Protein 4HAN (pdb70)

Solvent-accessible surface area: 27177 Å² total; per-residue (Å²): 42,63,36,6,20,2,31,4,13,41,25,11,34,3,79,90,10,117,39,101,21,75,2,41,0,6,63,81,2,79,84,31,6,49,0,33,0,70,1,53,0,26,72,96,0,66,91,0,20,1,0,0,10,62,23,66,63,128,194,95,97,6,30,0,2,1,10,0,0,0,79,12,139,111,102,9,16,0,2,2,7,2,4,73,123,89,158,103,40,164,88,55,67,32,160,111,33,46,9,139,93,111,99,76,13,22,0,37,0,64,0,41,160,82,67,1,68,0,26,1,75,71,139,104,20,12,82,1,36,39,70,17,27,23,94,107,4,43,8,0,0,0,61,46,105,8,71,8,86,13,0,9,2,11,19,89,22,67,3,92,52,101,11,58,10,69,3,16,49,49,4,14,87,35,27,4,0,0,0,22,0,60,1,24,86,135,11,46,38,2,32,1,10,1,14,6,37,201,70,61,26,23,3,1,28,0,14,0,69,14,110,94,140,14,0,1,7,6,2,52,44,178,159,64,116,41,143,72,53,102,135,56,141,69,28,38,10,48,74,33,108,68,2,1,0,0,1,48,0,35,105,180,21,2,54,0,0,4,36,20,100,83,27,8,88,1,101,9,75,33,157,118,20,80,48,0,25,15,1,60,1,61,28,44,7,68,0,54,26,0,34,4,77,116,42,24,10,20,2,31,4,17,42,27,7,32,2,76,95,9,118,38,99,10,79,4,44,0,7,65,66,3,87,85,39,5,50,0,32,0,67,1,53,0,26,71,98,0,85,89,1,22,0,0,0,12,60,24,63,62,128,188,97,94,7,30,1,3,0,10,0,0,0,82,14,65,114,102,12,17,0,3,2,7,1,4,73,123,91,158,104,40,168,91,56,65,30,156,110,31,47,11,139,94,107,101,79,11,19,0,34,0,62,0,47,165,80,60,2,58,0,26,1,74,71,135,102,19,12,84,1,36,41,70,14,27,24,92,104,0,43,8,1,0,0,61,44,107,8,72,7,86,12,0,8,3,10,20,92,21,67,3,92,52,102,10,56,13,79,8,25,58,48,6,12,88,37,25,4,0,0,0,22,0,61,1,26,85,136,14,48,38,2,35,1,9,1,16,5,37,198,68,62,26,21,3,1,26,0,14,0,69,14,107,97,130,15,0,1,6,6,2,54,43,178,156,63,115,42,142,72,51,101,136,52,142,73,28,39,8,55,78,39,33,73,2,1,0,0,1,46,0,35,104,162,20,2,57,0,0,4,40,26,98,88,24,9,82,1,91,10,75,33,154,120,21,77,48,0,22,15,1,62,0,64,28,46,7,70,0,52,23,3,31,4,83,77,54,34,83,105,32,66,60,71,89,45,37,85,90,47,70,59,70

B-factor: mean 50.38, std 11.19, range [20.0, 131.94]

Organism: Homo sapiens (NCBI:txid9606)

GO terms:
  GO:0005515 protein binding (F, IPI)
  GO:0005737 cytoplasm (C, IDA)
  GO:1904977 lymphatic endothelial cell migration (P, IDA)
  GO:0031410 cytoplasmic vesicle (C, EXP)
  GO:0098586 cellular response to virus (P, IMP)
  GO:0098792 xenophagy (P, IMP)
  GO:0005178 integrin binding (F, IPI)
  GO:0005576 extracellular region (C, TAS)
  GO:0030246 carbohydrate binding (F, TAS)
  GO:0005829 cytosol (C, IDA)
  GO:0030246 carbohydrate binding (F, IDA)
  GO:0016020 membrane (C, HDA)

Secondary structure (DSSP, 8-state):
--EEEEEEEEEEEEES--SSEEEE-SS---TT-EEEEEEE--TT--BEEEEEESS--BTTBPPEEEEEEEE-STT-EEEEEEEETTEE---EEE------TT-EEEEEEEE-SSEEEEEETTEEEEEEE-SS-GGG--EEEEEES-EEEEEEEEEEEPPPSSEEEE-SS---TT-EEEEEEEE-SS-SBEEEEEEETTTTEEEEEEEEETTTTEEEEEEEETTEE---B---SS----TT-EEEEEEEE-SSEEEEEETTEEEEEEE-SS--GGG--EEEEEESEEEEEEEE-/--EEEEEEEEEEEEES--SSEEEE-SS---TTEEEEEEEE--TT--BEEEEEESS--BTTBP-EEEEEEEE-STT-EEEEEEEETTEE---EEE------TT-EEEEEEEE-SSEEEEEETTEEEEEEE-SS-GGG--EEEEEES-EEEEEEEEEEEPBPSSEEEE-SS---TT-EEEEEEEE-TT--BEEEEEEETTTTEEEEEEEEEGGGTEEEEEEEETTEE---B---SS----TT-EEEEEEEE-SSEEEEEETTEEEEEEE-SS--GGG--EEEEEESEEEEEEEE-/---SS----/---SS----

Sequence (604 aa):
GSMMMLSLNNLQNIIYNPVIPFVGTIPDQLDPGTLIVIRGHVPSDADRFQVDLQNGSSVKPRADVAFHFNPRFKRAGCIVCNTLINEKWGREEITYDTPFKREKSFEIVIMVLKDKFQVAVNGKHTLLYGHRIGPEKIDTLGIYGKVNIHSIGFSFSSHMRLPFAARLNTPMGPGRTVVVKGEVNANAKSFNVDLLAGKSKDIALHLNPRLNIKAFVRNSFLQESWGEEERNITSFPFSPGMYFEMIIYCDVREFKVAVNGVHSLEYKHRFKELSSIDTLEINGDIHLLEVRSWGSMMMLSLNNLQNIIYNPVIPFVGTIPDQLDPGTLIVIRGHVPSDADRFQVDLQNGSSVKPRADVAFHFNPRFKRAGCIVCNTLINEKWGREEITYDTPFKREKSFEIVIMVLKDKFQVAVNGKHTLLYGHRIGPEKIDTLGIYGKVNIHSIGFSFSSHMRLPFAARLNTPMGPGRTVVVKGEVNANAKSFNVDLLAGKSKDIALHLNPRLNIKAFVRNSFLQESWGEEERNITSFPFSPGMYFEMIIYCDVREFKVAVNGVHSLEYKHRFKELSSIDTLEINGDIHLLEVRSWPGLAYGNPYPGLAYGNPY

Structure (mmCIF, N/CA/C/O backbone):
data_4HAN
#
_entry.id   4HAN
#
_cell.length_a   71.884
_cell.length_b   71.884
_cell.length_c   314.493
_cell.angle_alpha   90.00
_cell.angle_beta   90.00
_cell.angle_gamma   120.00
#
_symmetry.space_group_name_H-M   'P 31 1 2'
#
loop_
_entity.id
_entity.type
_entity.pdbx_description
1 polymer Galectin-8
2 polymer 'Calcium-binding and coiled-coil domain-containing protein 2'
3 non-polymer NICOTINAMIDE-ADENINE-DINUCLEOTIDE
4 non-polymer DI(HYDROXYETHYL)ETHER
5 water water
#
loop_
_atom_site.group_PDB
_atom_site.id
_atom_site.type_symbol
_atom_site.label_atom_id
_atom_site.label_alt_id
_atom_site.label_comp_id
_atom_site.label_asym_id
_atom_site.label_entity_id
_atom_site.label_seq_id
_atom_site.pdbx_PDB_ins_code
_atom_site.Cartn_x
_atom_site.Cartn_y
_atom_site.Cartn_z
_atom_site.occupancy
_atom_site.B_iso_or_equiv
_atom_site.auth_seq_id
_atom_site.auth_comp_id
_atom_site.auth_asym_id
_atom_site.auth_atom_id
_atom_site.pdbx_PDB_model_num
ATOM 1 N N . GLY A 1 1 ? 8.401 5.509 351.541 1.00 131.94 -1 GLY A N 1
ATOM 2 C CA . GLY A 1 1 ? 8.984 5.611 350.215 1.00 130.83 -1 GLY A CA 1
ATOM 3 C C . GLY A 1 1 ? 7.920 5.927 349.189 1.00 130.66 -1 GLY A C 1
ATOM 4 O O . GLY A 1 1 ? 6.734 5.731 349.464 1.00 131.28 -1 GLY A O 1
ATOM 5 N N . SER A 1 2 ? 8.313 6.413 348.012 1.00 60.53 0 SER A N 1
ATOM 6 C CA . SER A 1 2 ? 7.286 6.853 347.066 1.00 60.79 0 SER A CA 1
ATOM 7 C C . SER A 1 2 ? 6.687 5.686 346.289 1.00 59.39 0 SER A C 1
ATOM 8 O O . SER A 1 2 ? 5.477 5.562 346.210 1.00 60.03 0 SER A O 1
ATOM 11 N N . MET A 1 3 ? 7.525 4.831 345.731 1.00 66.35 1 MET A N 1
ATOM 12 C CA . MET A 1 3 ? 7.033 3.617 345.113 1.00 65.42 1 MET A CA 1
ATOM 13 C C . MET A 1 3 ? 7.998 2.457 345.376 1.00 64.46 1 MET A C 1
ATOM 14 O O . MET A 1 3 ? 9.217 2.619 345.273 1.00 63.90 1 MET A O 1
ATOM 19 N N A MET A 1 4 ? 7.436 1.308 345.743 0.50 44.67 2 MET A N 1
ATOM 20 N N B MET A 1 4 ? 7.451 1.296 345.737 0.50 44.65 2 MET A N 1
ATOM 21 C CA A MET A 1 4 ? 8.206 0.088 345.932 0.50 44.25 2 MET A CA 1
ATOM 22 C CA B MET A 1 4 ? 8.253 0.094 345.983 0.50 44.25 2 MET A CA 1
ATOM 23 C C A MET A 1 4 ? 8.050 -0.795 344.711 0.50 43.80 2 MET A C 1
ATOM 24 C C B MET A 1 4 ? 8.040 -0.922 344.856 0.50 43.87 2 MET A C 1
ATOM 25 O O A MET A 1 4 ? 6.967 -0.891 344.146 0.50 44.13 2 MET A O 1
ATOM 26 O O B MET A 1 4 ? 6.909 -1.214 344.486 0.50 44.29 2 MET A O 1
ATOM 35 N N . LEU A 1 5 ? 9.134 -1.441 344.307 1.00 41.17 3 LEU A N 1
ATOM 36 C CA . LEU A 1 5 ? 9.078 -2.382 343.193 1.00 41.05 3 LEU A CA 1
ATOM 37 C C . LEU A 1 5 ? 9.740 -3.662 343.631 1.00 41.61 3 LEU A C 1
ATOM 38 O O . LEU A 1 5 ? 10.800 -3.633 344.245 1.00 41.25 3 LEU A O 1
ATOM 43 N N . SER A 1 6 ? 9.125 -4.796 343.327 1.00 40.66 4 SER A N 1
ATOM 44 C CA . SER A 1 6 ? 9.702 -6.067 343.739 1.00 41.87 4 SER A CA 1
ATOM 45 C C . SER A 1 6 ? 9.654 -7.129 342.641 1.00 43.21 4 SER A C 1
ATOM 46 O O . SER A 1 6 ? 8.607 -7.386 342.053 1.00 43.78 4 SER A O 1
ATOM 49 N N . LEU A 1 7 ? 10.802 -7.742 342.377 1.00 43.19 5 LEU A N 1
ATOM 50 C CA . LEU A 1 7 ? 10.940 -8.726 341.296 1.00 44.89 5 LEU A CA 1
ATOM 51 C C . LEU A 1 7 ? 12.174 -9.618 341.447 1.00 46.39 5 LEU A C 1
ATOM 52 O O . LEU A 1 7 ? 13.044 -9.377 342.299 1.00 45.35 5 LEU A O 1
ATOM 57 N N . ASN A 1 8 ? 12.232 -10.642 340.600 1.00 54.28 6 ASN A N 1
ATOM 58 C CA . ASN A 1 8 ? 13.368 -11.548 340.528 1.00 56.18 6 ASN A CA 1
ATOM 59 C C . ASN A 1 8 ? 14.144 -11.329 339.240 1.00 54.96 6 ASN A C 1
ATOM 60 O O . ASN A 1 8 ? 13.561 -11.227 338.155 1.00 53.57 6 ASN A O 1
ATOM 65 N N . ASN A 1 9 ? 15.463 -11.246 339.358 1.00 54.90 7 ASN A N 1
ATOM 66 C CA . ASN A 1 9 ? 16.312 -11.141 338.184 1.00 52.91 7 ASN A CA 1
ATOM 67 C C . ASN A 1 9 ? 17.346 -12.225 338.136 1.00 53.26 7 ASN A C 1
ATOM 68 O O . ASN A 1 9 ? 17.916 -12.580 339.152 1.00 54.00 7 ASN A O 1
ATOM 73 N N . LEU A 1 10 ? 17.569 -12.756 336.941 1.00 47.89 8 LEU A N 1
ATOM 74 C CA . LEU A 1 10 ? 18.760 -13.539 336.667 1.00 47.04 8 LEU A CA 1
ATOM 75 C C . LEU A 1 10 ? 19.803 -12.499 336.344 1.00 43.38 8 LEU A C 1
ATOM 76 O O . LEU A 1 10 ? 19.585 -11.652 335.479 1.00 41.11 8 LEU A O 1
ATOM 81 N N . GLN A 1 11 ? 20.917 -12.520 337.058 1.00 59.42 9 GLN A N 1
ATOM 82 C CA . GLN A 1 11 ? 21.966 -11.550 336.794 1.00 56.19 9 GLN A CA 1
ATOM 83 C C . GLN A 1 11 ? 23.249 -12.210 336.347 1.00 55.75 9 GLN A C 1
ATOM 84 O O . GLN A 1 11 ? 23.647 -13.254 336.861 1.00 57.84 9 GLN A O 1
ATOM 90 N N . ASN A 1 12 ? 23.874 -11.596 335.357 1.00 47.05 10 ASN A N 1
ATOM 91 C CA . ASN A 1 12 ? 25.110 -12.092 334.805 1.00 46.62 10 ASN A CA 1
ATOM 92 C C . ASN A 1 12 ? 26.069 -10.925 334.708 1.00 44.38 10 ASN A C 1
ATOM 93 O O . ASN A 1 12 ? 25.837 -9.999 333.947 1.00 42.63 10 ASN A O 1
ATOM 98 N N . ILE A 1 13 ? 27.146 -10.965 335.483 1.00 40.94 11 ILE A N 1
ATOM 99 C CA . ILE A 1 13 ? 28.007 -9.793 335.652 1.00 39.35 11 ILE A CA 1
ATOM 100 C C . ILE A 1 13 ? 29.465 -10.105 335.358 1.00 39.58 11 ILE A C 1
ATOM 101 O O . ILE A 1 13 ? 29.964 -11.121 335.797 1.00 41.29 11 ILE A O 1
ATOM 106 N N . ILE A 1 14 ? 30.143 -9.215 334.636 1.00 38.89 12 ILE A N 1
ATOM 107 C CA . ILE A 1 14 ? 31.562 -9.347 334.339 1.00 39.19 12 ILE A CA 1
ATOM 108 C C . ILE A 1 14 ? 32.343 -8.242 335.043 1.00 38.89 12 ILE A C 1
ATOM 109 O O . ILE A 1 14 ? 32.193 -7.072 334.703 1.00 37.82 12 ILE A O 1
ATOM 114 N N . TYR A 1 15 ? 33.195 -8.620 335.994 1.00 41.37 13 TYR A N 1
ATOM 115 C CA . TYR A 1 15 ? 34.056 -7.681 336.714 1.00 41.58 13 TYR A CA 1
ATOM 116 C C . TYR A 1 15 ? 35.400 -7.410 336.019 1.00 41.53 13 TYR A C 1
ATOM 117 O O . TYR A 1 15 ? 36.056 -8.335 335.510 1.00 42.11 13 TYR A O 1
ATOM 126 N N . ASN A 1 16 ? 35.798 -6.141 335.999 1.00 43.81 14 ASN A N 1
ATOM 127 C CA . ASN A 1 16 ? 37.117 -5.741 335.512 1.00 43.97 14 ASN A CA 1
ATOM 128 C C . ASN A 1 16 ? 37.470 -6.191 334.101 1.00 43.44 14 ASN A C 1
ATOM 129 O O . ASN A 1 16 ? 38.533 -6.767 333.889 1.00 44.18 14 ASN A O 1
ATOM 134 N N . PRO A 1 17 ? 36.586 -5.946 333.125 1.00 39.89 15 PRO A N 1
ATOM 135 C CA . PRO A 1 17 ? 36.982 -6.380 331.783 1.00 39.83 15 PRO A CA 1
ATOM 136 C C . PRO A 1 17 ? 38.108 -5.501 331.225 1.00 39.66 15 PRO A C 1
ATOM 137 O O . PRO A 1 17 ? 38.183 -4.327 331.587 1.00 39.13 15 PRO A O 1
ATOM 141 N N . VAL A 1 18 ? 38.982 -6.067 330.395 1.00 44.72 16 VAL A N 1
ATOM 142 C CA . VAL A 1 18 ? 40.070 -5.316 329.781 1.00 44.60 16 VAL A CA 1
ATOM 143 C C . VAL A 1 18 ? 39.553 -4.678 328.499 1.00 43.80 16 VAL A C 1
ATOM 144 O O . VAL A 1 18 ? 38.767 -5.289 327.759 1.00 43.99 16 VAL A O 1
ATOM 148 N N . ILE A 1 19 ? 39.961 -3.436 328.253 1.00 45.11 17 ILE A N 1
ATOM 149 C CA . ILE A 1 19 ? 39.503 -2.704 327.081 1.00 44.34 17 ILE A CA 1
ATOM 150 C C . ILE A 1 19 ? 40.659 -2.671 326.099 1.00 44.73 17 ILE A C 1
ATOM 151 O O . ILE A 1 19 ? 41.787 -2.401 326.512 1.00 45.05 17 ILE A O 1
ATOM 156 N N . PRO A 1 20 ? 40.408 -2.963 324.803 1.00 37.67 18 PRO A N 1
ATOM 157 C CA . PRO A 1 20 ? 39.097 -3.238 324.197 1.00 36.77 18 PRO A CA 1
ATOM 158 C C . PRO A 1 20 ? 38.532 -4.589 324.626 1.00 36.30 18 PRO A C 1
ATOM 159 O O . PRO A 1 20 ? 39.289 -5.538 324.840 1.00 37.21 18 PRO A O 1
ATOM 163 N N . PHE A 1 21 ? 37.213 -4.641 324.774 1.00 37.67 19 PHE A N 1
ATOM 164 C CA . PHE A 1 21 ? 36.505 -5.824 325.211 1.00 38.60 19 PHE A CA 1
ATOM 165 C C . PHE A 1 21 ? 35.582 -6.258 324.086 1.00 39.64 19 PHE A C 1
ATOM 166 O O . PHE A 1 21 ? 34.901 -5.425 323.484 1.00 39.07 19 PHE A O 1
ATOM 174 N N . VAL A 1 22 ? 35.554 -7.555 323.799 1.00 38.11 20 VAL A N 1
ATOM 175 C CA . VAL A 1 22 ? 34.564 -8.104 322.895 1.00 39.28 20 VAL A CA 1
ATOM 176 C C . VAL A 1 22 ? 34.037 -9.381 323.514 1.00 39.57 20 VAL A C 1
ATOM 177 O O . VAL A 1 22 ? 34.752 -10.394 323.571 1.00 40.44 20 VAL A O 1
ATOM 181 N N . GLY A 1 23 ? 32.791 -9.345 323.974 1.00 42.09 21 GLY A N 1
ATOM 182 C CA . GLY A 1 23 ? 32.205 -10.488 324.643 1.00 42.08 21 GLY A CA 1
ATOM 183 C C . GLY A 1 23 ? 30.826 -10.905 324.156 1.00 42.50 21 GLY A C 1
ATOM 184 O O . GLY A 1 23 ? 30.014 -10.070 323.743 1.00 42.30 21 GLY A O 1
ATOM 185 N N . THR A 1 24 ? 30.578 -12.214 324.200 1.00 43.63 22 THR A N 1
ATOM 186 C CA . THR A 1 24 ? 29.277 -12.787 323.898 1.00 32.61 22 THR A CA 1
ATOM 187 C C . THR A 1 24 ? 28.282 -12.515 325.015 1.00 32.21 22 THR A C 1
ATOM 188 O O . THR A 1 24 ? 28.566 -12.805 326.186 1.00 32.48 22 THR A O 1
ATOM 192 N N . ILE A 1 25 ? 27.120 -11.971 324.660 1.00 41.61 23 ILE A N 1
ATOM 193 C CA . ILE A 1 25 ? 26.047 -11.774 325.626 1.00 42.87 23 ILE A CA 1
ATOM 194 C C . ILE A 1 25 ? 25.612 -13.157 326.102 1.00 45.63 23 ILE A C 1
ATOM 195 O O . ILE A 1 25 ? 25.475 -14.069 325.296 1.00 46.59 23 ILE A O 1
ATOM 200 N N . PRO A 1 26 ? 25.394 -13.325 327.413 1.00 42.21 24 PRO A N 1
ATOM 201 C CA . PRO A 1 26 ? 25.030 -14.656 327.932 1.00 44.80 24 PRO A CA 1
ATOM 202 C C . PRO A 1 26 ? 23.697 -15.216 327.414 1.00 46.30 24 PRO A C 1
ATOM 203 O O . PRO A 1 26 ? 23.498 -16.426 327.383 1.00 47.94 24 PRO A O 1
ATOM 207 N N . ASP A 1 27 ? 22.787 -14.341 327.018 1.00 43.81 25 ASP A N 1
ATOM 208 C CA . ASP A 1 27 ? 21.484 -14.776 326.525 1.00 45.26 25 ASP A CA 1
ATOM 209 C C . ASP A 1 27 ? 20.886 -13.690 325.641 1.00 44.06 25 ASP A C 1
ATOM 210 O O . ASP A 1 27 ? 21.491 -12.641 325.426 1.00 41.94 25 ASP A O 1
ATOM 215 N N . GLN A 1 28 ? 19.682 -13.956 325.158 1.00 55.64 26 GLN A N 1
ATOM 216 C CA . GLN A 1 28 ? 19.029 -13.113 324.190 1.00 55.06 26 GLN A CA 1
ATOM 217 C C . GLN A 1 28 ? 18.470 -11.848 324.843 1.00 54.24 26 GLN A C 1
ATOM 218 O O . GLN A 1 28 ? 18.004 -11.879 325.977 1.00 55.10 26 GLN A O 1
ATOM 224 N N . LEU A 1 29 ? 18.543 -10.726 324.131 1.00 39.28 27 LEU A N 1
ATOM 225 C CA . LEU A 1 29 ? 18.075 -9.443 324.661 1.00 38.22 27 LEU A CA 1
ATOM 226 C C . LEU A 1 29 ? 16.577 -9.229 324.420 1.00 39.83 27 LEU A C 1
ATOM 227 O O . LEU A 1 29 ? 16.168 -8.418 323.594 1.00 39.35 27 LEU A O 1
ATOM 232 N N . ASP A 1 30 ? 15.756 -9.963 325.156 1.00 48.13 28 ASP A N 1
ATOM 233 C CA . ASP A 1 30 ? 14.313 -9.798 325.044 1.00 49.73 28 ASP A CA 1
ATOM 234 C C . ASP A 1 30 ? 13.914 -8.481 325.685 1.00 48.83 28 ASP A C 1
ATOM 235 O O . ASP A 1 30 ? 14.632 -7.981 326.542 1.00 47.44 28 ASP A O 1
ATOM 240 N N . PRO A 1 31 ? 12.776 -7.908 325.265 1.00 42.79 29 PRO A N 1
ATOM 241 C CA . PRO A 1 31 ? 12.294 -6.675 325.886 1.00 42.16 29 PRO A CA 1
ATOM 242 C C . PRO A 1 31 ? 12.271 -6.763 327.420 1.00 42.51 29 PRO A C 1
ATOM 243 O O . PRO A 1 31 ? 11.803 -7.770 327.967 1.00 44.41 29 PRO A O 1
ATOM 247 N N . GLY A 1 32 ? 12.777 -5.728 328.095 1.00 44.04 30 GLY A N 1
ATOM 248 C CA . GLY A 1 32 ? 12.846 -5.705 329.544 1.00 44.31 30 GLY A CA 1
ATOM 249 C C . GLY A 1 32 ? 14.250 -5.940 330.066 1.00 43.03 30 GLY A C 1
ATOM 250 O O . GLY A 1 32 ? 14.576 -5.592 331.199 1.00 42.89 30 GLY A O 1
ATOM 251 N N . THR A 1 33 ? 15.092 -6.538 329.237 1.00 46.67 31 THR A N 1
ATOM 252 C CA . THR A 1 33 ? 16.471 -6.836 329.617 1.00 45.54 31 THR A CA 1
ATOM 253 C C . THR A 1 33 ? 17.281 -5.551 329.815 1.00 43.14 31 THR A C 1
ATOM 254 O O . THR A 1 33 ? 17.073 -4.554 329.110 1.00 41.89 31 THR A O 1
ATOM 258 N N . LEU A 1 34 ? 18.179 -5.576 330.799 1.00 44.35 32 LEU A N 1
ATOM 259 C CA . LEU A 1 34 ? 19.018 -4.428 331.105 1.00 42.49 32 LEU A CA 1
ATOM 260 C C . LEU A 1 34 ? 20.472 -4.776 330.854 1.00 41.35 32 LEU A C 1
ATOM 261 O O . LEU A 1 34 ? 20.891 -5.917 331.037 1.00 42.44 32 LEU A O 1
ATOM 266 N N . ILE A 1 35 ? 21.232 -3.783 330.412 1.00 43.51 33 ILE A N 1
ATOM 267 C CA . ILE A 1 35 ? 22.678 -3.898 330.318 1.00 42.62 33 ILE A CA 1
ATOM 268 C C . ILE A 1 35 ? 23.232 -2.760 331.158 1.00 42.37 33 ILE A C 1
ATOM 269 O O . ILE A 1 35 ? 22.934 -1.594 330.909 1.00 41.57 33 ILE A O 1
ATOM 274 N N . VAL A 1 36 ? 23.995 -3.093 332.187 1.00 42.51 34 VAL A N 1
ATOM 275 C CA . VAL A 1 36 ? 24.487 -2.083 333.116 1.00 42.97 34 VAL A CA 1
ATOM 276 C C . VAL A 1 36 ? 26.001 -2.040 333.045 1.00 42.99 34 VAL A C 1
ATOM 277 O O . VAL A 1 36 ? 26.665 -3.062 333.254 1.00 44.07 34 VAL A O 1
ATOM 281 N N . ILE A 1 37 ? 26.545 -0.871 332.716 1.00 37.99 35 ILE A N 1
ATOM 282 C CA . ILE A 1 37 ? 27.987 -0.703 332.544 1.00 38.44 35 ILE A CA 1
ATOM 283 C C . ILE A 1 37 ? 28.497 0.399 333.459 1.00 40.04 35 ILE A C 1
ATOM 284 O O . ILE A 1 37 ? 28.072 1.549 333.354 1.00 39.60 35 ILE A O 1
ATOM 289 N N . ARG A 1 38 ? 29.399 0.045 334.369 1.00 47.82 36 ARG A N 1
ATOM 290 C CA . ARG A 1 38 ? 29.963 1.018 335.286 1.00 49.83 36 ARG A CA 1
ATOM 291 C C . ARG A 1 38 ? 31.398 1.269 334.901 1.00 51.26 36 ARG A C 1
ATOM 292 O O . ARG A 1 38 ? 32.139 0.336 334.623 1.00 51.96 36 ARG A O 1
ATOM 300 N N . GLY A 1 39 ? 31.796 2.533 334.900 1.00 37.14 37 GLY A N 1
ATOM 301 C CA . GLY A 1 39 ? 33.113 2.863 334.433 1.00 38.55 37 GLY A CA 1
ATOM 302 C C . GLY A 1 39 ? 33.650 4.198 334.848 1.00 40.30 37 GLY A C 1
ATOM 303 O O . GLY A 1 39 ? 33.129 4.851 335.740 1.00 40.47 37 GLY A O 1
ATOM 304 N N . HIS A 1 40 ? 34.727 4.603 334.200 1.00 47.17 38 HIS A N 1
ATOM 305 C CA . HIS A 1 40 ? 35.347 5.871 334.522 1.00 49.47 38 HIS A CA 1
ATOM 306 C C . HIS A 1 40 ? 36.000 6.400 333.251 1.00 50.19 38 HIS A C 1
ATOM 307 O O . HIS A 1 40 ? 36.542 5.634 332.460 1.00 50.47 38 HIS A O 1
ATOM 314 N N . VAL A 1 41 ? 35.906 7.710 333.051 1.00 44.58 39 VAL A N 1
ATOM 315 C CA . VAL A 1 41 ? 36.546 8.367 331.926 1.00 45.98 39 VAL A CA 1
ATOM 316 C C . VAL A 1 41 ? 37.929 8.880 332.340 1.00 50.06 39 VAL A C 1
ATOM 317 O O . VAL A 1 41 ? 38.025 9.761 333.197 1.00 51.22 39 VAL A O 1
ATOM 321 N N . PRO A 1 42 ? 39.002 8.326 331.735 1.00 49.61 40 PRO A N 1
ATOM 322 C CA . PRO A 1 42 ? 40.370 8.820 331.930 1.00 53.30 40 PRO A CA 1
ATOM 323 C C . PRO A 1 42 ? 40.520 10.305 331.557 1.00 54.66 40 PRO A C 1
ATOM 324 O O . PRO A 1 42 ? 39.759 10.822 330.725 1.00 53.23 40 PRO A O 1
ATOM 328 N N . SER A 1 43 ? 41.499 10.972 332.169 1.00 58.68 41 SER A N 1
ATOM 329 C CA . SER A 1 43 ? 41.687 12.410 331.993 1.00 60.11 41 SER A CA 1
ATOM 330 C C . SER A 1 43 ? 42.055 12.795 330.563 1.00 61.47 41 SER A C 1
ATOM 331 O O . SER A 1 43 ? 41.821 13.929 330.143 1.00 61.98 41 SER A O 1
ATOM 334 N N . ASP A 1 44 ? 42.627 11.855 329.818 1.00 73.22 42 ASP A N 1
ATOM 335 C CA . ASP A 1 44 ? 43.147 12.167 328.494 1.00 74.90 42 ASP A CA 1
ATOM 336 C C . ASP A 1 44 ? 42.209 11.725 327.370 1.00 73.15 42 ASP A C 1
ATOM 337 O O . ASP A 1 44 ? 42.549 11.841 326.192 1.00 74.42 42 ASP A O 1
ATOM 342 N N . ALA A 1 45 ? 41.023 11.242 327.737 1.00 63.93 43 ALA A N 1
ATOM 343 C CA . ALA A 1 45 ? 40.111 10.614 326.768 1.00 61.30 43 ALA A CA 1
ATOM 344 C C . ALA A 1 45 ? 39.416 11.578 325.793 1.00 60.37 43 ALA A C 1
ATOM 345 O O . ALA A 1 45 ? 39.041 12.694 326.158 1.00 60.29 43 ALA A O 1
ATOM 347 N N . ASP A 1 46 ? 39.257 11.134 324.549 1.00 68.39 44 ASP A N 1
ATOM 348 C CA . ASP A 1 46 ? 38.523 11.906 323.550 1.00 67.31 44 ASP A CA 1
ATOM 349 C C . ASP A 1 46 ? 37.188 11.248 323.233 1.00 62.24 44 ASP A C 1
ATOM 350 O O . ASP A 1 46 ? 36.230 11.930 322.880 1.00 60.52 44 ASP A O 1
ATOM 355 N N . ARG A 1 47 ? 37.134 9.924 323.367 1.00 53.93 45 ARG A N 1
ATOM 356 C CA . ARG A 1 47 ? 35.907 9.156 323.144 1.00 49.01 45 ARG A CA 1
ATOM 357 C C . ARG A 1 47 ? 36.044 7.703 323.579 1.00 46.97 45 ARG A C 1
ATOM 358 O O . ARG A 1 47 ? 37.143 7.191 323.776 1.00 49.26 45 ARG A O 1
ATOM 366 N N . PHE A 1 48 ? 34.908 7.047 323.729 1.00 44.08 46 PHE A N 1
ATOM 367 C CA . PHE A 1 48 ? 34.849 5.599 323.842 1.00 41.72 46 PHE A CA 1
ATOM 368 C C . PHE A 1 48 ? 33.479 5.181 323.313 1.00 38.19 46 PHE A C 1
ATOM 369 O O . PHE A 1 48 ? 32.650 6.036 322.998 1.00 37.77 46 PHE A O 1
ATOM 377 N N . GLN A 1 49 ? 33.231 3.884 323.183 1.00 38.95 47 GLN A N 1
ATOM 378 C CA . GLN A 1 49 ? 31.949 3.459 322.649 1.00 36.42 47 GLN A CA 1
ATOM 379 C C . GLN A 1 49 ? 31.558 2.119 323.213 1.00 34.68 47 GLN A C 1
ATOM 380 O O . GLN A 1 49 ? 32.422 1.321 323.571 1.00 35.16 47 GLN A O 1
ATOM 386 N N . VAL A 1 50 ? 30.252 1.893 323.291 1.00 38.26 48 VAL A N 1
ATOM 387 C CA . VAL A 1 50 ? 29.689 0.600 323.625 1.00 37.11 48 VAL A CA 1
ATOM 388 C C . VAL A 1 50 ? 28.931 0.170 322.389 1.00 36.30 48 VAL A C 1
ATOM 389 O O . VAL A 1 50 ? 28.072 0.901 321.897 1.00 36.27 48 VAL A O 1
ATOM 393 N N . ASP A 1 51 ? 29.252 -1.002 321.868 1.00 34.24 49 ASP A N 1
ATOM 394 C CA . ASP A 1 51 ? 28.621 -1.464 320.644 1.00 33.99 49 ASP A CA 1
ATOM 395 C C . ASP A 1 51 ? 27.867 -2.773 320.869 1.00 33.84 49 ASP A C 1
ATOM 396 O O . ASP A 1 51 ? 28.438 -3.775 321.331 1.00 33.93 49 ASP A O 1
ATOM 401 N N . LEU A 1 52 ? 26.581 -2.764 320.548 1.00 35.69 50 LEU A N 1
ATOM 402 C CA . LEU A 1 52 ? 25.805 -3.993 320.541 1.00 36.35 50 LEU A CA 1
ATOM 403 C C . LEU A 1 52 ? 25.870 -4.557 319.126 1.00 36.85 50 LEU A C 1
ATOM 404 O O . LEU A 1 52 ? 25.383 -3.941 318.168 1.00 37.24 50 LEU A O 1
ATOM 409 N N . GLN A 1 53 ? 26.504 -5.715 318.991 1.00 36.24 51 GLN A N 1
ATOM 410 C CA . GLN A 1 53 ? 26.882 -6.203 317.676 1.00 36.60 51 GLN A CA 1
ATOM 411 C C . GLN A 1 53 ? 26.214 -7.526 317.370 1.00 37.88 51 GLN A C 1
ATOM 412 O O . GLN A 1 53 ? 25.857 -8.273 318.278 1.00 38.52 51 GLN A O 1
ATOM 418 N N . ASN A 1 54 ? 26.060 -7.801 316.081 1.00 35.02 52 ASN A N 1
ATOM 419 C CA . ASN A 1 54 ? 25.690 -9.106 315.594 1.00 36.35 52 ASN A CA 1
ATOM 420 C C . ASN A 1 54 ? 26.984 -9.859 315.243 1.00 35.82 52 ASN A C 1
ATOM 421 O O . ASN A 1 54 ? 27.492 -9.755 314.122 1.00 35.76 52 ASN A O 1
ATOM 426 N N . GLY A 1 55 ? 27.515 -10.613 316.213 1.00 35.76 53 GLY A N 1
ATOM 427 C CA . GLY A 1 55 ? 28.754 -11.359 316.044 1.00 35.54 53 GLY A CA 1
ATOM 428 C C . GLY A 1 55 ? 29.974 -10.474 316.250 1.00 34.42 53 GLY A C 1
ATOM 429 O O . GLY A 1 55 ? 29.855 -9.314 316.674 1.00 33.72 53 GLY A O 1
ATOM 430 N N . SER A 1 56 ? 31.152 -11.001 315.924 1.00 39.03 54 SER A N 1
ATOM 431 C CA . SER A 1 56 ? 32.392 -10.270 316.150 1.00 38.68 54 SER A CA 1
ATOM 432 C C . SER A 1 56 ? 33.345 -10.285 314.960 1.00 39.19 54 SER A C 1
ATOM 433 O O . SER A 1 56 ? 34.547 -10.055 315.130 1.00 39.53 54 SER A O 1
ATOM 436 N N . SER A 1 57 ? 32.830 -10.552 313.762 1.00 40.41 55 SER A N 1
ATOM 437 C CA . SER A 1 57 ? 33.703 -10.554 312.599 1.00 41.09 55 SER A CA 1
ATOM 438 C C . SER A 1 57 ? 34.327 -9.185 312.408 1.00 41.27 55 SER A C 1
ATOM 439 O O . SER A 1 57 ? 33.742 -8.163 312.779 1.00 40.83 55 SER A O 1
ATOM 442 N N . VAL A 1 58 ? 35.517 -9.169 311.827 1.00 43.73 56 VAL A N 1
ATOM 443 C CA . VAL A 1 58 ? 36.225 -7.922 311.570 1.00 44.58 56 VAL A CA 1
ATOM 444 C C . VAL A 1 58 ? 36.338 -7.642 310.065 1.00 45.72 56 VAL A C 1
ATOM 445 O O . VAL A 1 58 ? 36.374 -6.481 309.632 1.00 46.58 56 VAL A O 1
ATOM 449 N N . LYS A 1 59 ? 36.393 -8.701 309.260 1.00 44.79 57 LYS A N 1
ATOM 450 C CA . LYS A 1 59 ? 36.395 -8.497 307.829 1.00 45.88 57 LYS A CA 1
ATOM 451 C C . LYS A 1 59 ? 35.544 -9.560 307.133 1.00 45.69 57 LYS A C 1
ATOM 452 O O . LYS A 1 59 ? 35.968 -10.715 307.011 1.00 45.90 57 LYS A O 1
ATOM 458 N N . PRO A 1 60 ? 34.319 -9.190 306.705 1.00 42.15 58 PRO A N 1
ATOM 459 C CA . PRO A 1 60 ? 33.633 -7.904 306.905 1.00 41.34 58 PRO A CA 1
ATOM 460 C C . PRO A 1 60 ? 33.315 -7.636 308.363 1.00 39.92 58 PRO A C 1
ATOM 461 O O . PRO A 1 60 ? 33.167 -8.579 309.145 1.00 39.12 58 PRO A O 1
ATOM 465 N N . ARG A 1 61 ? 33.216 -6.354 308.708 1.00 40.91 59 ARG A N 1
ATOM 466 C CA . ARG A 1 61 ? 32.977 -5.909 310.072 1.00 39.81 59 ARG A CA 1
ATOM 467 C C . ARG A 1 61 ? 31.546 -6.227 310.525 1.00 38.90 59 ARG A C 1
ATOM 468 O O . ARG A 1 61 ? 30.575 -5.931 309.822 1.00 39.39 59 ARG A O 1
ATOM 476 N N . ALA A 1 62 ? 31.437 -6.843 311.702 1.00 39.04 60 ALA A N 1
ATOM 477 C CA . ALA A 1 62 ? 30.148 -7.200 312.291 1.00 38.58 60 ALA A CA 1
ATOM 478 C C . ALA A 1 62 ? 29.157 -6.029 312.323 1.00 38.64 60 ALA A C 1
ATOM 479 O O . ALA A 1 62 ? 29.514 -4.925 312.745 1.00 38.36 60 ALA A O 1
ATOM 481 N N . ASP A 1 63 ? 27.922 -6.270 311.873 1.00 38.87 61 ASP A N 1
ATOM 482 C CA . ASP A 1 63 ? 26.853 -5.276 311.997 1.00 39.20 61 ASP A CA 1
ATOM 483 C C . ASP A 1 63 ? 26.730 -4.807 313.427 1.00 38.15 61 ASP A C 1
ATOM 484 O O . ASP A 1 63 ? 26.792 -5.606 314.362 1.00 37.61 61 ASP A O 1
ATOM 489 N N . VAL A 1 64 ? 26.546 -3.508 313.602 1.00 35.74 62 VAL A N 1
ATOM 490 C CA . VAL A 1 64 ? 26.354 -2.962 314.930 1.00 34.85 62 VAL A CA 1
ATOM 491 C C . VAL A 1 64 ? 24.920 -2.452 315.031 1.00 35.55 62 VAL A C 1
ATOM 492 O O . VAL A 1 64 ? 24.568 -1.438 314.425 1.00 36.26 62 VAL A O 1
ATOM 496 N N . ALA A 1 65 ? 24.085 -3.167 315.778 1.00 33.23 63 ALA A N 1
ATOM 497 C CA . ALA A 1 65 ? 22.717 -2.733 316.004 1.00 34.22 63 ALA A CA 1
ATOM 498 C C . ALA A 1 65 ? 22.660 -1.368 316.709 1.00 33.55 63 ALA A C 1
ATOM 499 O O . ALA A 1 65 ? 21.890 -0.483 316.340 1.00 34.41 63 ALA A O 1
ATOM 501 N N . PHE A 1 66 ? 23.490 -1.204 317.727 1.00 35.83 64 PHE A N 1
ATOM 502 C CA . PHE A 1 66 ? 23.484 0.002 318.537 1.00 35.31 64 PHE A CA 1
ATOM 503 C C . PHE A 1 66 ? 24.922 0.418 318.854 1.00 34.47 64 PHE A C 1
ATOM 504 O O . PHE A 1 66 ? 25.667 -0.284 319.550 1.00 33.82 64 PHE A O 1
ATOM 512 N N . HIS A 1 67 ? 25.295 1.567 318.310 1.00 36.93 65 HIS A N 1
ATOM 513 C CA . HIS A 1 67 ? 26.600 2.159 318.521 1.00 37.04 65 HIS A CA 1
ATOM 514 C C . HIS A 1 67 ? 26.338 3.336 319.448 1.00 37.24 65 HIS A C 1
ATOM 515 O O . HIS A 1 67 ? 25.642 4.267 319.079 1.00 37.95 65 HIS A O 1
ATOM 522 N N . PHE A 1 68 ? 26.849 3.257 320.671 1.00 35.43 66 PHE A N 1
ATOM 523 C CA . PHE A 1 68 ? 26.619 4.280 321.687 1.00 35.80 66 PHE A CA 1
ATOM 524 C C . PHE A 1 68 ? 27.958 4.901 321.987 1.00 36.96 66 PHE A C 1
ATOM 525 O O . PHE A 1 68 ? 28.805 4.254 322.596 1.00 36.94 66 PHE A O 1
ATOM 533 N N . ASN A 1 69 ? 28.163 6.145 321.562 1.00 35.34 67 ASN A N 1
ATOM 534 C CA . ASN A 1 69 ? 29.519 6.674 321.456 1.00 37.27 67 ASN A CA 1
ATOM 535 C C . ASN A 1 69 ? 29.698 8.060 322.062 1.00 39.15 67 ASN A C 1
ATOM 536 O O . ASN A 1 69 ? 29.618 9.066 321.360 1.00 40.58 67 ASN A O 1
ATOM 541 N N . PRO A 1 70 ? 29.955 8.119 323.376 1.00 40.76 68 PRO A N 1
ATOM 542 C CA . PRO A 1 70 ? 30.235 9.413 324.023 1.00 42.87 68 PRO A CA 1
ATOM 543 C C . PRO A 1 70 ? 31.563 10.034 323.572 1.00 45.95 68 PRO A C 1
ATOM 544 O O . PRO A 1 70 ? 32.573 9.345 323.578 1.00 46.86 68 PRO A O 1
ATOM 548 N N . ARG A 1 71 ? 31.544 11.317 323.200 1.00 39.47 69 ARG A N 1
ATOM 549 C CA . ARG A 1 71 ? 32.743 12.072 322.814 1.00 42.51 69 ARG A CA 1
ATOM 550 C C . ARG A 1 71 ? 32.957 13.243 323.766 1.00 44.56 69 ARG A C 1
ATOM 551 O O . ARG A 1 71 ? 31.998 13.783 324.324 1.00 43.33 69 ARG A O 1
ATOM 559 N N . PHE A 1 72 ? 34.207 13.666 323.924 1.00 58.60 70 PHE A N 1
ATOM 560 C CA . PHE A 1 72 ? 34.530 14.656 324.944 1.00 60.59 70 PHE A CA 1
ATOM 561 C C . PHE A 1 72 ? 35.117 15.975 324.436 1.00 63.98 70 PHE A C 1
ATOM 562 O O . PHE A 1 72 ? 35.158 16.959 325.176 1.00 65.17 70 PHE A O 1
ATOM 570 N N . LYS A 1 73 ? 35.548 16.008 323.182 1.00 62.81 71 LYS A N 1
ATOM 571 C CA . LYS A 1 73 ? 36.071 17.239 322.602 1.00 66.03 71 LYS A CA 1
ATOM 572 C C . LYS A 1 73 ? 34.965 18.291 322.537 1.00 64.89 71 LYS A C 1
ATOM 573 O O . LYS A 1 73 ? 33.794 17.940 322.453 1.00 61.88 71 LYS A O 1
ATOM 579 N N . ARG A 1 74 ? 35.346 19.565 322.604 1.00 68.31 72 ARG A N 1
ATOM 580 C CA . ARG A 1 74 ? 34.403 20.681 322.736 1.00 67.32 72 ARG A CA 1
ATOM 581 C C . ARG A 1 74 ? 33.569 20.572 324.016 1.00 64.88 72 ARG A C 1
ATOM 582 O O . ARG A 1 74 ? 34.108 20.284 325.085 1.00 65.34 72 ARG A O 1
ATOM 584 N N . ALA A 1 75 ? 32.259 20.790 323.910 1.00 72.23 73 ALA A N 1
ATOM 585 C CA . ALA A 1 75 ? 31.373 20.582 325.039 1.00 70.16 73 ALA A CA 1
ATOM 586 C C . ALA A 1 75 ? 31.108 19.134 325.354 1.00 67.72 73 ALA A C 1
ATOM 587 O O . ALA A 1 75 ? 30.671 18.806 326.430 1.00 66.20 73 ALA A O 1
ATOM 589 N N . GLY A 1 76 ? 31.278 18.283 324.370 1.00 50.33 74 GLY A N 1
ATOM 590 C CA . GLY A 1 76 ? 30.985 16.873 324.515 1.00 47.76 74 GLY A CA 1
ATOM 591 C C . GLY A 1 76 ? 29.615 16.523 323.969 1.00 46.04 74 GLY A C 1
ATOM 592 O O . GLY A 1 76 ? 28.761 17.395 323.815 1.00 46.62 74 GLY A O 1
ATOM 593 N N . CYS A 1 77 ? 29.407 15.241 323.682 1.00 46.20 75 CYS A N 1
ATOM 594 C CA . CYS A 1 77 ? 28.129 14.764 323.182 1.00 43.79 75 CYS A CA 1
ATOM 595 C C . CYS A 1 77 ? 28.140 13.250 323.176 1.00 41.82 75 CYS A C 1
ATOM 596 O O . CYS A 1 77 ? 29.154 12.622 323.530 1.00 41.94 75 CYS A O 1
ATOM 599 N N . ILE A 1 78 ? 27.023 12.659 322.758 1.00 41.28 76 ILE A N 1
ATOM 600 C CA . ILE A 1 78 ? 26.963 11.215 322.562 1.00 39.56 76 ILE A CA 1
ATOM 601 C C . ILE A 1 78 ? 26.471 10.936 321.156 1.00 39.30 76 ILE A C 1
ATOM 602 O O . ILE A 1 78 ? 25.404 11.420 320.758 1.00 39.63 76 ILE A O 1
ATOM 607 N N . VAL A 1 79 ? 27.233 10.156 320.400 1.00 38.26 77 VAL A N 1
ATOM 608 C CA . VAL A 1 79 ? 26.824 9.798 319.058 1.00 38.22 77 VAL A CA 1
ATOM 609 C C . VAL A 1 79 ? 26.241 8.380 319.051 1.00 36.59 77 VAL A C 1
ATOM 610 O O . VAL A 1 79 ? 26.831 7.465 319.624 1.00 35.64 77 VAL A O 1
ATOM 614 N N . CYS A 1 80 ? 25.072 8.206 318.437 1.00 40.91 78 CYS A N 1
ATOM 615 C CA . CYS A 1 80 ? 24.518 6.866 318.236 1.00 39.62 78 CYS A CA 1
ATOM 616 C C . CYS A 1 80 ? 24.243 6.607 316.768 1.00 40.50 78 CYS A C 1
ATOM 617 O O . CYS A 1 80 ? 23.880 7.509 316.014 1.00 41.92 78 CYS A O 1
ATOM 620 N N . ASN A 1 81 ? 24.413 5.357 316.373 1.00 35.57 79 ASN A N 1
ATOM 621 C CA . ASN A 1 81 ? 24.228 4.953 314.986 1.00 35.89 79 ASN A CA 1
ATOM 622 C C . ASN A 1 81 ? 24.127 3.444 314.915 1.00 35.10 79 ASN A C 1
ATOM 623 O O . ASN A 1 81 ? 24.225 2.750 315.943 1.00 34.03 79 ASN A O 1
ATOM 628 N N . THR A 1 82 ? 23.921 2.953 313.698 1.00 38.72 80 THR A N 1
ATOM 629 C CA . THR A 1 82 ? 23.822 1.539 313.418 1.00 38.40 80 THR A CA 1
ATOM 630 C C . THR A 1 82 ? 24.710 1.277 312.199 1.00 39.19 80 THR A C 1
ATOM 631 O O . THR A 1 82 ? 24.732 2.076 311.251 1.00 40.70 80 THR A O 1
ATOM 635 N N . LEU A 1 83 ? 25.464 0.178 312.236 1.00 37.30 81 LEU A N 1
ATOM 636 C CA . LEU A 1 83 ? 26.314 -0.223 311.120 1.00 38.04 81 LEU A CA 1
ATOM 637 C C . LEU A 1 83 ? 25.725 -1.477 310.481 1.00 38.44 81 LEU A C 1
ATOM 638 O O . LEU A 1 83 ? 25.573 -2.511 311.145 1.00 37.55 81 LEU A O 1
ATOM 643 N N . ILE A 1 84 ? 25.355 -1.377 309.206 1.00 41.13 82 ILE A N 1
ATOM 644 C CA . ILE A 1 84 ? 24.748 -2.494 308.506 1.00 41.94 82 ILE A CA 1
ATOM 645 C C . ILE A 1 84 ? 25.515 -2.777 307.227 1.00 42.87 82 ILE A C 1
ATOM 646 O O . ILE A 1 84 ? 25.640 -1.906 306.363 1.00 44.27 82 ILE A O 1
ATOM 651 N N . ASN A 1 85 ? 26.027 -3.997 307.111 1.00 43.05 83 ASN A N 1
ATOM 652 C CA . ASN A 1 85 ? 26.858 -4.375 305.975 1.00 43.84 83 ASN A CA 1
ATOM 653 C C . ASN A 1 85 ? 28.027 -3.386 305.765 1.00 44.16 83 ASN A C 1
ATOM 654 O O . ASN A 1 85 ? 28.340 -2.987 304.634 1.00 45.81 83 ASN A O 1
ATOM 659 N N . GLU A 1 86 ? 28.651 -2.995 306.873 1.00 48.42 84 GLU A N 1
ATOM 660 C CA . GLU A 1 86 ? 29.737 -2.008 306.882 1.00 49.09 84 GLU A CA 1
ATOM 661 C C . GLU A 1 86 ? 29.334 -0.582 306.447 1.00 50.79 84 GLU A C 1
ATOM 662 O O . GLU A 1 86 ? 30.194 0.254 306.180 1.00 52.17 84 GLU A O 1
ATOM 668 N N . LYS A 1 87 ? 28.036 -0.299 306.402 1.00 51.44 85 LYS A N 1
ATOM 669 C CA . LYS A 1 87 ? 27.580 1.064 306.157 1.00 53.01 85 LYS A CA 1
ATOM 670 C C . LYS A 1 87 ? 26.981 1.689 307.417 1.00 51.76 85 LYS A C 1
ATOM 671 O O . LYS A 1 87 ? 26.075 1.122 308.022 1.00 50.53 85 LYS A O 1
ATOM 677 N N . TRP A 1 88 ? 27.486 2.854 307.812 1.00 48.01 86 TRP A N 1
ATOM 678 C CA . TRP A 1 88 ? 26.881 3.610 308.903 1.00 47.13 86 TRP A CA 1
ATOM 679 C C . TRP A 1 88 ? 25.625 4.303 308.413 1.00 48.32 86 TRP A C 1
ATOM 680 O O . TRP A 1 88 ? 25.622 4.918 307.349 1.00 50.50 86 TRP A O 1
ATOM 691 N N . GLY A 1 89 ? 24.546 4.201 309.178 1.00 37.19 87 GLY A N 1
ATOM 692 C CA . GLY A 1 89 ? 23.297 4.821 308.774 1.00 38.34 87 GLY A CA 1
ATOM 693 C C . GLY A 1 89 ? 23.268 6.258 309.236 1.00 38.76 87 GLY A C 1
ATOM 694 O O . GLY A 1 89 ? 24.309 6.862 309.489 1.00 38.89 87 GLY A O 1
ATOM 695 N N . ARG A 1 90 ? 22.070 6.809 309.354 1.00 54.59 88 ARG A N 1
ATOM 696 C CA . ARG A 1 90 ? 21.893 8.171 309.822 1.00 55.01 88 ARG A CA 1
ATOM 697 C C . ARG A 1 90 ? 22.324 8.320 311.286 1.00 53.15 88 ARG A C 1
ATOM 698 O O . ARG A 1 90 ? 22.020 7.478 312.132 1.00 51.52 88 ARG A O 1
ATOM 706 N N . GLU A 1 91 ? 23.055 9.388 311.574 1.00 39.89 89 GLU A N 1
ATOM 707 C CA . GLU A 1 91 ? 23.712 9.544 312.869 1.00 38.81 89 GLU A CA 1
ATOM 708 C C . GLU A 1 91 ? 22.863 10.366 313.847 1.00 38.81 89 GLU A C 1
ATOM 709 O O . GLU A 1 91 ? 22.420 11.461 313.510 1.00 40.15 89 GLU A O 1
ATOM 715 N N . GLU A 1 92 ? 22.622 9.824 315.039 1.00 46.96 90 GLU A N 1
ATOM 716 C CA . GLU A 1 92 ? 21.791 10.498 316.039 1.00 46.72 90 GLU A CA 1
ATOM 717 C C . GLU A 1 92 ? 22.649 10.994 317.190 1.00 46.27 90 GLU A C 1
ATOM 718 O O . GLU A 1 92 ? 23.310 10.215 317.867 1.00 45.00 90 GLU A O 1
ATOM 724 N N . ILE A 1 93 ? 22.641 12.301 317.402 1.00 40.56 91 ILE A N 1
ATOM 725 C CA . ILE A 1 93 ? 23.493 12.913 318.409 1.00 40.74 91 ILE A CA 1
ATOM 726 C C . ILE A 1 93 ? 22.690 13.588 319.512 1.00 40.98 91 ILE A C 1
ATOM 727 O O . ILE A 1 93 ? 21.751 14.342 319.242 1.0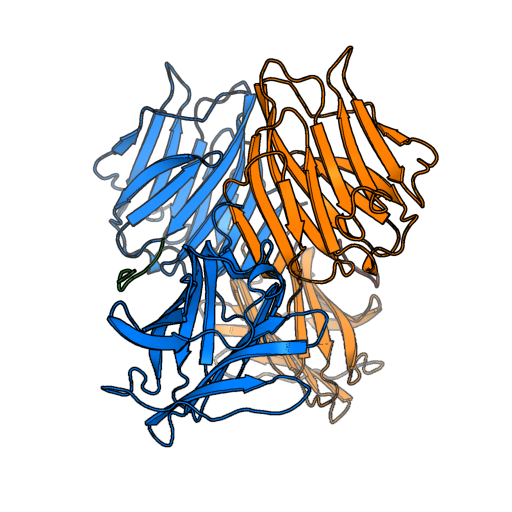0 42.37 91 ILE A O 1
ATOM 732 N N . THR A 1 94 ? 23.090 13.307 320.751 1.00 41.13 92 THR A N 1
ATOM 733 C CA . THR A 1 94 ? 22.482 13.870 321.945 1.00 41.68 92 THR A CA 1
ATOM 734 C C . THR A 1 94 ? 23.510 14.780 322.573 1.00 42.57 92 THR A C 1
ATOM 735 O O . THR A 1 94 ? 24.632 14.356 322.800 1.00 42.13 92 THR A O 1
ATOM 739 N N . TYR A 1 95 ? 23.139 16.026 322.843 1.00 45.42 93 TYR A N 1
ATOM 740 C CA . TYR A 1 95 ? 24.087 17.010 323.379 1.00 47.09 93 TYR A CA 1
ATOM 741 C C . TYR A 1 95 ? 23.964 17.253 324.892 1.00 47.21 93 TYR A C 1
ATOM 742 O O . TYR A 1 95 ? 24.848 17.849 325.512 1.00 48.52 93 TYR A O 1
ATOM 751 N N . ASP A 1 96 ? 22.866 16.807 325.483 1.00 73.35 94 ASP A N 1
ATOM 752 C CA . ASP A 1 96 ? 22.750 16.840 326.930 1.00 73.55 94 ASP A CA 1
ATOM 753 C C . ASP A 1 96 ? 23.488 15.613 327.463 1.00 72.40 94 ASP A C 1
ATOM 754 O O . ASP A 1 96 ? 22.886 14.551 327.691 1.00 70.92 94 ASP A O 1
ATOM 759 N N . THR A 1 97 ? 24.804 15.747 327.628 1.00 48.74 95 THR A N 1
ATOM 760 C CA . THR A 1 97 ? 25.634 14.599 328.003 1.00 47.94 95 THR A CA 1
ATOM 761 C C . THR A 1 97 ? 26.074 14.676 329.459 1.00 48.94 95 THR A C 1
ATOM 762 O O . THR A 1 97 ? 26.510 15.722 329.946 1.00 50.80 95 THR A O 1
ATOM 766 N N . PRO A 1 98 ? 25.942 13.552 330.159 1.00 53.52 96 PRO A N 1
ATOM 767 C CA . PRO A 1 98 ? 26.330 13.476 331.566 1.00 54.61 96 PRO A CA 1
ATOM 768 C C . PRO A 1 98 ? 27.787 13.019 331.752 1.00 55.56 96 PRO A C 1
ATOM 769 O O . PRO A 1 98 ? 28.307 13.099 332.867 1.00 57.03 96 PRO A O 1
ATOM 773 N N . PHE A 1 99 ? 28.442 12.567 330.684 1.00 44.90 97 PHE A N 1
ATOM 774 C CA . PHE A 1 99 ? 29.817 12.086 330.800 1.00 46.16 97 PHE A CA 1
ATOM 775 C C . PHE A 1 99 ? 30.814 13.235 330.912 1.00 49.11 97 PHE A C 1
ATOM 776 O O . PHE A 1 99 ? 30.659 14.271 330.265 1.00 49.93 97 PHE A O 1
ATOM 784 N N . LYS A 1 100 ? 31.840 13.044 331.733 1.00 59.54 98 LYS A N 1
ATOM 785 C CA . LYS A 1 100 ? 32.904 14.024 331.849 1.00 62.69 98 LYS A CA 1
ATOM 786 C C . LYS A 1 100 ? 34.224 13.310 332.033 1.00 64.41 98 LYS A C 1
ATOM 787 O O . LYS A 1 100 ? 34.254 12.215 332.594 1.00 63.52 98 LYS A O 1
ATOM 793 N N . ARG A 1 101 ? 35.305 13.922 331.544 1.00 46.46 99 ARG A N 1
ATOM 794 C CA . ARG A 1 101 ? 36.648 13.399 331.769 1.00 48.80 99 ARG A CA 1
ATOM 795 C C . ARG A 1 101 ? 36.899 13.364 333.272 1.00 49.86 99 ARG A C 1
ATOM 796 O O . ARG A 1 101 ? 36.444 14.248 333.995 1.00 50.19 99 ARG A O 1
ATOM 804 N N . GLU A 1 102 ? 37.600 12.335 333.742 1.00 63.02 100 GLU A N 1
ATOM 805 C CA . GLU A 1 102 ? 37.908 12.172 335.174 1.00 64.12 100 GLU A CA 1
ATOM 806 C C . GLU A 1 102 ? 36.705 11.919 336.080 1.00 62.07 100 GLU A C 1
ATOM 807 O O . GLU A 1 102 ? 36.813 12.061 337.290 1.00 63.21 100 GLU A O 1
ATOM 813 N N . LYS A 1 103 ? 35.572 11.532 335.502 1.00 58.09 101 LYS A N 1
ATOM 814 C CA . LYS A 1 103 ? 34.364 11.249 336.282 1.00 56.26 101 LYS A CA 1
ATOM 815 C C . LYS A 1 103 ? 33.836 9.842 336.022 1.00 53.93 101 LYS A C 1
ATOM 816 O O . LYS A 1 103 ? 33.926 9.324 334.897 1.00 52.59 101 LYS A O 1
ATOM 822 N N . SER A 1 104 ? 33.285 9.234 337.070 1.00 54.68 102 SER A N 1
ATOM 823 C CA . SER A 1 104 ? 32.695 7.906 336.981 1.00 52.72 102 SER A CA 1
ATOM 824 C C . SER A 1 104 ? 31.279 7.989 336.460 1.00 50.07 102 SER A C 1
ATOM 825 O O . SER A 1 104 ? 30.632 9.031 336.573 1.00 50.01 102 SER A O 1
ATOM 828 N N . PHE A 1 105 ? 30.801 6.878 335.900 1.00 47.00 103 PHE A N 1
ATOM 829 C CA . PHE A 1 105 ? 29.453 6.806 335.362 1.00 44.59 103 PHE A CA 1
ATOM 830 C C . PHE A 1 105 ? 28.822 5.436 335.562 1.00 43.47 103 PHE A C 1
ATOM 831 O O . PHE A 1 105 ? 29.518 4.453 335.817 1.00 44.14 103 PHE A O 1
ATOM 839 N N . GLU A 1 106 ? 27.504 5.382 335.435 1.00 58.56 104 GLU A N 1
ATOM 840 C CA . GLU A 1 106 ? 26.814 4.126 335.241 1.00 57.40 104 GLU A CA 1
ATOM 841 C C . GLU A 1 106 ? 25.846 4.239 334.062 1.00 55.37 104 GLU A C 1
ATOM 842 O O . GLU A 1 106 ? 24.950 5.070 334.072 1.00 55.31 104 GLU A O 1
ATOM 848 N N . ILE A 1 107 ? 26.043 3.410 333.044 1.00 39.85 105 ILE A N 1
ATOM 849 C CA . ILE A 1 107 ? 25.119 3.335 331.925 1.00 38.24 105 ILE A CA 1
ATOM 850 C C . ILE A 1 107 ? 24.103 2.224 332.174 1.00 38.24 105 ILE A C 1
ATOM 851 O O . ILE A 1 107 ? 24.481 1.094 332.476 1.00 38.57 105 ILE A O 1
ATOM 856 N N . VAL A 1 108 ? 22.817 2.544 332.072 1.00 39.37 106 VAL A N 1
ATOM 857 C CA . VAL A 1 108 ? 21.788 1.514 332.058 1.00 39.66 106 VAL A CA 1
ATOM 858 C C . VAL A 1 108 ? 21.103 1.535 330.701 1.00 38.75 106 VAL A C 1
ATOM 859 O O . VAL A 1 108 ? 20.525 2.551 330.294 1.00 38.71 106 VAL A O 1
ATOM 863 N N . ILE A 1 109 ? 21.177 0.423 329.988 1.00 43.12 107 ILE A N 1
ATOM 864 C CA . ILE A 1 109 ? 20.507 0.300 328.696 1.00 42.74 107 ILE A CA 1
ATOM 865 C C . ILE A 1 109 ? 19.331 -0.643 328.855 1.00 44.20 107 ILE A C 1
ATOM 866 O O . ILE A 1 109 ? 19.512 -1.805 329.204 1.00 44.91 107 ILE A O 1
ATOM 871 N N . MET A 1 110 ? 18.123 -0.157 328.630 1.00 48.84 108 MET A N 1
ATOM 872 C CA . MET A 1 110 ? 16.969 -1.031 328.708 1.00 50.63 108 MET A CA 1
ATOM 873 C C . MET A 1 110 ? 16.543 -1.389 327.302 1.00 50.88 108 MET A C 1
ATOM 874 O O . MET A 1 110 ? 16.366 -0.512 326.448 1.00 50.40 108 MET A O 1
ATOM 879 N N . VAL A 1 111 ? 16.384 -2.682 327.057 1.00 38.36 109 VAL A N 1
ATOM 880 C CA . VAL A 1 111 ? 16.027 -3.146 325.726 1.00 39.04 109 VAL A CA 1
ATOM 881 C C . VAL A 1 111 ? 14.519 -3.273 325.639 1.00 41.26 109 VAL A C 1
ATOM 882 O O . VAL A 1 111 ? 13.925 -4.159 326.253 1.00 42.96 109 VAL A O 1
ATOM 886 N N . LEU A 1 112 ? 13.897 -2.353 324.911 1.00 48.30 110 LEU A N 1
ATOM 887 C CA . LEU A 1 112 ? 12.462 -2.377 324.743 1.00 50.50 110 LEU A CA 1
ATOM 888 C C . LEU A 1 112 ? 12.141 -3.042 323.410 1.00 51.62 110 LEU A C 1
ATOM 889 O O . LEU A 1 112 ? 13.052 -3.379 322.645 1.00 50.65 110 LEU A O 1
ATOM 894 N N . LYS A 1 113 ? 10.854 -3.245 323.141 1.00 53.81 111 LYS A N 1
ATOM 895 C CA . LYS A 1 113 ? 10.406 -3.909 321.917 1.00 55.09 111 LYS A CA 1
ATOM 896 C C . LYS A 1 113 ? 10.767 -3.138 320.644 1.00 54.37 111 LYS A C 1
ATOM 897 O O . LYS A 1 113 ? 11.178 -3.732 319.641 1.00 54.49 111 LYS A O 1
ATOM 903 N N . ASP A 1 114 ? 10.614 -1.816 320.696 1.00 57.60 112 ASP A N 1
ATOM 904 C CA . ASP A 1 114 ? 10.829 -0.968 319.525 1.00 57.30 112 ASP A CA 1
ATOM 905 C C . ASP A 1 114 ? 12.027 -0.022 319.610 1.00 55.03 112 ASP A C 1
ATOM 906 O O . ASP A 1 114 ? 12.386 0.608 318.614 1.00 54.71 112 ASP A O 1
ATOM 911 N N . LYS A 1 115 ? 12.650 0.068 320.784 1.00 46.74 113 LYS A N 1
ATOM 912 C CA . LYS A 1 115 ? 13.776 0.967 320.963 1.00 44.56 113 LYS A CA 1
ATOM 913 C C . LYS A 1 115 ? 14.667 0.528 322.118 1.00 43.03 113 LYS A C 1
ATOM 914 O O . LYS A 1 115 ? 14.318 -0.383 322.876 1.00 43.76 113 LYS A O 1
ATOM 920 N N . PHE A 1 116 ? 15.836 1.162 322.223 1.00 39.71 114 PHE A N 1
ATOM 921 C CA . PHE A 1 116 ? 16.646 1.100 323.425 1.00 38.36 114 PHE A CA 1
ATOM 922 C C . PHE A 1 116 ? 16.323 2.336 324.241 1.00 38.36 114 PHE A C 1
ATOM 923 O O . PHE A 1 116 ? 16.111 3.406 323.681 1.00 38.69 114 PHE A O 1
ATOM 931 N N . GLN A 1 117 ? 16.283 2.192 325.558 1.00 49.88 115 GLN A N 1
ATOM 932 C CA . GLN A 1 117 ? 16.104 3.335 326.436 1.00 50.03 115 GLN A CA 1
ATOM 933 C C . GLN A 1 117 ? 17.329 3.424 327.338 1.00 48.87 115 GLN A C 1
ATOM 934 O O . GLN A 1 117 ? 17.626 2.489 328.079 1.00 48.89 115 GLN A O 1
ATOM 940 N N . VAL A 1 118 ? 18.047 4.542 327.272 1.00 41.55 116 VAL A N 1
ATOM 941 C CA . VAL A 1 118 ? 19.323 4.642 327.974 1.00 40.78 116 VAL A CA 1
ATOM 942 C C . VAL A 1 118 ? 19.329 5.706 329.073 1.00 41.55 116 VAL A C 1
ATOM 943 O O . VAL A 1 118 ? 18.990 6.855 328.829 1.00 42.06 116 VAL A O 1
ATOM 947 N N . ALA A 1 119 ? 19.705 5.305 330.285 1.00 43.29 117 ALA A N 1
ATOM 948 C CA . ALA A 1 119 ? 19.886 6.247 331.380 1.00 44.29 117 ALA A CA 1
ATOM 949 C C . ALA A 1 119 ? 21.318 6.197 331.885 1.00 44.16 117 ALA A C 1
ATOM 950 O O . ALA A 1 119 ? 21.948 5.128 331.941 1.00 43.72 117 ALA A O 1
ATOM 952 N N . VAL A 1 120 ? 21.836 7.366 332.236 1.00 42.17 118 VAL A N 1
ATOM 953 C CA . VAL A 1 120 ? 23.166 7.480 332.794 1.00 42.73 118 VAL A CA 1
ATOM 954 C C . VAL A 1 120 ? 23.118 8.206 334.133 1.00 44.57 118 VAL A C 1
ATOM 955 O O . VAL A 1 120 ? 22.477 9.267 334.263 1.00 45.37 118 VAL A O 1
ATOM 959 N N . ASN A 1 121 ? 23.779 7.627 335.132 1.00 52.04 119 ASN A N 1
ATOM 960 C CA . ASN A 1 121 ? 23.800 8.202 336.472 1.00 54.01 119 ASN A CA 1
ATOM 961 C C . ASN A 1 121 ? 22.388 8.429 337.019 1.00 54.61 119 ASN A C 1
ATOM 962 O O . ASN A 1 121 ? 22.121 9.454 337.642 1.00 56.01 119 ASN A O 1
ATOM 967 N N . GLY A 1 122 ? 21.487 7.479 336.755 1.00 52.76 120 GLY A N 1
ATOM 968 C CA . GLY A 1 122 ? 20.127 7.493 337.287 1.00 53.65 120 GLY A CA 1
ATOM 969 C C . GLY A 1 122 ? 19.163 8.470 336.622 1.00 53.54 120 GLY A C 1
ATOM 970 O O . GLY A 1 122 ? 18.034 8.655 337.070 1.00 55.10 120 GLY A O 1
ATOM 971 N N . LYS A 1 123 ? 19.605 9.108 335.548 1.00 55.18 121 LYS A N 1
ATOM 972 C CA . LYS A 1 123 ? 18.802 10.132 334.900 1.00 55.94 121 LYS A CA 1
ATOM 973 C C . LYS A 1 123 ? 18.646 9.748 333.441 1.00 54.08 121 LYS A C 1
ATOM 974 O O . LYS A 1 123 ? 19.570 9.223 332.826 1.00 52.57 121 LYS A O 1
ATOM 980 N N . HIS A 1 124 ? 17.459 9.956 332.891 1.00 53.10 122 HIS A N 1
ATOM 981 C CA . HIS A 1 124 ? 17.238 9.552 331.508 1.00 51.59 122 HIS A CA 1
ATOM 982 C C . HIS A 1 124 ? 18.159 10.319 330.564 1.00 50.64 122 HIS A C 1
ATOM 983 O O . HIS A 1 124 ? 18.429 11.505 330.764 1.00 51.95 122 HIS A O 1
ATOM 990 N N . THR A 1 125 ? 18.644 9.630 329.541 1.00 52.73 123 THR A N 1
ATOM 991 C CA . THR A 1 125 ? 19.575 10.237 328.595 1.00 52.25 123 THR A CA 1
ATOM 992 C C . THR A 1 125 ? 19.068 10.279 327.145 1.00 52.01 123 THR A C 1
ATOM 993 O O . THR A 1 125 ? 18.887 11.357 326.583 1.00 52.84 123 THR A O 1
ATOM 997 N N . LEU A 1 126 ? 18.813 9.125 326.543 1.00 40.63 124 LEU A N 1
ATOM 998 C CA . LEU A 1 126 ? 18.367 9.106 325.153 1.00 40.64 124 LEU A CA 1
ATOM 999 C C . LEU A 1 126 ? 17.556 7.867 324.825 1.00 40.38 124 LEU A C 1
ATOM 1000 O O . LEU A 1 126 ? 17.579 6.886 325.569 1.00 39.90 124 LEU A O 1
ATOM 1005 N N . LEU A 1 127 ? 16.841 7.924 323.704 1.00 42.66 125 LEU A N 1
ATOM 1006 C CA . LEU A 1 127 ? 16.183 6.756 323.125 1.00 43.05 125 LEU A CA 1
ATOM 1007 C C . LEU A 1 127 ? 16.834 6.457 321.785 1.00 42.60 125 LEU A C 1
ATOM 1008 O O . LEU A 1 127 ? 17.378 7.362 321.133 1.00 42.56 125 LEU A O 1
ATOM 1013 N N . TYR A 1 128 ? 16.766 5.199 321.354 1.00 39.68 126 TYR A N 1
ATOM 1014 C CA . TYR A 1 128 ? 17.308 4.827 320.049 1.00 39.61 126 TYR A CA 1
ATOM 1015 C C . TYR A 1 128 ? 16.490 3.706 319.444 1.00 40.84 126 TYR A C 1
ATOM 1016 O O . TYR A 1 128 ? 16.521 2.570 319.943 1.00 40.63 126 TYR A O 1
ATOM 1025 N N . GLY A 1 129 ? 15.761 4.020 318.373 1.00 38.15 127 GLY A N 1
ATOM 1026 C CA . GLY A 1 129 ? 14.889 3.048 317.738 1.00 39.17 127 GLY A CA 1
ATOM 1027 C C . GLY A 1 129 ? 15.703 1.932 317.131 1.00 38.67 127 GLY A C 1
ATOM 1028 O O . GLY A 1 129 ? 16.806 2.177 316.623 1.00 37.76 127 GLY A O 1
ATOM 1029 N N . HIS A 1 130 ? 15.188 0.705 317.199 1.00 40.66 128 HIS A N 1
ATOM 1030 C CA . HIS A 1 130 ? 15.882 -0.427 316.593 1.00 40.56 128 HIS A CA 1
ATOM 1031 C C . HIS A 1 130 ? 15.921 -0.263 315.079 1.00 41.67 128 HIS A C 1
ATOM 1032 O O . HIS A 1 130 ? 14.971 0.247 314.476 1.00 43.30 128 HIS A O 1
ATOM 1039 N N . ARG A 1 131 ? 17.037 -0.663 314.475 1.00 41.50 129 ARG A N 1
ATOM 1040 C CA . ARG A 1 131 ? 17.180 -0.654 313.022 1.00 42.60 129 ARG A CA 1
ATOM 1041 C C . ARG A 1 131 ? 17.515 -2.080 312.586 1.00 43.11 129 ARG A C 1
ATOM 1042 O O . ARG A 1 131 ? 17.206 -2.507 311.467 1.00 44.73 129 ARG A O 1
ATOM 1050 N N . ILE A 1 132 ? 18.129 -2.813 313.505 1.00 45.72 130 ILE A N 1
ATOM 1051 C CA . ILE A 1 132 ? 18.334 -4.241 313.369 1.00 46.26 130 ILE A CA 1
ATOM 1052 C C . ILE A 1 132 ? 17.479 -4.895 314.437 1.00 47.20 130 ILE A C 1
ATOM 1053 O O . ILE A 1 132 ? 17.357 -4.356 315.530 1.00 46.24 130 ILE A O 1
ATOM 1058 N N . GLY A 1 133 ? 16.862 -6.031 314.130 1.00 44.65 131 GLY A N 1
ATOM 1059 C CA . GLY A 1 133 ? 16.096 -6.759 315.129 1.00 45.64 131 GLY A CA 1
ATOM 1060 C C . GLY A 1 133 ? 16.973 -7.062 316.334 1.00 43.98 131 GLY A C 1
ATOM 1061 O O . GLY A 1 133 ? 18.061 -7.636 316.189 1.00 42.95 131 GLY A O 1
ATOM 1062 N N . PRO A 1 134 ? 16.510 -6.692 317.539 1.00 43.33 132 PRO A N 1
ATOM 1063 C CA . PRO A 1 134 ? 17.368 -6.800 318.720 1.00 41.66 132 PRO A CA 1
ATOM 1064 C C . PRO A 1 134 ? 17.727 -8.247 319.021 1.00 42.54 132 PRO A C 1
ATOM 1065 O O . PRO A 1 134 ? 18.664 -8.484 319.769 1.00 41.25 132 PRO A O 1
ATOM 1069 N N . GLU A 1 135 ? 17.008 -9.191 318.424 1.00 51.95 133 GLU A N 1
ATOM 1070 C CA . GLU A 1 135 ? 17.246 -10.605 318.653 1.00 52.98 133 GLU A CA 1
ATOM 1071 C C . GLU A 1 135 ? 18.480 -11.090 317.906 1.00 52.20 133 GLU A C 1
ATOM 1072 O O . GLU A 1 135 ? 18.931 -12.222 318.109 1.00 52.83 133 GLU A O 1
ATOM 1078 N N . LYS A 1 136 ? 19.029 -10.228 317.053 1.00 50.54 134 LYS A N 1
ATOM 1079 C CA . LYS A 1 136 ? 20.224 -10.548 316.279 1.00 49.11 134 LYS A CA 1
ATOM 1080 C C . LYS A 1 136 ? 21.505 -10.113 316.979 1.00 46.39 134 LYS A C 1
ATOM 1081 O O . LYS A 1 136 ? 22.613 -10.347 316.482 1.00 44.96 134 LYS A O 1
ATOM 1087 N N . ILE A 1 137 ? 21.347 -9.445 318.120 1.00 40.86 135 ILE A N 1
ATOM 1088 C CA . ILE A 1 137 ? 22.488 -8.997 318.900 1.00 38.49 135 ILE A CA 1
ATOM 1089 C C . ILE A 1 137 ? 22.967 -10.143 319.784 1.00 39.07 135 ILE A C 1
ATOM 1090 O O . ILE A 1 137 ? 22.186 -10.726 320.524 1.00 40.92 135 ILE A O 1
ATOM 1095 N N . ASP A 1 138 ? 24.244 -10.479 319.710 1.00 38.01 136 ASP A N 1
ATOM 1096 C CA . ASP A 1 138 ? 24.753 -11.530 320.577 1.00 38.73 136 ASP A CA 1
ATOM 1097 C C . ASP A 1 138 ? 26.111 -11.167 321.146 1.00 36.84 136 ASP A C 1
ATOM 1098 O O . ASP A 1 138 ? 26.694 -11.926 321.913 1.00 37.44 136 ASP A O 1
ATOM 1103 N N . THR A 1 139 ? 26.590 -9.985 320.790 1.00 36.35 137 THR A N 1
ATOM 1104 C CA . THR A 1 139 ? 27.922 -9.551 321.179 1.00 35.03 137 THR A CA 1
ATOM 1105 C C . THR A 1 139 ? 27.935 -8.094 321.670 1.00 33.89 137 THR A C 1
ATOM 1106 O O . THR A 1 139 ? 27.275 -7.223 321.094 1.00 33.51 137 THR A O 1
ATOM 1110 N N . LEU A 1 140 ? 28.680 -7.847 322.744 1.00 37.06 138 LEU A N 1
ATOM 1111 C CA . LEU A 1 140 ? 28.907 -6.492 323.236 1.00 36.32 138 LEU A CA 1
ATOM 1112 C C . LEU A 1 140 ? 30.380 -6.137 323.121 1.00 36.11 138 LEU A C 1
ATOM 1113 O O . LEU A 1 140 ? 31.238 -6.888 323.551 1.00 36.77 138 LEU A O 1
ATOM 1118 N N . GLY A 1 141 ? 30.666 -4.980 322.545 1.00 35.18 139 GLY A N 1
ATOM 1119 C CA . GLY A 1 141 ? 32.029 -4.503 322.443 1.00 35.71 139 GLY A CA 1
ATOM 1120 C C . GLY A 1 141 ? 32.164 -3.139 323.097 1.00 36.20 139 GLY A C 1
ATOM 1121 O O . GLY A 1 141 ? 31.287 -2.278 323.008 1.00 35.78 139 GLY A O 1
ATOM 1122 N N . ILE A 1 142 ? 33.279 -2.946 323.780 1.00 36.24 140 ILE A N 1
ATOM 1123 C CA . ILE A 1 142 ? 33.602 -1.665 324.370 1.00 37.49 140 ILE A CA 1
ATOM 1124 C C . ILE A 1 142 ? 34.989 -1.290 323.879 1.00 39.28 140 ILE A C 1
ATOM 1125 O O . ILE A 1 142 ? 35.930 -2.071 324.019 1.00 40.09 140 ILE A O 1
ATOM 1130 N N . TYR A 1 143 ? 35.102 -0.108 323.281 1.00 40.44 141 TYR A N 1
ATOM 1131 C CA . TYR A 1 143 ? 36.359 0.331 322.688 1.00 42.74 141 TYR A CA 1
ATOM 1132 C C . TYR A 1 143 ? 36.637 1.797 323.021 1.00 45.34 141 TYR A C 1
ATOM 1133 O O . TYR A 1 143 ? 35.721 2.563 323.306 1.00 44.79 141 TYR A O 1
ATOM 1142 N N . GLY A 1 144 ? 37.903 2.190 322.967 1.00 41.45 142 GLY A N 1
ATOM 1143 C CA . GLY A 1 144 ? 38.276 3.569 323.204 1.00 44.87 142 GLY A CA 1
ATOM 1144 C C . GLY A 1 144 ? 38.931 3.783 324.557 1.00 47.77 142 GLY A C 1
ATOM 1145 O O . GLY A 1 144 ? 39.307 2.824 325.239 1.00 47.43 142 GLY A O 1
ATOM 1146 N N . LYS A 1 145 ? 39.069 5.047 324.946 1.00 48.49 143 LYS A N 1
ATOM 1147 C CA . LYS A 1 145 ? 39.707 5.393 326.203 1.00 52.32 143 LYS A CA 1
ATOM 1148 C C . LYS A 1 145 ? 38.665 5.418 327.312 1.00 50.16 143 LYS A C 1
ATOM 1149 O O . LYS A 1 145 ? 38.004 6.436 327.529 1.00 49.78 143 LYS A O 1
ATOM 1155 N N . VAL A 1 146 ? 38.515 4.298 328.009 1.00 48.48 144 VAL A N 1
ATOM 1156 C CA . VAL A 1 146 ? 37.580 4.229 329.119 1.00 46.82 144 VAL A CA 1
ATOM 1157 C C . VAL A 1 146 ? 38.004 3.095 330.035 1.00 47.86 144 VAL A C 1
ATOM 1158 O O . VAL A 1 146 ? 38.650 2.159 329.591 1.00 47.79 144 VAL A O 1
ATOM 1162 N N . ASN A 1 147 ? 37.684 3.204 331.319 1.00 51.58 145 ASN A N 1
ATOM 1163 C CA . ASN A 1 147 ? 37.885 2.119 332.267 1.00 52.60 145 ASN A CA 1
ATOM 1164 C C . ASN A 1 147 ? 36.542 1.501 332.610 1.00 48.97 145 ASN A C 1
ATOM 1165 O O . ASN A 1 147 ? 35.624 2.203 333.001 1.00 47.53 145 ASN A O 1
ATOM 1170 N N . ILE A 1 148 ? 36.414 0.191 332.462 1.00 43.02 146 ILE A N 1
ATOM 1171 C CA . ILE A 1 148 ? 35.160 -0.451 332.794 1.00 40.40 146 ILE A CA 1
ATOM 1172 C C . ILE A 1 148 ? 35.364 -1.354 334.004 1.00 42.77 146 ILE A C 1
ATOM 1173 O O . ILE A 1 148 ? 36.201 -2.259 333.981 1.00 44.13 146 ILE A O 1
ATOM 1178 N N . HIS A 1 149 ? 34.607 -1.092 335.063 1.00 50.09 147 HIS A N 1
ATOM 1179 C CA . HIS A 1 149 ? 34.704 -1.876 336.278 1.00 52.44 147 HIS A CA 1
ATOM 1180 C C . HIS A 1 149 ? 33.778 -3.080 336.204 1.00 51.02 147 HIS A C 1
ATOM 1181 O O . HIS A 1 149 ? 34.142 -4.176 336.627 1.00 53.08 147 HIS A O 1
ATOM 1188 N N . SER A 1 150 ? 32.584 -2.889 335.652 1.00 44.79 148 SER A N 1
ATOM 1189 C CA . SER A 1 150 ? 31.686 -4.025 335.440 1.00 43.54 148 SER A CA 1
ATOM 1190 C C . SER A 1 150 ? 30.773 -3.913 334.220 1.00 40.02 148 SER A C 1
ATOM 1191 O O . SER A 1 150 ? 30.474 -2.828 333.737 1.00 38.50 148 SER A O 1
ATOM 1194 N N . ILE A 1 151 ? 30.336 -5.058 333.721 1.00 44.98 149 ILE A N 1
ATOM 1195 C CA . ILE A 1 151 ? 29.327 -5.105 332.681 1.00 42.45 149 ILE A CA 1
ATOM 1196 C C . ILE A 1 151 ? 28.303 -6.089 333.207 1.00 43.64 149 ILE A C 1
ATOM 1197 O O . ILE A 1 151 ? 28.634 -7.250 333.446 1.00 45.14 149 ILE A O 1
ATOM 1202 N N . GLY A 1 152 ? 27.072 -5.624 333.427 1.00 46.64 150 GLY A N 1
ATOM 1203 C CA . GLY A 1 152 ? 26.035 -6.473 333.978 1.00 48.26 150 GLY A CA 1
ATOM 1204 C C . GLY A 1 152 ? 24.862 -6.674 333.044 1.00 47.18 150 GLY A C 1
ATOM 1205 O O . GLY A 1 152 ? 24.403 -5.730 332.412 1.00 45.49 150 GLY A O 1
ATOM 1206 N N . PHE A 1 153 ? 24.373 -7.905 332.955 1.00 39.31 151 PHE A N 1
ATOM 1207 C CA . PHE A 1 153 ? 23.123 -8.183 332.256 1.00 39.33 151 PHE A CA 1
ATOM 1208 C C . PHE A 1 153 ? 22.066 -8.603 333.272 1.00 41.80 151 PHE A C 1
ATOM 1209 O O . PHE A 1 153 ? 22.324 -9.466 334.115 1.00 43.92 151 PHE A O 1
ATOM 1217 N N . SER A 1 154 ? 20.898 -7.954 333.226 1.00 42.61 152 SER A N 1
ATOM 1218 C CA . SER A 1 154 ? 19.754 -8.327 334.053 1.00 44.83 152 SER A CA 1
ATOM 1219 C C . SER A 1 154 ? 18.691 -8.968 333.195 1.00 45.54 152 SER A C 1
ATOM 1220 O O . SER A 1 154 ? 18.189 -8.355 332.268 1.00 44.27 152 SER A O 1
ATOM 1223 N N . PHE A 1 155 ? 18.338 -10.202 333.511 1.00 41.77 153 PHE A N 1
ATOM 1224 C CA . PHE A 1 155 ? 17.238 -10.867 332.821 1.00 42.88 153 PHE A CA 1
ATOM 1225 C C . PHE A 1 155 ? 16.081 -11.105 333.775 1.00 45.03 153 PHE A C 1
ATOM 1226 O O . PHE A 1 155 ? 16.283 -11.533 334.913 1.00 46.52 153 PHE A O 1
ATOM 1234 N N . SER A 1 156 ? 14.865 -10.829 333.318 1.00 57.03 154 SER A N 1
ATOM 1235 C CA . SER A 1 156 ? 13.703 -11.037 334.169 1.00 58.78 154 SER A CA 1
ATOM 1236 C C . SER A 1 156 ? 13.423 -12.522 334.378 1.00 60.71 154 SER A C 1
ATOM 1237 O O . SER A 1 156 ? 13.845 -13.368 333.590 1.00 60.59 154 SER A O 1
ATOM 1240 N N . SER A 1 157 ? 12.705 -12.818 335.454 1.00 53.51 155 SER A N 1
ATOM 1241 C CA . SER A 1 157 ? 12.538 -14.172 335.940 1.00 51.38 155 SER A CA 1
ATOM 1242 C C . SER A 1 157 ? 11.313 -14.201 336.856 1.00 49.74 155 SER A C 1
ATOM 1243 O O . SER A 1 157 ? 10.999 -13.196 337.499 1.00 47.70 155 SER A O 1
ATOM 1246 N N . HIS A 1 158 ? 10.628 -15.339 336.916 1.00 56.49 156 HIS A N 1
ATOM 1247 C CA . HIS A 1 158 ? 9.469 -15.502 337.776 1.00 56.06 156 HIS A CA 1
ATOM 1248 C C . HIS A 1 158 ? 9.861 -15.451 339.253 1.00 55.03 156 HIS A C 1
ATOM 1249 O O . HIS A 1 158 ? 10.851 -16.056 339.666 1.00 55.70 156 HIS A O 1
ATOM 1256 N N . MET A 1 159 ? 9.091 -14.728 340.052 1.00 53.47 157 MET A N 1
ATOM 1257 C CA . MET A 1 159 ? 9.358 -14.704 341.477 1.00 52.89 157 MET A CA 1
ATOM 1258 C C . MET A 1 159 ? 8.998 -16.061 342.065 1.00 55.08 157 MET A C 1
ATOM 1259 O O . MET A 1 159 ? 8.113 -16.746 341.554 1.00 56.58 157 MET A O 1
ATOM 1264 N N . ARG A 1 160 ? 9.697 -16.446 343.127 1.00 43.67 184 ARG A N 1
ATOM 1265 C CA . ARG A 1 160 ? 9.455 -17.717 343.797 1.00 46.44 184 ARG A CA 1
ATOM 1266 C C . ARG A 1 160 ? 8.196 -17.664 344.649 1.00 46.79 184 ARG A C 1
ATOM 1267 O O . ARG A 1 160 ? 7.962 -16.690 345.356 1.00 44.87 184 ARG A O 1
ATOM 1275 N N . LEU A 1 161 ? 7.389 -18.717 344.568 1.00 53.00 185 LEU A N 1
ATOM 1276 C CA . LEU A 1 161 ? 6.189 -18.864 345.387 1.00 54.08 185 LEU A CA 1
ATOM 1277 C C . LEU A 1 161 ? 6.406 -20.010 346.374 1.00 57.81 185 LEU A C 1
ATOM 1278 O O . LEU A 1 161 ? 7.074 -20.983 346.045 1.00 59.68 185 LEU A O 1
ATOM 1283 N N . PRO A 1 162 ? 5.858 -19.900 347.596 1.00 56.08 186 PRO A N 1
ATOM 1284 C CA . PRO A 1 162 ? 5.066 -18.769 348.092 1.00 52.71 186 PRO A CA 1
ATOM 1285 C C . PRO A 1 162 ? 5.925 -17.530 348.296 1.00 49.58 186 PRO A C 1
ATOM 1286 O O . PRO A 1 162 ? 7.108 -17.650 348.611 1.00 50.42 186 PRO A O 1
ATOM 1290 N N . PHE A 1 163 ? 5.327 -16.364 348.080 1.00 51.95 187 PHE A N 1
ATOM 1291 C CA . PHE A 1 163 ? 5.977 -15.084 348.299 1.00 49.29 187 PHE A CA 1
ATOM 1292 C C . PHE A 1 163 ? 5.403 -14.469 349.578 1.00 48.80 187 PHE A C 1
ATOM 1293 O O . PHE A 1 163 ? 4.208 -14.573 349.845 1.00 48.69 187 PHE A O 1
ATOM 1301 N N . ALA A 1 164 ? 6.262 -13.836 350.369 1.00 47.20 188 ALA A N 1
ATOM 1302 C CA . ALA A 1 164 ? 5.841 -13.210 351.609 1.00 47.42 188 ALA A CA 1
ATOM 1303 C C . ALA A 1 164 ? 6.727 -12.006 351.870 1.00 46.31 188 ALA A C 1
ATOM 1304 O O . ALA A 1 164 ? 7.947 -12.133 351.919 1.00 47.15 188 ALA A O 1
ATOM 1306 N N . ALA A 1 165 ? 6.132 -10.829 352.028 1.00 47.39 189 ALA A N 1
ATOM 1307 C CA . ALA A 1 165 ? 6.947 -9.648 352.279 1.00 46.91 189 ALA A CA 1
ATOM 1308 C C . ALA A 1 165 ? 6.292 -8.675 353.244 1.00 47.29 189 ALA A C 1
ATOM 1309 O O . ALA A 1 165 ? 5.069 -8.547 353.269 1.00 46.40 189 ALA A O 1
ATOM 1311 N N . ARG A 1 166 ? 7.105 -7.985 354.037 1.00 45.62 190 ARG A N 1
ATOM 1312 C CA . ARG A 1 166 ? 6.614 -6.827 354.767 1.00 46.12 190 ARG A CA 1
ATOM 1313 C C . ARG A 1 166 ? 6.651 -5.651 353.814 1.00 44.14 190 ARG A C 1
ATOM 1314 O O . ARG A 1 166 ? 7.559 -5.539 352.999 1.00 43.38 190 ARG A O 1
ATOM 1322 N N . LEU A 1 167 ? 5.640 -4.797 353.878 1.00 46.55 191 LEU A N 1
ATOM 1323 C CA . LEU A 1 167 ? 5.622 -3.567 353.097 1.00 45.75 191 LEU A CA 1
ATOM 1324 C C . LEU A 1 167 ? 6.448 -2.532 353.857 1.00 48.12 191 LEU A C 1
ATOM 1325 O O . LEU A 1 167 ? 6.446 -2.547 355.089 1.00 50.20 191 LEU A O 1
ATOM 1330 N N . ASN A 1 168 ? 7.153 -1.640 353.159 1.00 62.90 192 ASN A N 1
ATOM 1331 C CA . ASN A 1 168 ? 7.976 -0.658 353.880 1.00 65.44 192 ASN A CA 1
ATOM 1332 C C . ASN A 1 168 ? 7.138 0.352 354.638 1.00 67.32 192 ASN A C 1
ATOM 1333 O O . ASN A 1 168 ? 7.599 0.965 355.598 1.00 70.16 192 ASN A O 1
ATOM 1338 N N . THR A 1 169 ? 5.899 0.517 354.196 1.00 50.60 193 THR A N 1
ATOM 1339 C CA . THR A 1 169 ? 4.943 1.378 354.878 1.00 51.93 193 THR A CA 1
ATOM 1340 C C . THR A 1 169 ? 3.600 0.637 354.852 1.00 49.76 193 THR A C 1
ATOM 1341 O O . THR A 1 169 ? 3.351 -0.125 353.920 1.00 47.34 193 THR A O 1
ATOM 1345 N N . PRO A 1 170 ? 2.760 0.811 355.898 1.00 46.56 194 PRO A N 1
ATOM 1346 C CA . PRO A 1 170 ? 1.506 0.053 356.027 1.00 44.57 194 PRO A CA 1
ATOM 1347 C C . PRO A 1 170 ? 0.366 0.588 355.154 1.00 42.80 194 PRO A C 1
ATOM 1348 O O . PRO A 1 170 ? 0.491 1.656 354.536 1.00 43.52 194 PRO A O 1
ATOM 1352 N N . MET A 1 171 ? -0.750 -0.140 355.129 1.00 57.01 195 MET A N 1
ATOM 1353 C CA . MET A 1 171 ? -1.918 0.339 354.410 1.00 55.80 195 MET A CA 1
ATOM 1354 C C . MET A 1 171 ? -2.453 1.593 355.070 1.00 57.59 195 MET A C 1
ATOM 1355 O O . MET A 1 171 ? -2.172 1.883 356.234 1.00 59.48 195 MET A O 1
ATOM 1360 N N . GLY A 1 172 ? -3.238 2.328 354.304 1.00 43.43 196 GLY A N 1
ATOM 1361 C CA . GLY A 1 172 ? -3.870 3.546 354.766 1.00 45.23 196 GLY A CA 1
ATOM 1362 C C . GLY A 1 172 ? -4.574 4.069 353.543 1.00 44.91 196 GLY A C 1
ATOM 1363 O O . GLY A 1 172 ? -4.265 3.628 352.430 1.00 43.82 196 GLY A O 1
ATOM 1364 N N . PRO A 1 173 ? -5.522 5.000 353.733 1.00 47.58 197 PRO A N 1
ATOM 1365 C CA . PRO A 1 173 ? -6.267 5.578 352.605 1.00 47.98 197 PRO A CA 1
ATOM 1366 C C . PRO A 1 173 ? -5.317 6.069 351.501 1.00 48.84 197 PRO A C 1
ATOM 1367 O O . PRO A 1 173 ? -4.392 6.814 351.804 1.00 50.62 197 PRO A O 1
ATOM 1371 N N . GLY A 1 174 ? -5.527 5.639 350.261 1.00 49.80 198 GLY A N 1
ATOM 1372 C CA . GLY A 1 174 ? -4.705 6.104 349.160 1.00 51.04 198 GLY A CA 1
ATOM 1373 C C . GLY A 1 174 ? -3.519 5.210 348.848 1.00 49.76 198 GLY A C 1
ATOM 1374 O O . GLY A 1 174 ? -2.813 5.427 347.869 1.00 50.72 198 GLY A O 1
ATOM 1375 N N . ARG A 1 175 ? -3.276 4.204 349.679 1.00 48.90 199 ARG A N 1
ATOM 1376 C CA . ARG A 1 175 ? -2.235 3.243 349.376 1.00 47.62 199 ARG A CA 1
ATOM 1377 C C . ARG A 1 175 ? -2.726 2.292 348.301 1.00 46.11 199 ARG A C 1
ATOM 1378 O O . ARG A 1 175 ? -3.928 2.026 348.188 1.00 45.63 199 ARG A O 1
ATOM 1386 N N . THR A 1 176 ? -1.780 1.796 347.504 1.00 44.92 200 THR A N 1
ATOM 1387 C CA . THR A 1 176 ? -2.073 0.952 346.356 1.00 44.19 200 THR A CA 1
ATOM 1388 C C . THR A 1 176 ? -1.053 -0.176 346.280 1.00 42.78 200 THR A C 1
ATOM 1389 O O . THR A 1 176 ? 0.154 0.048 346.443 1.00 43.16 200 THR A O 1
ATOM 1393 N N . VAL A 1 177 ? -1.537 -1.391 346.052 1.00 43.76 201 VAL A N 1
ATOM 1394 C CA . VAL A 1 177 ? -0.652 -2.525 345.823 1.00 42.89 201 VAL A CA 1
ATOM 1395 C C . VAL A 1 177 ? -1.013 -3.121 344.472 1.00 43.39 201 VAL A C 1
ATOM 1396 O O . VAL A 1 177 ? -2.199 -3.281 344.165 1.00 43.92 201 VAL A O 1
ATOM 1400 N N . VAL A 1 178 ? -0.003 -3.430 343.665 1.00 43.63 202 VAL A N 1
ATOM 1401 C CA . VAL A 1 178 ? -0.214 -4.006 342.349 1.00 44.52 202 VAL A CA 1
ATOM 1402 C C . VAL A 1 178 ? 0.524 -5.337 342.206 1.00 44.12 202 VAL A C 1
ATOM 1403 O O . VAL A 1 178 ? 1.731 -5.418 342.405 1.00 43.75 202 VAL A O 1
ATOM 1407 N N . VAL A 1 179 ? -0.221 -6.381 341.870 1.00 44.65 203 VAL A N 1
ATOM 1408 C CA . VAL A 1 179 ? 0.329 -7.698 341.625 1.00 45.02 203 VAL A CA 1
ATOM 1409 C C . VAL A 1 179 ? 0.314 -7.980 340.125 1.00 46.71 203 VAL A C 1
ATOM 1410 O O . VAL A 1 179 ? -0.750 -7.965 339.510 1.00 48.03 203 VAL A O 1
ATOM 1414 N N . LYS A 1 180 ? 1.481 -8.225 339.533 1.00 53.06 204 LYS A N 1
ATOM 1415 C CA . LYS A 1 180 ? 1.547 -8.590 338.116 1.00 54.77 204 LYS A CA 1
ATOM 1416 C C . LYS A 1 180 ? 1.921 -10.046 337.949 1.00 55.73 204 LYS A C 1
ATOM 1417 O O . LYS A 1 180 ? 2.907 -10.520 338.512 1.00 55.19 204 LYS A O 1
ATOM 1423 N N . GLY A 1 181 ? 1.125 -10.765 337.173 1.00 49.80 205 GLY A N 1
ATOM 1424 C CA . GLY A 1 181 ? 1.388 -12.171 336.991 1.00 51.29 205 GLY A CA 1
ATOM 1425 C C . GLY A 1 181 ? 0.770 -12.815 335.769 1.00 53.80 205 GLY A C 1
ATOM 1426 O O . GLY A 1 181 ? 0.152 -12.169 334.904 1.00 54.54 205 GLY A O 1
ATOM 1427 N N . GLU A 1 182 ? 0.954 -14.122 335.700 1.00 59.66 206 GLU A N 1
ATOM 1428 C CA . GLU A 1 182 ? 0.374 -14.904 334.647 1.00 62.26 206 GLU A CA 1
ATOM 1429 C C . GLU A 1 182 ? -0.256 -16.111 335.309 1.00 63.94 206 GLU A C 1
ATOM 1430 O O . GLU A 1 182 ? 0.388 -16.813 336.078 1.00 63.99 206 GLU A O 1
ATOM 1436 N N . VAL A 1 183 ? -1.535 -16.324 335.038 1.00 55.97 207 VAL A N 1
ATOM 1437 C CA . VAL A 1 183 ? -2.230 -17.488 335.554 1.00 58.14 207 VAL A CA 1
ATOM 1438 C C . VAL A 1 183 ? -1.711 -18.734 334.832 1.00 60.27 207 VAL A C 1
ATOM 1439 O O . VAL A 1 183 ? -1.554 -18.714 333.615 1.00 61.06 207 VAL A O 1
ATOM 1443 N N . ASN A 1 184 ? -1.413 -19.798 335.580 1.00 68.91 208 ASN A N 1
ATOM 1444 C CA . ASN A 1 184 ? -0.921 -21.044 334.984 1.00 71.09 208 ASN A CA 1
ATOM 1445 C C . ASN A 1 184 ? -1.921 -21.612 334.001 1.00 73.37 208 ASN A C 1
ATOM 1446 O O . ASN A 1 184 ? -3.125 -21.468 334.195 1.00 73.78 208 ASN A O 1
ATOM 1451 N N . ALA A 1 185 ? -1.430 -22.261 332.947 1.00 69.62 209 ALA A N 1
ATOM 1452 C CA . ALA A 1 185 ? -2.311 -23.010 332.061 1.00 72.14 209 ALA A CA 1
ATOM 1453 C C . ALA A 1 185 ? -2.943 -24.155 332.867 1.00 73.79 209 ALA A C 1
ATOM 1454 O O . ALA A 1 185 ? -4.072 -24.574 332.608 1.00 75.37 209 ALA A O 1
ATOM 1456 N N . ASN A 1 186 ? -2.199 -24.630 333.866 1.00 79.97 210 ASN A N 1
ATOM 1457 C CA . ASN A 1 186 ? -2.650 -25.690 334.770 1.00 81.48 210 ASN A CA 1
ATOM 1458 C C . ASN A 1 186 ? -3.720 -25.205 335.764 1.00 80.49 210 ASN A C 1
ATOM 1459 O O . ASN A 1 186 ? -4.522 -25.995 336.259 1.00 81.82 210 ASN A O 1
ATOM 1464 N N . ALA A 1 187 ? -3.740 -23.897 336.012 1.00 68.76 211 ALA A N 1
ATOM 1465 C CA . ALA A 1 187 ? -4.300 -23.293 337.238 1.00 67.53 211 ALA A CA 1
ATOM 1466 C C . ALA A 1 187 ? -5.684 -23.709 337.774 1.00 68.31 211 ALA A C 1
ATOM 1467 O O . ALA A 1 187 ? -6.669 -23.803 337.036 1.00 69.23 211 ALA A O 1
ATOM 1469 N N . LYS A 1 188 ? -5.730 -23.926 339.087 1.00 69.70 212 LYS A N 1
ATOM 1470 C CA . LYS A 1 188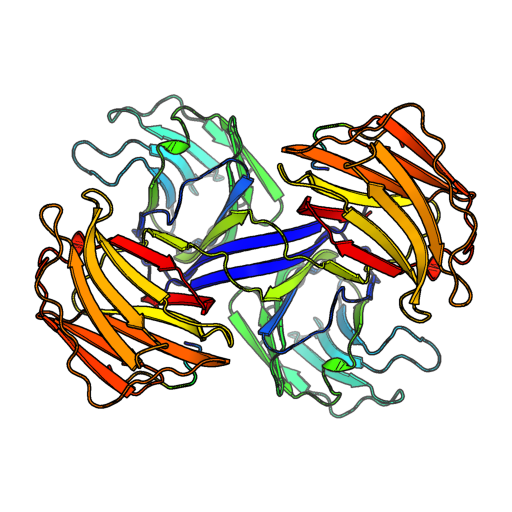 ? -6.979 -24.176 339.789 1.00 69.85 212 LYS A CA 1
ATOM 1471 C C . LYS A 1 188 ? -7.377 -22.947 340.616 1.00 67.58 212 LYS A C 1
ATOM 1472 O O . LYS A 1 188 ? -8.520 -22.494 340.554 1.00 67.08 212 LYS A O 1
ATOM 1474 N N . SER A 1 189 ? -6.434 -22.405 341.380 1.00 61.34 213 SER A N 1
ATOM 1475 C CA . SER A 1 189 ? -6.698 -21.216 342.183 1.00 59.05 213 SER A CA 1
ATOM 1476 C C . SER A 1 189 ? -5.408 -20.595 342.722 1.00 57.81 213 SER A C 1
ATOM 1477 O O . SER A 1 189 ? -4.363 -21.250 342.785 1.00 58.76 213 SER A O 1
ATOM 1480 N N . PHE A 1 190 ? -5.482 -19.322 343.102 1.00 55.57 214 PHE A N 1
ATOM 1481 C CA . PHE A 1 190 ? -4.347 -18.656 343.742 1.00 53.58 214 PHE A CA 1
ATOM 1482 C C . PHE A 1 190 ? -4.814 -17.621 344.762 1.00 50.17 214 PHE A C 1
ATOM 1483 O O . PHE A 1 190 ? -5.971 -17.207 344.750 1.00 49.58 214 PHE A O 1
ATOM 1491 N N . ASN A 1 191 ? -3.924 -17.215 345.659 1.00 58.48 215 ASN A N 1
ATOM 1492 C CA . ASN A 1 191 ? -4.316 -16.301 346.719 1.00 55.63 215 ASN A CA 1
ATOM 1493 C C . ASN A 1 191 ? -3.403 -15.089 346.820 1.00 52.76 215 ASN A C 1
ATOM 1494 O O . ASN A 1 191 ? -2.210 -15.174 346.529 1.00 52.77 215 ASN A O 1
ATOM 1499 N N . VAL A 1 192 ? -3.983 -13.962 347.221 1.00 49.47 216 VAL A N 1
ATOM 1500 C CA . VAL A 1 192 ? -3.235 -12.754 347.534 1.00 46.85 216 VAL A CA 1
ATOM 1501 C C . VAL A 1 192 ? -3.794 -12.206 348.846 1.00 45.78 216 VAL A C 1
ATOM 1502 O O . VAL A 1 192 ? -4.981 -11.863 348.919 1.00 45.57 216 VAL A O 1
ATOM 1506 N N . ASP A 1 193 ? -2.953 -12.141 349.878 1.00 49.96 217 ASP A N 1
ATOM 1507 C CA . ASP A 1 193 ? -3.394 -11.717 351.202 1.00 49.67 217 ASP A CA 1
ATOM 1508 C C . ASP A 1 193 ? -2.647 -10.478 351.699 1.00 48.27 217 ASP A C 1
ATOM 1509 O O . ASP A 1 193 ? -1.430 -10.357 351.519 1.00 48.21 217 ASP A O 1
ATOM 1514 N N . LEU A 1 194 ? -3.388 -9.573 352.335 1.00 38.83 218 LEU A N 1
ATOM 1515 C CA . LEU A 1 194 ? -2.817 -8.504 353.133 1.00 38.53 218 LEU A CA 1
ATOM 1516 C C . LEU A 1 194 ? -3.069 -8.844 354.595 1.00 39.93 218 LEU A C 1
ATOM 1517 O O . LEU A 1 194 ? -4.220 -9.068 355.004 1.00 40.19 218 LEU A O 1
ATOM 1522 N N . LEU A 1 195 ? -1.997 -8.897 355.380 1.00 39.93 219 LEU A N 1
ATOM 1523 C CA . LEU A 1 195 ? -2.090 -9.312 356.776 1.00 42.24 219 LEU A CA 1
ATOM 1524 C C . LEU A 1 195 ? -1.602 -8.244 357.737 1.00 43.23 219 LEU A C 1
ATOM 1525 O O . LEU A 1 195 ? -0.801 -7.392 357.379 1.00 42.82 219 LEU A O 1
ATOM 1530 N N . ALA A 1 196 ? -2.084 -8.307 358.971 1.00 47.74 220 ALA A N 1
ATOM 1531 C CA . ALA A 1 196 ? -1.408 -7.646 360.081 1.00 49.97 220 ALA A CA 1
ATOM 1532 C C . ALA A 1 196 ? -0.334 -8.637 360.490 1.00 52.85 220 ALA A C 1
ATOM 1533 O O . ALA A 1 196 ? -0.646 -9.714 361.002 1.00 54.45 220 ALA A O 1
ATOM 1535 N N . GLY A 1 197 ? 0.923 -8.290 360.221 1.00 57.83 221 GLY A N 1
ATOM 1536 C CA . GLY A 1 197 ? 2.025 -9.229 360.336 1.00 60.69 221 GLY A CA 1
ATOM 1537 C C . GLY A 1 197 ? 2.194 -9.788 361.725 1.00 64.37 221 GLY A C 1
ATOM 1538 O O . GLY A 1 197 ? 2.438 -10.977 361.886 1.00 66.47 221 GLY A O 1
ATOM 1539 N N . LYS A 1 198 ? 2.043 -8.932 362.730 1.00 61.95 222 LYS A N 1
ATOM 1540 C CA . LYS A 1 198 ? 2.312 -9.324 364.110 1.00 64.86 222 LYS A CA 1
ATOM 1541 C C . LYS A 1 198 ? 1.277 -10.291 364.693 1.00 65.26 222 LYS A C 1
ATOM 1542 O O . LYS A 1 198 ? 1.635 -11.237 365.397 1.00 67.97 222 LYS A O 1
ATOM 1548 N N . SER A 1 199 ? 0.001 -10.056 364.391 1.00 66.17 223 SER A N 1
ATOM 1549 C CA . SER A 1 199 ? -1.086 -10.908 364.888 1.00 66.47 223 SER A CA 1
ATOM 1550 C C . SER A 1 199 ? -1.460 -12.017 363.912 1.00 65.82 223 SER A C 1
ATOM 1551 O O . SER A 1 199 ? -2.200 -12.931 364.261 1.00 66.83 223 SER A O 1
ATOM 1554 N N . LYS A 1 200 ? -0.958 -11.919 362.687 1.00 68.95 224 LYS A N 1
ATOM 1555 C CA . LYS A 1 200 ? -1.287 -12.868 361.626 1.00 68.09 224 LYS A CA 1
ATOM 1556 C C . LYS A 1 200 ? -2.793 -12.903 361.282 1.00 65.80 224 LYS A C 1
ATOM 1557 O O . LYS A 1 200 ? -3.297 -13.893 360.750 1.00 65.97 224 LYS A O 1
ATOM 1559 N N . ASP A 1 201 ? -3.508 -11.823 361.601 1.00 60.87 225 ASP A N 1
ATOM 1560 C CA . ASP A 1 201 ? -4.840 -11.608 361.047 1.00 58.56 225 ASP A CA 1
ATOM 1561 C C . ASP A 1 201 ? -4.699 -11.327 359.562 1.00 55.97 225 ASP A C 1
ATOM 1562 O O . ASP A 1 201 ? -3.730 -10.688 359.128 1.00 55.10 225 ASP A O 1
ATOM 1567 N N . ILE A 1 202 ? -5.662 -11.802 358.780 1.00 47.49 226 ILE A N 1
ATOM 1568 C CA . ILE A 1 202 ? -5.699 -11.477 357.361 1.00 45.14 226 ILE A CA 1
ATOM 1569 C C . ILE A 1 202 ? -6.815 -10.471 357.135 1.00 43.38 226 ILE A C 1
ATOM 1570 O O . ILE A 1 202 ? -7.989 -10.792 357.288 1.00 43.81 226 ILE A O 1
ATOM 1575 N N . ALA A 1 203 ? -6.439 -9.240 356.802 1.00 47.18 227 ALA A N 1
ATOM 1576 C CA . ALA A 1 203 ? -7.411 -8.169 356.626 1.00 45.97 227 ALA A CA 1
ATOM 1577 C C . ALA A 1 203 ? -8.164 -8.381 355.330 1.00 45.06 227 ALA A C 1
ATOM 1578 O O . ALA A 1 203 ? -9.378 -8.190 355.270 1.00 45.21 227 ALA A O 1
ATOM 1580 N N . LEU A 1 204 ? -7.439 -8.794 354.295 1.00 38.32 228 LEU A N 1
ATOM 1581 C CA . LEU A 1 204 ? -8.043 -9.058 352.996 1.00 38.04 228 LEU A CA 1
ATOM 1582 C C . LEU A 1 204 ? -7.458 -10.307 352.364 1.00 38.94 228 LEU A C 1
ATOM 1583 O O . LEU A 1 204 ? -6.269 -10.370 352.039 1.00 38.68 228 LEU A O 1
ATOM 1588 N N . HIS A 1 205 ? -8.311 -11.299 352.171 1.00 41.48 229 HIS A N 1
ATOM 1589 C CA . HIS A 1 205 ? -7.926 -12.537 351.509 1.00 42.95 229 HIS A CA 1
ATOM 1590 C C . HIS A 1 205 ? -8.529 -12.586 350.087 1.00 43.42 229 HIS A C 1
ATOM 1591 O O . HIS A 1 205 ? -9.724 -12.815 349.938 1.00 44.35 229 HIS A O 1
ATOM 1598 N N . LEU A 1 206 ? -7.721 -12.348 349.054 1.00 42.42 230 LEU A N 1
ATOM 1599 C CA . LEU A 1 206 ? -8.198 -12.429 347.658 1.00 43.62 230 LEU A CA 1
ATOM 1600 C C . LEU A 1 206 ? -7.891 -13.788 347.076 1.00 46.01 230 LEU A C 1
ATOM 1601 O O . LEU A 1 206 ? -6.735 -14.206 347.055 1.00 46.19 230 LEU A O 1
ATOM 1606 N N . ASN A 1 207 ? -8.909 -14.463 346.568 1.00 49.79 231 ASN A N 1
ATOM 1607 C CA . ASN A 1 207 ? -8.754 -15.856 346.202 1.00 52.31 231 ASN A CA 1
ATOM 1608 C C . ASN A 1 207 ? -9.580 -16.231 344.980 1.00 54.61 231 ASN A C 1
ATOM 1609 O O . ASN A 1 207 ? -10.678 -16.787 345.113 1.00 55.65 231 ASN A O 1
ATOM 1614 N N . PRO A 1 208 ? -9.068 -15.916 343.777 1.00 48.68 232 PRO A N 1
ATOM 1615 C CA . PRO A 1 208 ? -9.740 -16.317 342.538 1.00 51.26 232 PRO A CA 1
ATOM 1616 C C . PRO A 1 208 ? -9.651 -17.827 342.356 1.00 53.30 232 PRO A C 1
ATOM 1617 O O . PRO A 1 208 ? -8.550 -18.372 342.337 1.00 53.84 232 PRO A O 1
ATOM 1621 N N . ARG A 1 209 ? -10.786 -18.500 342.250 1.00 66.20 233 ARG A N 1
ATOM 1622 C CA . ARG A 1 209 ? -10.759 -19.928 341.982 1.00 68.32 233 ARG A CA 1
ATOM 1623 C C . ARG A 1 209 ? -11.163 -20.160 340.541 1.00 70.22 233 ARG A C 1
ATOM 1624 O O . ARG A 1 209 ? -12.327 -20.015 340.171 1.00 70.77 233 ARG A O 1
ATOM 1632 N N . LEU A 1 210 ? -10.180 -20.507 339.723 1.00 56.32 234 LEU A N 1
ATOM 1633 C CA . LEU A 1 210 ? -10.384 -20.598 338.290 1.00 58.21 234 LEU A CA 1
ATOM 1634 C C . LEU A 1 210 ? -11.247 -21.785 337.917 1.00 61.99 234 LEU A C 1
ATOM 1635 O O . LEU A 1 210 ? -12.106 -21.666 337.046 1.00 64.53 234 LEU A O 1
ATOM 1640 N N . ASN A 1 211 ? -11.032 -22.915 338.584 1.00 85.50 235 ASN A N 1
ATOM 1641 C CA . ASN A 1 211 ? -11.790 -24.137 338.307 1.00 87.69 235 ASN A CA 1
ATOM 1642 C C . ASN A 1 211 ? -13.311 -23.948 338.379 1.00 88.04 235 ASN A C 1
ATOM 1643 O O . ASN A 1 211 ? -14.059 -24.575 337.623 1.00 90.15 235 ASN A O 1
ATOM 1648 N N . ILE A 1 212 ? -13.762 -23.077 339.282 1.00 73.64 236 ILE A N 1
ATOM 1649 C CA . ILE A 1 212 ? -15.194 -22.822 339.450 1.00 73.88 236 ILE A CA 1
ATOM 1650 C C . ILE A 1 212 ? -15.581 -21.383 339.127 1.00 72.51 236 ILE A C 1
ATOM 1651 O O . ILE A 1 212 ? -16.722 -20.987 339.343 1.00 72.45 236 ILE A O 1
ATOM 1656 N N . LYS A 1 213 ? -14.623 -20.616 338.613 1.00 75.60 237 LYS A N 1
ATOM 1657 C CA . LYS A 1 213 ? -14.837 -19.219 338.225 1.00 74.58 237 LYS A CA 1
ATOM 1658 C C . LYS A 1 213 ? -15.495 -18.377 339.328 1.00 72.68 237 LYS A C 1
ATOM 1659 O O . LYS A 1 213 ? -16.492 -17.703 339.094 1.00 72.87 237 LYS A O 1
ATOM 1665 N N . ALA A 1 214 ? -14.928 -18.430 340.533 1.00 71.28 238 ALA A N 1
ATOM 1666 C CA . ALA A 1 214 ? -15.396 -17.616 341.654 1.00 69.25 238 ALA A CA 1
ATOM 1667 C C . ALA A 1 214 ? -14.244 -16.812 342.267 1.00 67.08 238 ALA A C 1
ATOM 1668 O O . ALA A 1 214 ? -13.199 -17.370 342.619 1.00 66.93 238 ALA A O 1
ATOM 1670 N N . PHE A 1 215 ? -14.429 -15.499 342.376 1.00 62.42 239 PHE A N 1
ATOM 1671 C CA . PHE A 1 215 ? -13.443 -14.633 343.019 1.00 60.19 239 PHE A CA 1
ATOM 1672 C C . PHE A 1 215 ? -13.870 -14.484 344.484 1.00 58.36 239 PHE A C 1
ATOM 1673 O O . PHE A 1 215 ? -14.804 -13.742 344.800 1.00 57.79 239 PHE A O 1
ATOM 1681 N N . VAL A 1 216 ? -13.195 -15.206 345.373 1.00 57.18 240 VAL A N 1
ATOM 1682 C CA . VAL A 1 216 ? -13.582 -15.245 346.779 1.00 56.06 240 VAL A CA 1
ATOM 1683 C C . VAL A 1 216 ? -12.795 -14.240 347.622 1.00 53.55 240 VAL A C 1
ATOM 1684 O O . VAL A 1 216 ? -11.580 -14.098 347.470 1.00 52.74 240 VAL A O 1
ATOM 1688 N N . ARG A 1 217 ? -13.488 -13.532 348.505 1.00 54.18 241 ARG A N 1
ATOM 1689 C CA . ARG A 1 217 ? -12.814 -12.653 349.455 1.00 52.04 241 ARG A CA 1
ATOM 1690 C C . ARG A 1 217 ? -13.292 -12.927 350.873 1.00 52.14 241 ARG A C 1
ATOM 1691 O O . ARG A 1 217 ? -14.453 -13.268 351.095 1.00 53.32 241 ARG A O 1
ATOM 1699 N N . ASN A 1 218 ? -12.393 -12.782 351.834 1.00 49.99 242 ASN A N 1
ATOM 1700 C CA . ASN A 1 218 ? -12.748 -12.977 353.230 1.00 50.51 242 ASN A CA 1
ATOM 1701 C C . ASN A 1 218 ? -11.729 -12.251 354.095 1.00 49.24 242 ASN A C 1
ATOM 1702 O O . ASN A 1 218 ? -10.766 -11.667 353.578 1.00 47.83 242 ASN A O 1
ATOM 1707 N N . SER A 1 219 ? -11.953 -12.288 355.405 1.00 52.91 243 SER A N 1
ATOM 1708 C CA . SER A 1 219 ? -10.970 -11.853 356.392 1.00 52.64 243 SER A CA 1
ATOM 1709 C C . SER A 1 219 ? -10.813 -12.956 357.433 1.00 54.84 243 SER A C 1
ATOM 1710 O O . SER A 1 219 ? -11.789 -13.625 357.807 1.00 56.30 243 SER A O 1
ATOM 1713 N N . PHE A 1 220 ? -9.589 -13.142 357.910 1.00 46.83 244 PHE A N 1
ATOM 1714 C CA . PHE A 1 220 ? -9.317 -14.144 358.939 1.00 49.33 244 PHE A CA 1
ATOM 1715 C C . PHE A 1 220 ? -8.976 -13.451 360.266 1.00 49.96 244 PHE A C 1
ATOM 1716 O O . PHE A 1 220 ? -7.827 -13.060 360.491 1.00 49.98 244 PHE A O 1
ATOM 1724 N N . LEU A 1 221 ? -9.979 -13.302 361.133 1.00 51.74 245 LEU A N 1
ATOM 1725 C CA . LEU A 1 221 ? -9.858 -12.470 362.330 1.00 52.29 245 LEU A CA 1
ATOM 1726 C C . LEU A 1 221 ? -10.207 -13.257 363.567 1.00 55.12 245 LEU A C 1
ATOM 1727 O O . LEU A 1 221 ? -11.068 -14.130 363.506 1.00 56.08 245 LEU A O 1
ATOM 1732 N N . GLN A 1 222 ? -9.573 -12.929 364.693 1.00 71.87 246 GLN A N 1
ATOM 1733 C CA . GLN A 1 222 ? -9.786 -13.657 365.943 1.00 74.80 246 GLN A CA 1
ATOM 1734 C C . GLN A 1 222 ? -9.584 -15.165 365.715 1.00 76.64 246 GLN A C 1
ATOM 1735 O O . GLN A 1 222 ? -10.300 -15.988 366.282 1.00 78.58 246 GLN A O 1
ATOM 1741 N N . GLU A 1 223 ? -8.625 -15.510 364.856 1.00 85.69 247 GLU A N 1
ATOM 1742 C CA . GLU A 1 223 ? -8.338 -16.898 364.471 1.00 87.42 247 GLU A CA 1
ATOM 1743 C C . GLU A 1 223 ? -9.515 -17.669 363.845 1.00 87.35 247 GLU A C 1
ATOM 1744 O O . GLU A 1 223 ? -9.690 -18.857 364.117 1.00 89.81 247 GLU A O 1
ATOM 1750 N N . SER A 1 224 ? -10.307 -16.999 363.007 1.00 67.43 248 SER A N 1
ATOM 1751 C CA . SER A 1 224 ? -11.373 -17.665 362.245 1.00 67.36 248 SER A CA 1
ATOM 1752 C C . SER A 1 224 ? -11.824 -16.868 361.010 1.00 64.48 248 SER A C 1
ATOM 1753 O O . SER A 1 224 ? -11.719 -15.637 360.964 1.00 62.46 248 SER A O 1
ATOM 1756 N N . TRP A 1 225 ? -12.312 -17.583 359.999 1.00 54.41 249 TRP A N 1
ATOM 1757 C CA . TRP A 1 225 ? -12.769 -16.939 358.769 1.00 52.18 249 TRP A CA 1
ATOM 1758 C C . TRP A 1 225 ? -14.138 -16.319 358.975 1.00 51.92 249 TRP A C 1
ATOM 1759 O O . TRP A 1 225 ? -14.924 -16.792 359.796 1.00 54.51 249 TRP A O 1
ATOM 1770 N N . GLY A 1 226 ? -14.418 -15.249 358.241 1.00 56.03 250 GLY A N 1
ATOM 1771 C CA . GLY A 1 226 ? -15.715 -14.599 358.335 1.00 55.90 250 GLY A CA 1
ATOM 1772 C C . GLY A 1 226 ? -16.633 -15.016 357.202 1.00 56.37 250 GLY A C 1
ATOM 1773 O O . GLY A 1 226 ? -16.431 -16.053 356.571 1.00 57.31 250 GLY A O 1
ATOM 1774 N N . GLU A 1 227 ? -17.645 -14.196 356.945 1.00 72.48 251 GLU A N 1
ATOM 1775 C CA . GLU A 1 227 ? -18.557 -14.407 355.828 1.00 73.28 251 GLU A CA 1
ATOM 1776 C C . GLU A 1 227 ? -17.857 -14.117 354.504 1.00 71.60 251 GLU A C 1
ATOM 1777 O O . GLU A 1 227 ? -17.301 -13.034 354.310 1.00 69.66 251 GLU A O 1
ATOM 1783 N N . GLU A 1 228 ? -17.871 -15.089 353.597 1.00 60.67 252 GLU A N 1
ATOM 1784 C CA . GLU A 1 228 ? -17.264 -14.907 352.282 1.00 59.82 252 GLU A CA 1
ATOM 1785 C C . GLU A 1 228 ? -18.075 -13.928 351.448 1.00 59.50 252 GLU A C 1
ATOM 1786 O O . GLU A 1 228 ? -19.297 -13.857 351.562 1.00 60.92 252 GLU A O 1
ATOM 1792 N N . GLU A 1 229 ? -17.377 -13.167 350.617 1.00 57.94 253 GLU A N 1
ATOM 1793 C CA . GLU A 1 229 ? -18.013 -12.279 349.658 1.00 58.07 253 GLU A CA 1
ATOM 1794 C C . GLU A 1 229 ? -17.603 -12.739 348.256 1.00 58.98 253 GLU A C 1
ATOM 1795 O O . GLU A 1 229 ? -16.424 -12.759 347.936 1.00 58.13 253 GLU A O 1
ATOM 1801 N N . ARG A 1 230 ? -18.576 -13.123 347.437 1.00 64.37 254 ARG A N 1
ATOM 1802 C CA . ARG A 1 230 ? -18.299 -13.721 346.130 1.00 65.76 254 ARG A CA 1
ATOM 1803 C C . ARG A 1 230 ? -18.903 -12.955 344.959 1.00 66.76 254 ARG A C 1
ATOM 1804 O O . ARG A 1 230 ? -18.553 -13.215 343.804 1.00 67.83 254 ARG A O 1
ATOM 1812 N N . ASN A 1 231 ? -19.804 -12.022 345.259 1.00 62.40 255 ASN A N 1
ATOM 1813 C CA . ASN A 1 231 ? -20.458 -11.190 344.245 1.00 63.82 255 ASN A CA 1
ATOM 1814 C C . ASN A 1 231 ? -19.522 -10.555 343.208 1.00 63.37 255 ASN A C 1
ATOM 1815 O O . ASN A 1 231 ? -18.562 -9.866 343.557 1.00 61.56 255 ASN A O 1
ATOM 1820 N N . ILE A 1 232 ? -19.795 -10.807 341.934 1.00 63.27 256 ILE A N 1
ATOM 1821 C CA . ILE A 1 232 ? -19.014 -10.194 340.863 1.00 63.69 256 ILE A CA 1
ATOM 1822 C C . ILE A 1 232 ? -19.794 -10.150 339.555 1.00 66.17 256 ILE A C 1
ATOM 1823 O O . ILE A 1 232 ? -20.683 -10.967 339.327 1.00 68.37 256 ILE A O 1
ATOM 1828 N N . THR A 1 233 ? -19.470 -9.174 338.712 1.00 75.07 257 THR A N 1
ATOM 1829 C CA . THR A 1 233 ? -20.102 -9.039 337.404 1.00 77.69 257 THR A CA 1
ATOM 1830 C C . THR A 1 233 ? -19.624 -10.161 336.495 1.00 79.06 257 THR A C 1
ATOM 1831 O O . THR A 1 233 ? -20.412 -10.792 335.782 1.00 82.15 257 THR A O 1
ATOM 1835 N N . SER A 1 234 ? -18.320 -10.411 336.537 1.00 72.39 258 SER A N 1
ATOM 1836 C CA . SER A 1 234 ? -17.712 -11.416 335.687 1.00 73.62 258 SER A CA 1
ATOM 1837 C C . SER A 1 234 ? -16.405 -11.863 336.307 1.00 72.10 258 SER A C 1
ATOM 1838 O O . SER A 1 234 ? -15.807 -11.139 337.099 1.00 70.36 258 SER A O 1
ATOM 1841 N N . PHE A 1 235 ? -15.969 -13.063 335.945 1.00 75.23 259 PHE A N 1
ATOM 1842 C CA . PHE A 1 235 ? -14.710 -13.595 336.427 1.00 74.23 259 PHE A CA 1
ATOM 1843 C C . PHE A 1 235 ? -13.588 -13.105 335.519 1.00 74.41 259 PHE A C 1
ATOM 1844 O O . PHE A 1 235 ? -13.521 -13.479 334.350 1.00 75.91 259 PHE A O 1
ATOM 1852 N N . PRO A 1 236 ? -12.705 -12.251 336.056 1.00 62.66 260 PRO A N 1
ATOM 1853 C CA . PRO A 1 236 ? -11.742 -11.557 335.201 1.00 62.54 260 PRO A CA 1
ATOM 1854 C C . PRO A 1 236 ? -10.448 -12.332 334.969 1.00 62.09 260 PRO A C 1
ATOM 1855 O O . PRO A 1 236 ? -9.468 -11.728 334.548 1.00 61.04 260 PRO A O 1
ATOM 1859 N N . PHE A 1 237 ? -10.438 -13.635 335.235 1.00 65.86 261 PHE A N 1
ATOM 1860 C CA . PHE A 1 237 ? -9.235 -14.436 335.022 1.00 65.70 261 PHE A CA 1
ATOM 1861 C C . PHE A 1 237 ? -9.483 -15.616 334.097 1.00 67.71 261 PHE A C 1
ATOM 1862 O O . PHE A 1 237 ? -10.600 -16.109 333.981 1.00 69.10 261 PHE A O 1
ATOM 1870 N N . SER A 1 238 ? -8.428 -16.071 333.437 1.00 77.50 262 SER A N 1
ATOM 1871 C CA . SER A 1 238 ? -8.502 -17.295 332.655 1.00 79.55 262 SER A CA 1
ATOM 1872 C C . SER A 1 238 ? -7.109 -17.897 332.578 1.00 79.18 262 SER A C 1
ATOM 1873 O O . SER A 1 238 ? -6.120 -17.160 332.618 1.00 77.46 262 SER A O 1
ATOM 1876 N N . PRO A 1 239 ? -7.030 -19.239 332.503 1.00 72.30 263 PRO A N 1
ATOM 1877 C CA . PRO A 1 239 ? -5.743 -19.938 332.470 1.00 72.31 263 PRO A CA 1
ATOM 1878 C C . PRO A 1 239 ? -4.861 -19.382 331.370 1.00 71.91 263 PRO A C 1
ATOM 1879 O O . PRO A 1 239 ? -5.347 -19.065 330.278 1.00 72.92 263 PRO A O 1
ATOM 1883 N N . GLY A 1 240 ? -3.576 -19.243 331.677 1.00 79.83 264 GLY A N 1
ATOM 1884 C CA . GLY A 1 240 ? -2.592 -18.811 330.708 1.00 79.44 264 GLY A CA 1
ATOM 1885 C C . GLY A 1 240 ? -2.610 -17.328 330.409 1.00 77.80 264 GLY A C 1
ATOM 1886 O O . GLY A 1 240 ? -1.840 -16.864 329.570 1.00 77.74 264 GLY A O 1
ATOM 1887 N N . MET A 1 241 ? -3.483 -16.575 331.071 1.00 88.90 265 MET A N 1
ATOM 1888 C CA . MET A 1 241 ? -3.591 -15.154 330.760 1.00 87.64 265 MET A CA 1
ATOM 1889 C C . MET A 1 241 ? -2.856 -14.240 331.736 1.00 84.80 265 MET A C 1
ATOM 1890 O O . MET A 1 241 ? -2.793 -14.485 332.943 1.00 83.66 265 MET A O 1
ATOM 1895 N N . TYR A 1 242 ? -2.283 -13.190 331.163 1.00 62.37 266 TYR A N 1
ATOM 1896 C CA . TYR A 1 242 ? -1.574 -12.164 331.892 1.00 59.82 266 TYR A CA 1
ATOM 1897 C C . TYR A 1 242 ? -2.606 -11.330 332.639 1.00 59.1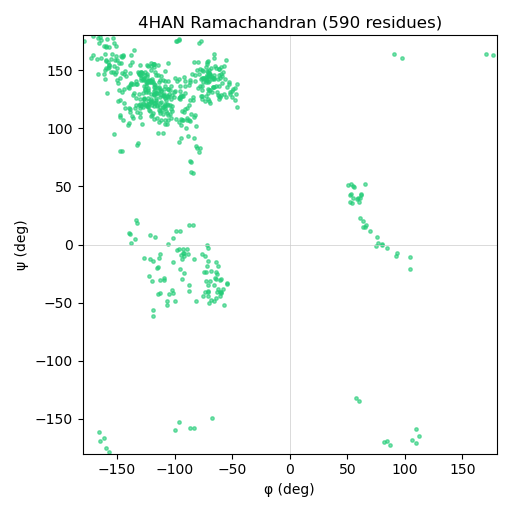1 266 TYR A C 1
ATOM 1898 O O . TYR A 1 242 ? -3.707 -11.112 332.140 1.00 60.70 266 TYR A O 1
ATOM 1907 N N . PHE A 1 243 ? -2.263 -10.876 333.839 1.00 51.82 267 PHE A N 1
ATOM 1908 C CA . PHE A 1 243 ? -3.177 -10.039 334.598 1.00 51.22 267 PHE A CA 1
ATOM 1909 C C . PHE A 1 243 ? -2.439 -8.990 335.435 1.00 48.72 267 PHE A C 1
ATOM 1910 O O . PHE A 1 243 ? -1.308 -9.221 335.897 1.00 47.14 267 PHE A O 1
ATOM 1918 N N . GLU A 1 244 ? -3.078 -7.834 335.612 1.00 53.08 268 GLU A N 1
ATOM 1919 C CA . GLU A 1 244 ? -2.598 -6.812 336.538 1.00 51.03 268 GLU A CA 1
ATOM 1920 C C . GLU A 1 244 ? -3.680 -6.588 337.579 1.00 50.81 268 GLU A C 1
ATOM 1921 O O . GLU A 1 244 ? -4.749 -6.092 337.256 1.00 52.64 268 GLU A O 1
ATOM 1927 N N . MET A 1 245 ? -3.425 -6.972 338.823 1.00 49.66 269 MET A N 1
ATOM 1928 C CA . MET A 1 245 ? -4.402 -6.745 339.888 1.00 49.21 269 MET A CA 1
ATOM 1929 C C . MET A 1 245 ? -4.033 -5.584 340.811 1.00 47.28 269 MET A C 1
ATOM 1930 O O . MET A 1 245 ? -2.987 -5.588 341.456 1.00 45.46 269 MET A O 1
ATOM 1935 N N . ILE A 1 246 ? -4.914 -4.593 340.862 1.00 44.90 270 ILE A N 1
ATOM 1936 C CA . ILE A 1 246 ? -4.679 -3.397 341.645 1.00 43.81 270 ILE A CA 1
ATOM 1937 C C . ILE A 1 246 ? -5.543 -3.390 342.894 1.00 42.85 270 ILE A C 1
ATOM 1938 O O . ILE A 1 246 ? -6.764 -3.438 342.815 1.00 44.13 270 ILE A O 1
ATOM 1943 N N . ILE A 1 247 ? -4.910 -3.333 344.056 1.00 41.83 271 ILE A N 1
ATOM 1944 C CA . ILE A 1 247 ? -5.656 -3.233 345.293 1.00 41.04 271 ILE A CA 1
ATOM 1945 C C . ILE A 1 247 ? -5.475 -1.829 345.819 1.00 41.12 271 ILE A C 1
ATOM 1946 O O . ILE A 1 247 ? -4.361 -1.426 346.158 1.00 40.60 271 ILE A O 1
ATOM 1951 N N . TYR A 1 248 ? -6.564 -1.076 345.857 1.00 41.20 272 TYR A N 1
ATOM 1952 C CA . TYR A 1 248 ? -6.533 0.298 346.326 1.00 41.87 272 TYR A CA 1
ATOM 1953 C C . TYR A 1 248 ? -7.154 0.387 347.712 1.00 41.09 272 TYR A C 1
ATOM 1954 O O . TYR A 1 248 ? -8.286 -0.073 347.936 1.00 41.08 272 TYR A O 1
ATOM 1963 N N . CYS A 1 249 ? -6.421 0.984 348.646 1.00 43.82 273 CYS A N 1
ATOM 1964 C CA . CYS A 1 249 ? -6.967 1.191 349.977 1.00 43.68 273 CYS A CA 1
ATOM 1965 C C . CYS A 1 249 ? -7.707 2.517 350.091 1.00 45.35 273 CYS A C 1
ATOM 1966 O O . CYS A 1 249 ? -7.099 3.586 350.113 1.00 46.69 273 CYS A O 1
ATOM 1969 N N . ASP A 1 250 ? -9.028 2.440 350.161 1.00 47.39 274 ASP A N 1
ATOM 1970 C CA . ASP A 1 250 ? -9.835 3.619 350.440 1.00 49.02 274 ASP A CA 1
ATOM 1971 C C . ASP A 1 250 ? -10.174 3.682 351.943 1.00 48.92 274 ASP A C 1
ATOM 1972 O O . ASP A 1 250 ? -9.813 2.793 352.724 1.00 47.72 274 ASP A O 1
ATOM 1977 N N . VAL A 1 251 ? -10.851 4.741 352.357 1.00 49.65 275 VAL A N 1
ATOM 1978 C CA . VAL A 1 251 ? -11.130 4.937 353.770 1.00 50.09 275 VAL A CA 1
ATOM 1979 C C . VAL A 1 251 ? -12.074 3.867 354.346 1.00 49.12 275 VAL A C 1
ATOM 1980 O O . VAL A 1 251 ? -11.779 3.285 355.400 1.00 48.64 275 VAL A O 1
ATOM 1984 N N . ARG A 1 252 ? -13.187 3.601 353.654 1.00 50.66 276 ARG A N 1
ATOM 1985 C CA . ARG A 1 252 ? -14.163 2.592 354.092 1.00 50.26 276 ARG A CA 1
ATOM 1986 C C . ARG A 1 252 ? -13.924 1.201 353.520 1.00 48.79 276 ARG A C 1
ATOM 1987 O O . ARG A 1 252 ? -14.350 0.201 354.108 1.00 48.45 276 ARG A O 1
ATOM 1995 N N . GLU A 1 253 ? -13.257 1.126 352.374 1.00 49.59 277 GLU A N 1
ATOM 1996 C CA . GLU A 1 253 ? -13.152 -0.144 351.661 1.00 48.72 277 GLU A CA 1
ATOM 1997 C C . GLU A 1 253 ? -11.878 -0.305 350.839 1.00 47.96 277 GLU A C 1
ATOM 1998 O O . GLU A 1 253 ? -11.213 0.672 350.491 1.00 48.34 277 GLU A O 1
ATOM 2004 N N . PHE A 1 254 ? -11.539 -1.556 350.547 1.00 46.22 278 PHE A N 1
ATOM 2005 C CA . PHE A 1 254 ? -10.571 -1.851 349.509 1.00 45.88 278 PHE A CA 1
ATOM 2006 C C . PHE A 1 254 ? -11.321 -1.874 348.181 1.00 47.33 278 PHE A C 1
ATOM 2007 O O . PHE A 1 254 ? -12.494 -2.244 348.121 1.00 48.21 278 PHE A O 1
ATOM 2015 N N . LYS A 1 255 ? -10.662 -1.458 347.113 1.00 44.77 279 LYS A N 1
ATOM 2016 C CA . LYS A 1 255 ? -11.213 -1.644 345.787 1.00 46.67 279 LYS A CA 1
ATOM 2017 C C . LYS A 1 255 ? -10.193 -2.454 345.006 1.00 46.58 279 LYS A C 1
ATOM 2018 O O . LYS A 1 255 ? -8.995 -2.265 345.165 1.00 45.42 279 LYS A O 1
ATOM 2024 N N . VAL A 1 256 ? -10.671 -3.378 344.185 1.00 43.51 280 VAL A N 1
ATOM 2025 C CA . VAL A 1 256 ? -9.790 -4.223 343.405 1.00 43.93 280 VAL A CA 1
ATOM 2026 C C . VAL A 1 256 ? -10.145 -4.131 341.925 1.00 47.21 280 VAL A C 1
ATOM 2027 O O . VAL A 1 256 ? -11.319 -4.197 341.546 1.00 49.14 280 VAL A O 1
ATOM 2031 N N . ALA A 1 257 ? -9.122 -3.946 341.100 1.00 48.19 281 ALA A N 1
ATOM 2032 C CA . ALA A 1 257 ? -9.306 -3.846 339.671 1.00 51.77 281 ALA A CA 1
ATOM 2033 C C . ALA A 1 257 ? -8.453 -4.913 339.012 1.00 51.66 281 ALA A C 1
ATOM 2034 O O . ALA A 1 257 ? -7.347 -5.204 339.478 1.00 48.82 281 ALA A O 1
ATOM 2036 N N . VAL A 1 258 ? -8.974 -5.522 337.952 1.00 55.97 282 VAL A N 1
ATOM 2037 C CA . VAL A 1 258 ? -8.229 -6.543 337.232 1.00 55.53 282 VAL A CA 1
ATOM 2038 C C . VAL A 1 258 ? -8.123 -6.111 335.779 1.00 56.96 282 VAL A C 1
ATOM 2039 O O . VAL A 1 258 ? -9.138 -5.938 335.099 1.00 59.15 282 VAL A O 1
ATOM 2043 N N . ASN A 1 259 ? -6.888 -5.916 335.322 1.00 62.24 283 ASN A N 1
ATOM 2044 C CA . ASN A 1 259 ? -6.613 -5.394 333.986 1.00 63.50 283 ASN A CA 1
ATOM 2045 C C . ASN A 1 259 ? -7.272 -4.051 333.692 1.00 65.14 283 ASN A C 1
ATOM 2046 O O . ASN A 1 259 ? -7.896 -3.873 332.657 1.00 67.19 283 ASN A O 1
ATOM 2051 N N . GLY A 1 260 ? -7.104 -3.097 334.593 1.00 61.34 284 GLY A N 1
ATOM 2052 C CA . GLY A 1 260 ? -7.561 -1.749 334.334 1.00 63.19 284 GLY A CA 1
ATOM 2053 C C . GLY A 1 260 ? -9.042 -1.523 334.561 1.00 65.10 284 GLY A C 1
ATOM 2054 O O . GLY A 1 260 ? -9.518 -0.407 334.385 1.00 66.81 284 GLY A O 1
ATOM 2055 N N . VAL A 1 261 ? -9.760 -2.574 334.955 1.00 58.56 285 VAL A N 1
ATOM 2056 C CA . VAL A 1 261 ? -11.205 -2.505 335.162 1.00 59.88 285 VAL A CA 1
ATOM 2057 C C . VAL A 1 261 ? -11.583 -2.719 336.614 1.00 58.50 285 VAL A C 1
ATOM 2058 O O . VAL A 1 261 ? -11.144 -3.690 337.225 1.00 57.20 285 VAL A O 1
ATOM 2062 N N . HIS A 1 262 ? -12.416 -1.836 337.161 1.00 65.34 286 HIS A N 1
ATOM 2063 C CA . HIS A 1 262 ? -12.917 -2.023 338.527 1.00 62.99 286 HIS A CA 1
ATOM 2064 C C . HIS A 1 262 ? -13.735 -3.300 338.629 1.00 62.82 286 HIS A C 1
ATOM 2065 O O . HIS A 1 262 ? -14.648 -3.526 337.842 1.00 64.51 286 HIS A O 1
ATOM 2072 N N . SER A 1 263 ? -13.400 -4.132 339.604 1.00 58.55 287 SER A N 1
ATOM 2073 C CA . SER A 1 263 ? -14.018 -5.445 339.731 1.00 58.68 287 SER A CA 1
ATOM 2074 C C . SER A 1 263 ? -14.865 -5.605 341.005 1.00 56.80 287 SER A C 1
ATOM 2075 O O . SER A 1 263 ? -15.970 -6.163 340.956 1.00 57.69 287 SER A O 1
ATOM 2078 N N . LEU A 1 264 ? -14.354 -5.113 342.137 1.00 56.84 288 LEU A N 1
ATOM 2079 C CA . LEU A 1 264 ? -15.040 -5.301 343.415 1.00 55.16 288 LEU A CA 1
ATOM 2080 C C . LEU A 1 264 ? -14.644 -4.321 344.533 1.00 53.02 288 LEU A C 1
ATOM 2081 O O . LEU A 1 264 ? -13.572 -3.712 344.505 1.00 52.15 288 LEU A O 1
ATOM 2086 N N . GLU A 1 265 ? -15.527 -4.189 345.513 1.00 60.27 289 GLU A N 1
ATOM 2087 C CA . GLU A 1 265 ? -15.243 -3.467 346.740 1.00 58.55 289 GLU A CA 1
ATOM 2088 C C . GLU A 1 265 ? -15.317 -4.449 347.898 1.00 57.40 289 GLU A C 1
ATOM 2089 O O . GLU A 1 265 ? -16.103 -5.409 347.887 1.00 58.28 289 GLU A O 1
ATOM 2095 N N . TYR A 1 266 ? -14.507 -4.187 348.908 1.00 50.37 290 TYR A N 1
ATOM 2096 C CA . TYR A 1 266 ? -14.533 -4.964 350.130 1.00 49.66 290 TYR A CA 1
ATOM 2097 C C . TYR A 1 266 ? -14.434 -3.979 351.295 1.00 49.01 290 TYR A C 1
ATOM 2098 O O . TYR A 1 266 ? -13.393 -3.352 351.480 1.00 48.06 290 TYR A O 1
ATOM 2107 N N . LYS A 1 267 ? -15.522 -3.826 352.051 1.00 55.09 291 LYS A N 1
ATOM 2108 C CA . LYS A 1 267 ? -15.528 -2.985 353.244 1.00 55.00 291 LYS A CA 1
ATOM 2109 C C . LYS A 1 267 ? -14.524 -3.509 354.261 1.00 54.11 291 LYS A C 1
ATOM 2110 O O . LYS A 1 267 ? -14.455 -4.716 354.500 1.00 54.19 291 LYS A O 1
ATOM 2116 N N . HIS A 1 268 ? -13.754 -2.609 354.863 1.00 44.39 292 HIS A N 1
ATOM 2117 C CA . HIS A 1 268 ? -12.823 -2.996 355.929 1.00 43.75 292 HIS A CA 1
ATOM 2118 C C . HIS A 1 268 ? -13.503 -3.633 357.159 1.00 44.90 292 HIS A C 1
ATOM 2119 O O . HIS A 1 268 ? -14.432 -3.054 357.758 1.00 46.25 292 HIS A O 1
ATOM 2126 N N . ARG A 1 269 ? -13.021 -4.816 357.537 1.00 45.54 293 ARG A N 1
ATOM 2127 C CA . ARG A 1 269 ? -13.458 -5.472 358.775 1.00 46.91 293 ARG A CA 1
ATOM 2128 C C . ARG A 1 269 ? -12.397 -5.255 359.848 1.00 47.41 293 ARG A C 1
ATOM 2129 O O . ARG A 1 269 ? -12.704 -4.977 361.013 1.00 48.76 293 ARG A O 1
ATOM 2137 N N . PHE A 1 270 ? -11.142 -5.389 359.428 1.00 42.64 294 PHE A N 1
ATOM 2138 C CA . PHE A 1 270 ? -9.972 -5.054 360.223 1.00 43.24 294 PHE A CA 1
ATOM 2139 C C . PHE A 1 270 ? -9.701 -3.594 359.904 1.00 42.74 294 PHE A C 1
ATOM 2140 O O . PHE A 1 270 ? -9.133 -3.267 358.857 1.00 41.57 294 PHE A O 1
ATOM 2148 N N . LYS A 1 271 ? -10.118 -2.708 360.790 1.00 43.58 295 LYS A N 1
ATOM 2149 C CA . LYS A 1 271 ? -10.127 -1.287 360.473 1.00 43.65 295 LYS A CA 1
ATOM 2150 C C . LYS A 1 271 ? -8.865 -0.508 360.866 1.00 44.55 295 LYS A C 1
ATOM 2151 O O . LYS A 1 271 ? -8.731 0.660 360.510 1.00 44.93 295 LYS A O 1
ATOM 2157 N N . GLU A 1 272 ? -7.949 -1.139 361.591 1.00 45.12 296 GLU A N 1
ATOM 2158 C CA . GLU A 1 272 ? -6.650 -0.528 361.868 1.00 46.34 296 GLU A CA 1
ATOM 2159 C C . GLU A 1 272 ? -5.741 -0.720 360.654 1.00 45.05 296 GLU A C 1
ATOM 2160 O O . GLU A 1 272 ? -4.925 -1.644 360.608 1.00 45.12 296 GLU A O 1
ATOM 2166 N N . LEU A 1 273 ? -5.895 0.157 359.673 1.00 44.90 297 LEU A N 1
ATOM 2167 C CA . LEU A 1 273 ? -5.238 -0.011 358.391 1.00 43.61 297 LEU A CA 1
ATOM 2168 C C . LEU A 1 273 ? -3.717 0.084 358.504 1.00 44.82 297 LEU A C 1
ATOM 2169 O O . LEU A 1 273 ? -2.983 -0.629 357.801 1.00 43.93 297 LEU A O 1
ATOM 2174 N N . SER A 1 274 ? -3.247 0.942 359.405 1.00 40.13 298 SER A N 1
ATOM 2175 C CA . SER A 1 274 ? -1.812 1.110 359.592 1.00 42.00 298 SER A CA 1
ATOM 2176 C C . SER A 1 274 ? -1.174 -0.100 360.294 1.00 42.84 298 SER A C 1
ATOM 2177 O O . SER A 1 274 ? 0.040 -0.138 360.498 1.00 44.76 298 SER A O 1
ATOM 2180 N N . SER A 1 275 ? -1.984 -1.099 360.642 1.00 41.69 299 SER A N 1
ATOM 2181 C CA . SER A 1 275 ? -1.458 -2.382 361.120 1.00 42.55 299 SER A CA 1
ATOM 2182 C C . SER A 1 275 ? -1.406 -3.419 360.006 1.00 40.50 299 SER A C 1
ATOM 2183 O O . SER A 1 275 ? -0.921 -4.530 360.213 1.00 41.41 299 SER A O 1
ATOM 2186 N N . ILE A 1 276 ? -1.921 -3.069 358.830 1.00 43.24 300 ILE A N 1
ATOM 2187 C CA . ILE A 1 276 ? -1.837 -3.973 357.682 1.00 41.36 300 ILE A CA 1
ATOM 2188 C C . ILE A 1 276 ? -0.506 -3.712 356.996 1.00 41.54 300 ILE A C 1
ATOM 2189 O O . ILE A 1 276 ? -0.327 -2.676 356.345 1.00 41.02 300 ILE A O 1
ATOM 2194 N N . ASP A 1 277 ? 0.431 -4.646 357.172 1.00 43.19 301 ASP A N 1
ATOM 2195 C CA . ASP A 1 277 ? 1.836 -4.402 356.860 1.00 44.25 301 ASP A CA 1
ATOM 2196 C C . ASP A 1 277 ? 2.573 -5.546 356.165 1.00 43.78 301 ASP A C 1
ATOM 2197 O O . ASP A 1 277 ? 3.785 -5.490 356.038 1.00 44.88 301 ASP A O 1
ATOM 2202 N N . THR A 1 278 ? 1.858 -6.581 355.734 1.00 36.12 302 THR A N 1
ATOM 2203 C CA . THR A 1 278 ? 2.482 -7.754 355.142 1.00 36.25 302 THR A CA 1
ATOM 2204 C C . THR A 1 278 ? 1.686 -8.203 353.930 1.00 34.19 302 THR A C 1
ATOM 2205 O O . THR A 1 278 ? 0.451 -8.236 353.972 1.00 33.45 302 THR A O 1
ATOM 2209 N N . LEU A 1 279 ? 2.384 -8.567 352.858 1.00 40.96 303 LEU A N 1
ATOM 2210 C CA . LEU A 1 279 ? 1.730 -9.116 351.687 1.00 39.68 303 LEU A CA 1
ATOM 2211 C C . LEU A 1 279 ? 2.150 -10.568 351.480 1.00 41.20 303 LEU A C 1
ATOM 2212 O O . LEU A 1 279 ? 3.336 -10.898 351.590 1.00 42.36 303 LEU A O 1
ATOM 2217 N N . GLU A 1 280 ? 1.186 -11.443 351.194 1.00 43.41 304 GLU A N 1
ATOM 2218 C CA . GLU A 1 280 ? 1.494 -12.846 350.897 1.00 45.31 304 GLU A CA 1
ATOM 2219 C C . GLU A 1 280 ? 0.806 -13.246 349.609 1.00 44.99 304 GLU A C 1
ATOM 2220 O O . GLU A 1 280 ? -0.314 -12.815 349.349 1.00 44.01 304 GLU A O 1
ATOM 2226 N N . ILE A 1 281 ? 1.484 -14.046 348.793 1.00 41.40 305 ILE A N 1
ATOM 2227 C CA . ILE A 1 281 ? 0.989 -14.454 347.479 1.00 41.93 305 ILE A CA 1
ATOM 2228 C C . ILE A 1 281 ? 1.406 -15.891 347.205 1.00 44.94 305 ILE A C 1
ATOM 2229 O O . ILE A 1 281 ? 2.561 -16.244 347.407 1.00 45.84 305 ILE A O 1
ATOM 2234 N N . ASN A 1 282 ? 0.482 -16.719 346.734 1.00 50.54 306 ASN A N 1
ATOM 2235 C CA . ASN A 1 282 ? 0.769 -18.133 346.539 1.00 53.99 306 ASN A CA 1
ATOM 2236 C C . ASN A 1 282 ? -0.226 -18.770 345.577 1.00 56.11 306 ASN A C 1
ATOM 2237 O O . ASN A 1 282 ? -1.289 -18.210 345.298 1.00 55.04 306 ASN A O 1
ATOM 2242 N N . GLY A 1 283 ? 0.121 -19.943 345.065 1.00 50.88 307 GLY A N 1
ATOM 2243 C CA . GLY A 1 283 ? -0.813 -20.701 344.255 1.00 53.16 307 GLY A CA 1
ATOM 2244 C C . GLY A 1 283 ? -0.444 -20.757 342.791 1.00 53.89 307 GLY A C 1
ATOM 2245 O O . GLY A 1 283 ? 0.702 -20.527 342.417 1.00 53.14 307 GLY A O 1
ATOM 2246 N N . ASP A 1 284 ? -1.440 -21.036 341.960 1.00 60.00 308 ASP A N 1
ATOM 2247 C CA . ASP A 1 284 ? -1.202 -21.394 340.567 1.00 60.78 308 ASP A CA 1
ATOM 2248 C C . ASP A 1 284 ? -1.031 -20.202 339.609 1.00 58.95 308 ASP A C 1
ATOM 2249 O O . ASP A 1 284 ? -1.802 -20.024 338.657 1.00 59.32 308 ASP A O 1
ATOM 2254 N N . ILE A 1 285 ? -0.007 -19.395 339.863 1.00 58.11 309 ILE A N 1
ATOM 2255 C CA . ILE A 1 285 ? 0.354 -18.322 338.951 1.00 55.91 309 ILE A CA 1
ATOM 2256 C C . ILE A 1 285 ? 1.858 -18.243 338.781 1.00 54.73 309 ILE A C 1
ATOM 2257 O O . ILE A 1 285 ? 2.623 -18.795 339.580 1.00 55.11 309 ILE A O 1
ATOM 2262 N N . HIS A 1 286 ? 2.267 -17.551 337.723 1.00 66.33 310 HIS A N 1
ATOM 2263 C CA . HIS A 1 286 ? 3.633 -17.081 337.589 1.00 64.75 310 HIS A CA 1
ATOM 2264 C C . HIS A 1 286 ? 3.663 -15.618 338.015 1.00 61.82 310 HIS A C 1
ATOM 2265 O O . HIS A 1 286 ? 3.139 -14.749 337.316 1.00 61.15 310 HIS A O 1
ATOM 2272 N N . LEU A 1 287 ? 4.259 -15.368 339.180 1.00 47.87 311 LEU A N 1
ATOM 2273 C CA . LEU A 1 287 ? 4.382 -14.019 339.729 1.00 45.29 311 LEU A CA 1
ATOM 2274 C C . LEU A 1 287 ? 5.485 -13.276 338.998 1.00 44.54 311 LEU A C 1
ATOM 2275 O O . LEU A 1 287 ? 6.615 -13.756 338.902 1.00 45.18 311 LEU A O 1
ATOM 2280 N N . LEU A 1 288 ? 5.154 -12.116 338.454 1.00 47.82 312 LEU A N 1
ATOM 2281 C CA . LEU A 1 288 ? 6.113 -11.367 337.662 1.00 47.78 312 LEU A CA 1
ATOM 2282 C C . LEU A 1 288 ? 6.640 -10.186 338.449 1.00 46.28 312 LEU A C 1
ATOM 2283 O O . LEU A 1 288 ? 7.832 -9.910 338.452 1.00 46.34 312 LEU A O 1
ATOM 2288 N N . GLU A 1 289 ? 5.739 -9.500 339.138 1.00 49.75 313 GLU A N 1
ATOM 2289 C CA . GLU A 1 289 ? 6.090 -8.233 339.728 1.00 48.82 313 GLU A CA 1
ATOM 2290 C C . GLU A 1 289 ? 5.107 -7.840 340.816 1.00 47.64 313 GLU A C 1
ATOM 2291 O O . GLU A 1 289 ? 3.918 -8.154 340.744 1.00 47.62 313 GLU A O 1
ATOM 2297 N N . VAL A 1 290 ? 5.617 -7.157 341.830 1.00 42.67 314 VAL A N 1
ATOM 2298 C CA . VAL A 1 290 ? 4.783 -6.550 342.845 1.00 41.80 314 VAL A CA 1
ATOM 2299 C C . VAL A 1 290 ? 5.202 -5.082 342.943 1.00 42.00 314 VAL A C 1
ATOM 2300 O O . VAL A 1 290 ? 6.404 -4.778 343.002 1.00 42.42 314 VAL A O 1
ATOM 2304 N N . ARG A 1 291 ? 4.222 -4.177 342.903 1.00 44.28 315 ARG A N 1
ATOM 2305 C CA . ARG A 1 291 ? 4.483 -2.747 343.057 1.00 45.01 315 ARG A CA 1
ATOM 2306 C C . ARG A 1 291 ? 3.542 -2.185 344.109 1.00 44.73 315 ARG A C 1
ATOM 2307 O O . ARG A 1 291 ? 2.460 -2.730 344.344 1.00 43.94 315 ARG A O 1
ATOM 2315 N N . SER A 1 292 ? 3.962 -1.101 344.747 1.00 45.27 316 SER A N 1
ATOM 2316 C CA . SER A 1 292 ? 3.219 -0.546 345.852 1.00 45.43 316 SER A CA 1
ATOM 2317 C C . SER A 1 292 ? 3.592 0.901 346.052 1.00 47.40 316 SER A C 1
ATOM 2318 O O . SER A 1 292 ? 4.773 1.241 346.130 1.00 48.44 316 SER A O 1
ATOM 2321 N N . TRP A 1 293 ? 2.583 1.758 346.144 1.00 39.49 317 TRP A N 1
ATOM 2322 C CA . TRP A 1 293 ? 2.840 3.166 346.413 1.00 38.12 317 TRP A CA 1
ATOM 2323 C C . TRP A 1 293 ? 1.710 3.817 347.209 1.00 38.67 317 TRP A C 1
ATOM 2324 O O . TRP A 1 293 ? 0.774 3.144 347.681 1.00 39.12 317 TRP A O 1
ATOM 2336 N N . GLY B 1 1 ? 42.353 -10.842 337.789 1.00 75.33 -1 GLY B N 1
ATOM 2337 C CA . GLY B 1 1 ? 41.861 -11.024 336.434 1.00 76.34 -1 GLY B CA 1
ATOM 2338 C C . GLY B 1 1 ? 40.382 -10.698 336.298 1.00 73.64 -1 GLY B C 1
ATOM 2339 O O . GLY B 1 1 ? 39.741 -10.235 337.251 1.00 70.95 -1 GLY B O 1
ATOM 2340 N N . SER B 1 2 ? 39.837 -10.938 335.108 1.00 64.57 0 SER B N 1
ATOM 2341 C CA . SER B 1 2 ? 38.411 -10.710 334.852 1.00 62.49 0 SER B CA 1
ATOM 2342 C C . SER B 1 2 ? 37.552 -11.919 335.225 1.00 61.87 0 SER B C 1
ATOM 2343 O O . SER B 1 2 ? 37.939 -13.053 334.999 1.00 63.72 0 SER B O 1
ATOM 2346 N N . MET B 1 3 ? 36.374 -11.696 335.780 1.00 61.30 1 MET B N 1
ATOM 2347 C CA . MET B 1 3 ? 35.543 -12.847 336.084 1.00 61.46 1 MET B CA 1
ATOM 2348 C C . MET B 1 3 ? 34.044 -12.590 335.955 1.00 61.33 1 MET B C 1
ATOM 2349 O O . MET B 1 3 ? 33.584 -11.464 336.133 1.00 60.35 1 MET B O 1
ATOM 2354 N N A MET B 1 4 ? 33.302 -13.642 335.620 0.50 55.36 2 MET B N 1
ATOM 2355 N N B MET B 1 4 ? 33.286 -13.638 335.636 0.50 55.32 2 MET B N 1
ATOM 2356 C CA A MET B 1 4 ? 31.851 -13.552 335.523 0.50 53.67 2 MET B CA 1
ATOM 2357 C CA B MET B 1 4 ? 31.835 -13.528 335.470 0.50 53.69 2 MET B CA 1
ATOM 2358 C C A MET B 1 4 ? 31.186 -14.192 336.733 0.50 52.27 2 MET B C 1
ATOM 2359 C C B MET B 1 4 ? 31.101 -14.243 336.613 0.50 52.35 2 MET B C 1
ATOM 2360 O O A MET B 1 4 ? 31.652 -15.203 337.253 0.50 53.29 2 MET B O 1
ATOM 2361 O O B MET B 1 4 ? 31.448 -15.364 336.973 0.50 53.52 2 MET B O 1
ATOM 2370 N N . LEU B 1 5 ? 30.105 -13.576 337.186 1.00 50.08 3 LEU B N 1
ATOM 2371 C CA . LEU B 1 5 ? 29.317 -14.112 338.289 1.00 48.75 3 LEU B CA 1
ATOM 2372 C C . LEU B 1 5 ? 27.898 -14.178 337.789 1.00 47.99 3 LEU B C 1
ATOM 2373 O O . LEU B 1 5 ? 27.422 -13.238 337.161 1.00 47.31 3 LEU B O 1
ATOM 2378 N N . SER B 1 6 ? 27.206 -15.275 338.061 1.00 49.89 4 SER B N 1
ATOM 2379 C CA . SER B 1 6 ? 25.828 -15.405 337.617 1.00 51.02 4 SER B CA 1
ATOM 2380 C C . SER B 1 6 ? 24.922 -15.952 338.707 1.00 50.99 4 SER B C 1
ATOM 2381 O O . SER B 1 6 ? 25.225 -16.970 339.320 1.00 51.47 4 SER B O 1
ATOM 2384 N N . LEU B 1 7 ? 23.798 -15.283 338.934 1.00 48.13 5 LEU B N 1
ATOM 2385 C CA . LEU B 1 7 ? 22.884 -15.656 340.018 1.00 48.12 5 LEU B CA 1
ATOM 2386 C C . LEU B 1 7 ? 21.494 -15.009 339.918 1.00 48.40 5 LEU B C 1
ATOM 2387 O O . LEU B 1 7 ? 21.247 -14.134 339.078 1.00 48.36 5 LEU B O 1
ATOM 2392 N N . ASN B 1 8 ? 20.604 -15.446 340.809 1.00 54.44 6 ASN B N 1
ATOM 2393 C CA . ASN B 1 8 ? 19.255 -14.906 340.909 1.00 54.83 6 ASN B CA 1
ATOM 2394 C C . ASN B 1 8 ? 19.070 -14.131 342.204 1.00 52.56 6 ASN B C 1
ATOM 2395 O O . ASN B 1 8 ? 19.432 -14.603 343.289 1.00 51.92 6 ASN B O 1
ATOM 2400 N N . ASN B 1 9 ? 18.512 -12.935 342.089 1.00 57.99 7 ASN B N 1
ATOM 2401 C CA . ASN B 1 9 ? 18.155 -12.166 343.265 1.00 55.91 7 ASN B CA 1
ATOM 2402 C C . ASN B 1 9 ? 16.688 -11.847 343.293 1.00 56.77 7 ASN B C 1
ATOM 2403 O O . ASN B 1 9 ? 16.086 -11.574 342.274 1.00 58.13 7 ASN B O 1
ATOM 2408 N N . LEU B 1 10 ? 16.114 -11.901 344.480 1.00 46.85 8 LEU B N 1
ATOM 2409 C CA . LEU B 1 10 ? 14.836 -11.270 344.720 1.00 46.84 8 LEU B CA 1
ATOM 2410 C C . LEU B 1 10 ? 15.193 -9.839 345.097 1.00 43.79 8 LEU B C 1
ATOM 2411 O O . LEU B 1 10 ? 16.013 -9.615 345.995 1.00 41.81 8 LEU B O 1
ATOM 2416 N N . GLN B 1 11 ? 14.638 -8.869 344.383 1.00 55.70 9 GLN B N 1
ATOM 2417 C CA . GLN B 1 11 ? 14.943 -7.485 344.704 1.00 53.16 9 GLN B CA 1
ATOM 2418 C C . GLN B 1 11 ? 13.728 -6.692 345.112 1.00 52.80 9 GLN B C 1
ATOM 2419 O O . GLN B 1 11 ? 12.636 -6.853 344.569 1.00 54.71 9 GLN B O 1
ATOM 2425 N N . ASN B 1 12 ? 13.938 -5.852 346.111 1.00 47.32 10 ASN B N 1
ATOM 2426 C CA . ASN B 1 12 ? 12.895 -5.016 346.651 1.00 46.65 10 ASN B CA 1
ATOM 2427 C C . ASN B 1 12 ? 13.436 -3.611 346.702 1.00 44.89 10 ASN B C 1
ATOM 2428 O O . ASN B 1 12 ? 14.358 -3.338 347.462 1.00 43.12 10 ASN B O 1
ATOM 2433 N N . ILE B 1 13 ? 12.868 -2.720 345.900 1.00 44.76 11 ILE B N 1
ATOM 2434 C CA . ILE B 1 13 ? 13.442 -1.393 345.708 1.00 44.10 11 ILE B CA 1
ATOM 2435 C C . ILE B 1 13 ? 12.444 -0.292 346.024 1.00 44.07 11 ILE B C 1
ATOM 2436 O O . ILE B 1 13 ? 11.275 -0.391 345.657 1.00 45.38 11 ILE B O 1
ATOM 2441 N N . ILE B 1 14 ? 12.912 0.761 346.698 1.00 43.25 12 ILE B N 1
ATOM 2442 C CA . ILE B 1 14 ? 12.086 1.912 347.053 1.00 43.35 12 ILE B CA 1
ATOM 2443 C C . ILE B 1 14 ? 12.647 3.159 346.392 1.00 44.55 12 ILE B C 1
ATOM 2444 O O . ILE B 1 14 ? 13.735 3.603 346.753 1.00 43.85 12 ILE B O 1
ATOM 2449 N N . TYR B 1 15 ? 11.904 3.731 345.447 1.00 45.92 13 TYR B N 1
ATOM 2450 C CA . TYR B 1 15 ? 12.339 4.921 344.723 1.00 47.86 13 TYR B CA 1
ATOM 2451 C C . TYR B 1 15 ? 11.880 6.204 345.400 1.00 47.82 13 TYR B C 1
ATOM 2452 O O . TYR B 1 15 ? 10.755 6.287 345.896 1.00 47.33 13 TYR B O 1
ATOM 2461 N N . ASN B 1 16 ? 12.754 7.202 345.403 1.00 44.74 14 ASN B N 1
ATOM 2462 C CA . ASN B 1 16 ? 12.420 8.536 345.892 1.00 45.45 14 ASN B CA 1
ATOM 2463 C C . ASN B 1 16 ? 11.841 8.579 347.293 1.00 43.34 14 ASN B C 1
ATOM 2464 O O . ASN B 1 16 ? 10.777 9.153 347.507 1.00 43.77 14 ASN B O 1
ATOM 2469 N N . PRO B 1 17 ? 12.514 7.953 348.262 1.00 44.24 15 PRO B N 1
ATOM 2470 C CA . PRO B 1 17 ? 11.941 8.122 349.599 1.00 42.79 15 PRO B CA 1
ATOM 2471 C C . PRO B 1 17 ? 12.176 9.549 350.149 1.00 43.85 15 PRO B C 1
ATOM 2472 O O . PRO B 1 17 ? 13.145 10.223 349.763 1.00 45.22 15 PRO B O 1
ATOM 2476 N N . VAL B 1 18 ? 11.278 10.000 351.022 1.00 45.36 16 VAL B N 1
ATOM 2477 C CA . VAL B 1 18 ? 11.378 11.316 351.641 1.00 46.50 16 VAL B CA 1
ATOM 2478 C C . VAL B 1 18 ? 12.145 11.206 352.945 1.00 45.17 16 VAL B C 1
ATOM 2479 O O . VAL B 1 18 ? 11.935 10.280 353.720 1.00 43.26 16 VAL B O 1
ATOM 2483 N N . ILE B 1 19 ? 13.054 12.145 353.168 1.00 48.74 17 ILE B N 1
ATOM 2484 C CA . ILE B 1 19 ? 13.930 12.108 354.325 1.00 47.85 17 ILE B CA 1
ATOM 2485 C C . ILE B 1 19 ? 13.424 13.153 355.310 1.00 48.88 17 ILE B C 1
ATOM 2486 O O . ILE B 1 19 ? 13.231 14.308 354.921 1.00 51.10 17 ILE B O 1
ATOM 2491 N N . PRO B 1 20 ? 13.224 12.777 356.594 1.00 39.22 18 PRO B N 1
ATOM 2492 C CA . PRO B 1 20 ? 13.631 11.509 357.204 1.00 37.19 18 PRO B CA 1
ATOM 2493 C C . PRO B 1 20 ? 12.750 10.343 356.781 1.00 36.11 18 PRO B C 1
ATOM 2494 O O . PRO B 1 20 ? 11.540 10.505 356.581 1.00 36.68 18 PRO B O 1
ATOM 2498 N N . PHE B 1 21 ? 13.388 9.186 356.624 1.00 40.96 19 PHE B N 1
ATOM 2499 C CA . PHE B 1 21 ? 12.731 7.963 356.208 1.00 39.86 19 PHE B CA 1
ATOM 2500 C C . PHE B 1 21 ? 12.804 6.908 357.315 1.00 38.40 19 PHE B C 1
ATOM 2501 O O . PHE B 1 21 ? 13.884 6.642 357.847 1.00 37.68 19 PHE B O 1
ATOM 2509 N N . VAL B 1 22 ? 11.665 6.309 357.647 1.00 39.50 20 VAL B N 1
ATOM 2510 C CA . VAL B 1 22 ? 11.624 5.162 358.541 1.00 38.62 20 VAL B CA 1
ATOM 2511 C C . VAL B 1 22 ? 10.786 4.077 357.889 1.00 38.73 20 VAL B C 1
ATOM 2512 O O . VAL B 1 22 ? 9.560 4.216 357.786 1.00 39.51 20 VAL B O 1
ATOM 2516 N N . GLY B 1 23 ? 11.436 2.994 357.463 1.00 33.51 21 GLY B N 1
ATOM 2517 C CA . GLY B 1 23 ? 10.751 1.936 356.750 1.00 34.05 21 GLY B CA 1
ATOM 2518 C C . GLY B 1 23 ? 11.042 0.533 357.253 1.00 34.00 21 GLY B C 1
ATOM 2519 O O . GLY B 1 23 ? 12.143 0.257 357.739 1.00 33.36 21 GLY B O 1
ATOM 2520 N N . THR B 1 24 ? 10.040 -0.345 357.136 1.00 40.16 22 THR B N 1
ATOM 2521 C CA . THR B 1 24 ? 10.182 -1.750 357.481 1.00 40.87 22 THR B CA 1
ATOM 2522 C C . THR B 1 24 ? 10.929 -2.500 356.390 1.00 41.26 22 THR B C 1
ATOM 2523 O O . THR B 1 24 ? 10.561 -2.413 355.222 1.00 41.84 22 THR B O 1
ATOM 2527 N N . ILE B 1 25 ? 11.984 -3.219 356.771 1.00 39.43 23 ILE B N 1
ATOM 2528 C CA . ILE B 1 25 ? 12.696 -4.107 355.849 1.00 40.19 23 ILE B CA 1
ATOM 2529 C C . ILE B 1 25 ? 11.741 -5.216 355.394 1.00 42.38 23 ILE B C 1
ATOM 2530 O O . ILE B 1 25 ? 11.077 -5.844 356.221 1.00 43.54 23 ILE B O 1
ATOM 2535 N N . PRO B 1 26 ? 11.670 -5.465 354.077 1.00 39.17 24 PRO B N 1
ATOM 2536 C CA . PRO B 1 26 ? 10.710 -6.441 353.528 1.00 41.63 24 PRO B CA 1
ATOM 2537 C C . PRO B 1 26 ? 10.879 -7.878 354.041 1.00 43.84 24 PRO B C 1
ATOM 2538 O O . PRO B 1 26 ? 9.900 -8.618 354.126 1.00 46.02 24 PRO B O 1
ATOM 2542 N N . ASP B 1 27 ? 12.106 -8.262 354.374 1.00 39.49 25 ASP B N 1
ATOM 2543 C CA . ASP B 1 27 ? 12.386 -9.599 354.899 1.00 41.94 25 ASP B CA 1
ATOM 2544 C C . ASP B 1 27 ? 13.633 -9.551 355.773 1.00 40.90 25 ASP B C 1
ATOM 2545 O O . ASP B 1 27 ? 14.273 -8.501 355.900 1.00 38.26 25 ASP B O 1
ATOM 2550 N N . GLN B 1 28 ? 13.966 -10.702 356.350 1.00 53.80 26 GLN B N 1
ATOM 2551 C CA . GLN B 1 28 ? 15.066 -10.836 357.289 1.00 53.56 26 GLN B CA 1
ATOM 2552 C C . GLN B 1 28 ? 16.420 -10.654 356.582 1.00 52.10 26 GLN B C 1
ATOM 2553 O O . GLN B 1 28 ? 16.594 -11.049 355.423 1.00 52.54 26 GLN B O 1
ATOM 2559 N N . LEU B 1 29 ? 17.369 -10.033 357.277 1.00 41.68 27 LEU B N 1
ATOM 2560 C CA . LEU B 1 29 ? 18.710 -9.815 356.728 1.00 40.26 27 LEU B CA 1
ATOM 2561 C C . LEU B 1 29 ? 19.641 -11.016 356.955 1.00 42.25 27 LEU B C 1
ATOM 2562 O O . LEU B 1 29 ? 20.573 -10.964 357.758 1.00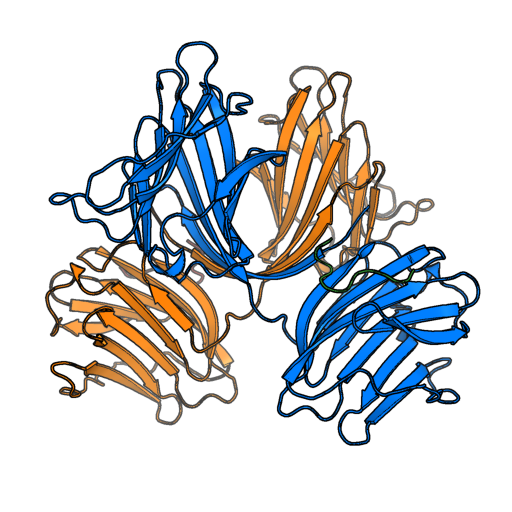 41.99 27 LEU B O 1
ATOM 2567 N N . ASP B 1 30 ? 19.383 -12.101 356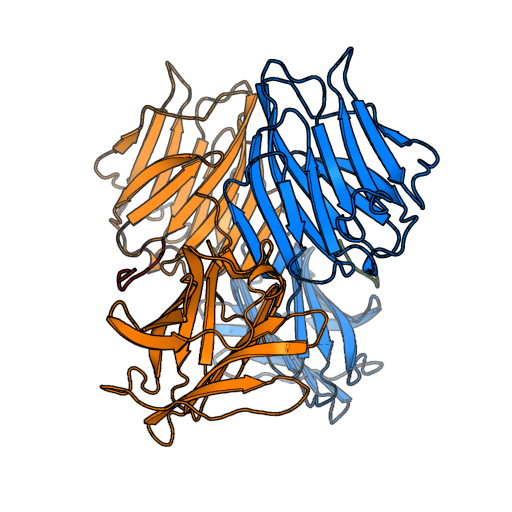.235 1.00 50.11 28 ASP B N 1
ATOM 2568 C CA . ASP B 1 30 ? 20.247 -13.277 356.298 1.00 51.89 28 ASP B CA 1
ATOM 2569 C C . ASP B 1 30 ? 21.590 -12.943 355.663 1.00 50.19 28 ASP B C 1
ATOM 2570 O O . ASP B 1 30 ? 21.658 -12.091 354.781 1.00 48.29 28 ASP B O 1
ATOM 2575 N N . PRO B 1 31 ? 22.664 -13.614 356.109 1.00 41.50 29 PRO B N 1
ATOM 2576 C CA . PRO B 1 31 ? 23.990 -13.451 355.514 1.00 40.38 29 PRO B CA 1
ATOM 2577 C C . PRO B 1 31 ? 23.956 -13.502 353.988 1.00 40.16 29 PRO B C 1
ATOM 2578 O O . PRO B 1 31 ? 23.380 -14.444 353.430 1.00 42.04 29 PRO B O 1
ATOM 2582 N N . GLY B 1 32 ? 24.562 -12.507 353.337 1.00 44.44 30 GLY B N 1
ATOM 2583 C CA . GLY B 1 32 ? 24.597 -12.428 351.890 1.00 44.29 30 GLY B CA 1
ATOM 2584 C C . GLY B 1 32 ? 23.637 -11.382 351.355 1.00 42.83 30 GLY B C 1
ATOM 2585 O O . GLY B 1 32 ? 23.665 -11.032 350.179 1.00 42.42 30 GLY B O 1
ATOM 2586 N N . THR B 1 33 ? 22.770 -10.876 352.219 1.00 43.82 31 THR B N 1
ATOM 2587 C CA . THR B 1 33 ? 21.810 -9.857 351.802 1.00 42.52 31 THR B CA 1
ATOM 2588 C C . THR B 1 33 ? 22.511 -8.517 351.577 1.00 40.23 31 THR B C 1
ATOM 2589 O O . THR B 1 33 ? 23.430 -8.157 352.322 1.00 39.34 31 THR B O 1
ATOM 2593 N N . LEU B 1 34 ? 22.108 -7.800 350.530 1.00 43.74 32 LEU B N 1
ATOM 2594 C CA . LEU B 1 34 ? 22.654 -6.476 350.271 1.00 42.15 32 LEU B CA 1
ATOM 2595 C C . LEU B 1 34 ? 21.612 -5.407 350.560 1.00 41.15 32 LEU B C 1
ATOM 2596 O O . LEU B 1 34 ? 20.409 -5.634 350.427 1.00 41.82 32 LEU B O 1
ATOM 2601 N N . ILE B 1 35 ? 22.081 -4.242 350.979 1.00 43.03 33 ILE B N 1
ATOM 2602 C CA . ILE B 1 35 ? 21.242 -3.058 351.037 1.00 42.36 33 ILE B CA 1
ATOM 2603 C C . ILE B 1 35 ? 21.954 -2.022 350.181 1.00 42.33 33 ILE B C 1
ATOM 2604 O O . ILE B 1 35 ? 23.144 -1.767 350.372 1.00 42.00 33 ILE B O 1
ATOM 2609 N N . VAL B 1 36 ? 21.253 -1.461 349.206 1.00 40.65 34 VAL B N 1
ATOM 2610 C CA . VAL B 1 36 ? 21.877 -0.541 348.256 1.00 41.35 34 VAL B CA 1
ATOM 2611 C C . VAL B 1 36 ? 21.185 0.806 348.292 1.00 41.69 34 VAL B C 1
ATOM 2612 O O . VAL B 1 36 ? 20.010 0.919 347.948 1.00 42.39 34 VAL B O 1
ATOM 2616 N N . ILE B 1 37 ? 21.913 1.829 348.720 1.00 35.35 35 ILE B N 1
ATOM 2617 C CA . ILE B 1 37 ? 21.333 3.155 348.912 1.00 36.08 35 ILE B CA 1
ATOM 2618 C C . ILE B 1 37 ? 22.022 4.121 347.972 1.00 37.94 35 ILE B C 1
ATOM 2619 O O . ILE B 1 37 ? 23.248 4.174 347.922 1.00 37.89 35 ILE B O 1
ATOM 2624 N N . ARG B 1 38 ? 21.228 4.865 347.212 1.00 51.53 36 ARG B N 1
ATOM 2625 C CA . ARG B 1 38 ? 21.753 5.799 346.237 1.00 53.96 36 ARG B CA 1
ATOM 2626 C C . ARG B 1 38 ? 21.221 7.161 346.548 1.00 55.80 36 ARG B C 1
ATOM 2627 O O . ARG B 1 38 ? 20.025 7.340 346.742 1.00 56.14 36 ARG B O 1
ATOM 2635 N N . GLY B 1 39 ? 22.115 8.133 346.580 1.00 36.76 37 GLY B N 1
ATOM 2636 C CA . GLY B 1 39 ? 21.707 9.472 346.895 1.00 39.13 37 GLY B CA 1
ATOM 2637 C C . GLY B 1 39 ? 22.724 10.524 346.567 1.00 41.47 37 GLY B C 1
ATOM 2638 O O . GLY B 1 39 ? 23.648 10.307 345.793 1.00 41.57 37 GLY B O 1
ATOM 2639 N N . HIS B 1 40 ? 22.550 11.684 347.175 1.00 46.52 38 HIS B N 1
ATOM 2640 C CA . HIS B 1 40 ? 23.357 12.833 346.842 1.00 49.17 38 HIS B CA 1
ATOM 2641 C C . HIS B 1 40 ? 23.493 13.679 348.105 1.00 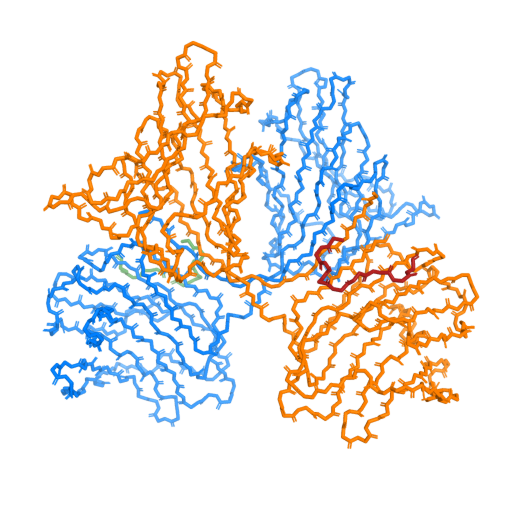49.97 38 HIS B C 1
ATOM 2642 O O . HIS B 1 40 ? 22.529 13.836 348.856 1.00 50.25 38 HIS B O 1
ATOM 2649 N N . VAL B 1 41 ? 24.692 14.206 348.339 1.00 43.96 39 VAL B N 1
ATOM 2650 C CA . VAL B 1 41 ? 24.926 15.091 349.466 1.00 45.18 39 VAL B CA 1
ATOM 2651 C C . VAL B 1 41 ? 24.651 16.542 349.066 1.00 49.26 39 VAL B C 1
ATOM 2652 O O . VAL B 1 41 ? 25.329 17.081 348.192 1.00 50.32 39 VAL B O 1
ATOM 2656 N N . PRO B 1 42 ? 23.653 17.181 349.705 1.00 53.16 40 PRO B N 1
ATOM 2657 C CA . PRO B 1 42 ? 23.393 18.609 349.471 1.00 56.17 40 PRO B CA 1
ATOM 2658 C C . PRO B 1 42 ? 24.601 19.487 349.832 1.00 57.18 40 PRO B C 1
ATOM 2659 O O . PRO B 1 42 ? 25.402 19.108 350.695 1.00 55.80 40 PRO B O 1
ATOM 2663 N N . SER B 1 43 ? 24.715 20.644 349.178 1.00 59.61 41 SER B N 1
ATOM 2664 C CA . SER B 1 43 ? 25.852 21.545 349.371 1.00 60.66 41 SER B CA 1
ATOM 2665 C C . SER B 1 43 ? 26.008 22.035 350.808 1.00 61.42 41 SER B C 1
ATOM 2666 O O . SER B 1 43 ? 27.121 22.310 351.243 1.00 61.54 41 SER B O 1
ATOM 2669 N N . ASP B 1 44 ? 24.902 22.138 351.542 1.00 69.43 42 ASP B N 1
ATOM 2670 C CA . ASP B 1 44 ? 24.948 22.724 352.877 1.00 70.34 42 ASP B CA 1
ATOM 2671 C C . ASP B 1 44 ? 24.999 21.674 353.989 1.00 69.07 42 ASP B C 1
ATOM 2672 O O . ASP B 1 44 ? 24.841 22.001 355.171 1.00 69.55 42 ASP B O 1
ATOM 2677 N N . ALA B 1 45 ? 25.235 20.419 353.614 1.00 55.52 43 ALA B N 1
ATOM 2678 C CA . ALA B 1 45 ? 25.120 19.307 354.572 1.00 53.15 43 ALA B CA 1
ATOM 2679 C C . ALA B 1 45 ? 26.279 19.187 355.563 1.00 51.68 43 ALA B C 1
ATOM 2680 O O . ALA B 1 45 ? 27.435 19.440 355.228 1.00 51.51 43 ALA B O 1
ATOM 2682 N N . ASP B 1 46 ? 25.952 18.808 356.792 1.00 65.99 44 ASP B N 1
ATOM 2683 C CA . ASP B 1 46 ? 26.975 18.565 357.795 1.00 64.26 44 ASP B CA 1
ATOM 2684 C C . ASP B 1 46 ? 27.098 17.083 358.106 1.00 59.30 44 ASP B C 1
ATOM 2685 O O . ASP B 1 46 ? 28.177 16.609 358.435 1.00 57.52 44 ASP B O 1
ATOM 2690 N N . ARG B 1 47 ? 25.990 16.360 357.984 1.00 54.49 45 ARG B N 1
ATOM 2691 C CA . ARG B 1 47 ? 25.948 14.924 358.246 1.00 50.06 45 ARG B CA 1
ATOM 2692 C C . ARG B 1 47 ? 24.602 14.330 357.847 1.00 48.41 45 ARG B C 1
ATOM 2693 O O . ARG B 1 47 ? 23.612 15.037 357.697 1.00 50.30 45 ARG B O 1
ATOM 2701 N N . PHE B 1 48 ? 24.585 13.021 357.663 1.00 44.19 46 PHE B N 1
ATOM 2702 C CA . PHE B 1 48 ? 23.344 12.270 357.525 1.00 42.18 46 PHE B CA 1
ATOM 2703 C C . PHE B 1 48 ? 23.644 10.867 358.054 1.00 38.96 46 PHE B C 1
ATOM 2704 O O . PHE B 1 48 ? 24.802 10.543 358.326 1.00 38.45 46 PHE B O 1
ATOM 2712 N N . GLN B 1 49 ? 22.628 10.032 358.221 1.00 39.72 47 GLN B N 1
ATOM 2713 C CA . GLN B 1 49 ? 22.902 8.695 358.735 1.00 37.38 47 GLN B CA 1
ATOM 2714 C C . GLN B 1 49 ? 21.962 7.649 358.170 1.00 35.87 47 GLN B C 1
ATOM 2715 O O . GLN B 1 49 ? 20.861 7.968 357.749 1.00 36.31 47 GLN B O 1
ATOM 2721 N N . VAL B 1 50 ? 22.418 6.403 358.176 1.00 34.27 48 VAL B N 1
ATOM 2722 C CA . VAL B 1 50 ? 21.598 5.250 357.832 1.00 33.14 48 VAL B CA 1
ATOM 2723 C C . VAL B 1 50 ? 21.617 4.362 359.066 1.00 32.49 48 VAL B C 1
ATOM 2724 O O . VAL B 1 50 ? 22.686 3.974 359.539 1.00 32.45 48 VAL B O 1
ATOM 2728 N N . ASP B 1 51 ? 20.459 4.050 359.615 1.00 34.47 49 ASP B N 1
ATOM 2729 C CA . ASP B 1 51 ? 20.415 3.253 360.830 1.00 34.29 49 ASP B CA 1
ATOM 2730 C C . ASP B 1 51 ? 19.629 1.978 360.555 1.00 34.06 49 ASP B C 1
ATOM 2731 O O . ASP B 1 51 ? 18.466 2.035 360.117 1.00 34.10 49 ASP B O 1
ATOM 2736 N N . LEU B 1 52 ? 20.250 0.831 360.805 1.00 35.74 50 LEU B N 1
ATOM 2737 C CA . LEU B 1 52 ? 19.519 -0.430 360.790 1.00 36.20 50 LEU B CA 1
ATOM 2738 C C . LEU B 1 52 ? 19.012 -0.694 362.213 1.00 36.89 50 LEU B C 1
ATOM 2739 O O . LEU B 1 52 ? 19.802 -0.845 363.163 1.00 37.33 50 LEU B O 1
ATOM 2744 N N . GLN B 1 53 ? 17.691 -0.728 362.356 1.00 35.24 51 GLN B N 1
ATOM 2745 C CA . GLN B 1 53 ? 17.073 -0.645 363.672 1.00 35.82 51 GLN B CA 1
ATOM 2746 C C . GLN B 1 53 ? 16.274 -1.885 364.028 1.00 36.99 51 GLN B C 1
ATOM 2747 O O . GLN B 1 53 ? 15.797 -2.605 363.148 1.00 37.38 51 GLN B O 1
ATOM 2753 N N . ASN B 1 54 ? 16.128 -2.116 365.328 1.00 36.39 52 ASN B N 1
ATOM 2754 C CA . ASN B 1 54 ? 15.177 -3.081 365.841 1.00 37.64 52 ASN B CA 1
ATOM 2755 C C . ASN B 1 54 ? 13.901 -2.329 366.234 1.00 37.27 52 ASN B C 1
ATOM 2756 O O . ASN B 1 54 ? 13.744 -1.903 367.385 1.00 37.38 52 ASN B O 1
ATOM 2761 N N . GLY B 1 55 ? 12.996 -2.164 365.264 1.00 37.01 53 GLY B N 1
ATOM 2762 C CA . GLY B 1 55 ? 11.757 -1.437 365.460 1.00 36.85 53 GLY B CA 1
ATOM 2763 C C . GLY B 1 55 ? 11.933 0.053 365.210 1.00 36.05 53 GLY B C 1
ATOM 2764 O O . GLY B 1 55 ? 12.994 0.516 364.766 1.00 35.49 53 GLY B O 1
ATOM 2765 N N . SER B 1 56 ? 10.892 0.817 365.516 1.00 38.24 54 SER B N 1
ATOM 2766 C CA . SER B 1 56 ? 10.880 2.234 365.243 1.00 37.94 54 SER B CA 1
ATOM 2767 C C . SER B 1 56 ? 10.395 3.037 366.448 1.00 38.41 54 SER B C 1
ATOM 2768 O O . SER B 1 56 ? 9.989 4.198 366.291 1.00 38.69 54 SER B O 1
ATOM 2771 N N . SER B 1 57 ? 10.426 2.444 367.643 1.00 48.18 55 SER B N 1
ATOM 2772 C CA . SER B 1 57 ? 10.018 3.204 368.820 1.00 48.65 55 SER B CA 1
ATOM 2773 C C . SER B 1 57 ? 10.931 4.411 369.008 1.00 48.70 55 SER B C 1
ATOM 2774 O O . SER B 1 57 ? 12.106 4.383 368.623 1.00 48.35 55 SER B O 1
ATOM 2777 N N . VAL B 1 58 ? 10.385 5.467 369.593 1.00 41.91 56 VAL B N 1
ATOM 2778 C CA . VAL B 1 58 ? 11.121 6.707 369.822 1.00 42.45 56 VAL B CA 1
ATOM 2779 C C . VAL B 1 58 ? 11.300 6.988 371.324 1.00 43.16 56 VAL B C 1
ATOM 2780 O O . VAL B 1 58 ? 12.169 7.771 371.731 1.00 43.79 56 VAL B O 1
ATOM 2784 N N . LYS B 1 59 ? 10.458 6.367 372.144 1.00 48.84 57 LYS B N 1
ATOM 2785 C CA . LYS B 1 59 ? 10.544 6.547 373.583 1.00 49.67 57 LYS B CA 1
ATOM 2786 C C . LYS B 1 59 ? 9.997 5.310 374.309 1.00 49.71 57 LYS B C 1
ATOM 2787 O O . LYS B 1 59 ? 8.796 5.176 374.479 1.00 49.98 57 LYS B O 1
ATOM 2793 N N . PRO B 1 60 ? 10.886 4.373 374.700 1.00 42.73 58 PRO B N 1
ATOM 2794 C CA . PRO B 1 60 ? 12.344 4.393 374.488 1.00 42.50 58 PRO B CA 1
ATOM 2795 C C . PRO B 1 60 ? 12.737 4.196 373.039 1.00 41.54 58 PRO B C 1
ATOM 2796 O O . PRO B 1 60 ? 12.097 3.457 372.288 1.00 41.01 58 PRO B O 1
ATOM 2800 N N . ARG B 1 61 ? 13.810 4.874 372.664 1.00 42.10 59 ARG B N 1
ATOM 2801 C CA . ARG B 1 61 ? 14.356 4.826 371.322 1.00 41.32 59 ARG B CA 1
ATOM 2802 C C . ARG B 1 61 ? 14.772 3.406 370.916 1.00 40.83 59 ARG B C 1
ATOM 2803 O O . ARG B 1 61 ? 15.512 2.724 371.632 1.00 41.19 59 ARG B O 1
ATOM 2811 N N . ALA B 1 62 ? 14.283 2.982 369.754 1.00 38.16 60 ALA B N 1
ATOM 2812 C CA . ALA B 1 62 ? 14.628 1.683 369.181 1.00 37.95 60 ALA B CA 1
ATOM 2813 C C . ALA B 1 62 ? 16.129 1.479 369.115 1.00 37.91 60 ALA B C 1
ATOM 2814 O O . ALA B 1 62 ? 16.866 2.366 368.636 1.00 37.54 60 ALA B O 1
ATOM 2816 N N . ASP B 1 63 ? 16.573 0.312 369.588 1.00 36.06 61 ASP B N 1
ATOM 2817 C CA . ASP B 1 63 ? 17.953 -0.138 369.373 1.00 36.22 61 ASP B CA 1
ATOM 2818 C C . ASP B 1 63 ? 18.411 0.061 367.939 1.00 35.27 61 ASP B C 1
ATOM 2819 O O . ASP B 1 63 ? 17.671 -0.206 366.984 1.00 34.83 61 ASP B O 1
ATOM 2824 N N . VAL B 1 64 ? 19.644 0.524 367.784 1.00 35.41 62 VAL B N 1
ATOM 2825 C CA . VAL B 1 64 ? 20.237 0.643 366.462 1.00 34.61 62 VAL B CA 1
ATOM 2826 C C . VAL B 1 64 ? 21.389 -0.349 366.361 1.00 35.12 62 VAL B C 1
ATOM 2827 O O . VAL B 1 64 ? 22.450 -0.138 366.960 1.00 35.65 62 VAL B O 1
ATOM 2831 N N . ALA B 1 65 ? 21.169 -1.447 365.630 1.00 33.14 63 ALA B N 1
ATOM 2832 C CA . ALA B 1 65 ? 22.211 -2.449 365.413 1.00 33.95 63 ALA B CA 1
ATOM 2833 C C . ALA B 1 65 ? 23.419 -1.836 364.718 1.00 33.22 63 ALA B C 1
ATOM 2834 O O . ALA B 1 65 ? 24.569 -2.117 365.076 1.00 33.96 63 ALA B O 1
ATOM 2836 N N . PHE B 1 66 ? 23.134 -0.993 363.725 1.00 34.53 64 PHE B N 1
ATOM 2837 C CA . PHE B 1 66 ? 24.144 -0.393 362.845 1.00 33.94 64 PHE B CA 1
ATOM 2838 C C . PHE B 1 66 ? 23.732 1.036 362.482 1.00 33.23 64 PHE B C 1
ATOM 2839 O O . PHE B 1 66 ? 22.771 1.272 361.733 1.00 32.70 64 PHE B O 1
ATOM 2847 N N . HIS B 1 67 ? 24.463 1.971 363.081 1.00 36.72 65 HIS B N 1
ATOM 2848 C CA . HIS B 1 67 ? 24.375 3.405 362.850 1.00 36.82 65 HIS B CA 1
ATOM 2849 C C . HIS B 1 67 ? 25.567 3.739 361.953 1.00 36.92 65 HIS B C 1
ATOM 2850 O O . HIS B 1 67 ? 26.717 3.573 362.346 1.00 37.40 65 HIS B O 1
ATOM 2857 N N . PHE B 1 68 ? 25.274 4.169 360.733 1.00 33.03 66 PHE B N 1
ATOM 2858 C CA . PHE B 1 68 ? 26.284 4.482 359.730 1.00 33.31 66 PHE B CA 1
ATOM 2859 C C . PHE B 1 68 ? 26.154 5.964 359.400 1.00 34.31 66 PHE B C 1
ATOM 2860 O O . PHE B 1 68 ? 25.191 6.368 358.755 1.00 34.45 66 PHE B O 1
ATOM 2868 N N . ASN B 1 69 ? 27.110 6.775 359.839 1.00 35.42 67 ASN B N 1
ATOM 2869 C CA . ASN B 1 69 ? 26.893 8.206 359.929 1.00 37.10 67 ASN B CA 1
ATOM 2870 C C . ASN B 1 69 ? 28.022 9.026 359.316 1.00 38.71 67 ASN B C 1
ATOM 2871 O O . ASN B 1 69 ? 28.966 9.400 359.996 1.00 39.62 67 ASN B O 1
ATOM 2876 N N . PRO B 1 70 ? 27.944 9.293 358.007 1.00 38.25 68 PRO B N 1
ATOM 2877 C CA . PRO B 1 70 ? 28.970 10.145 357.390 1.00 40.14 68 PRO B CA 1
ATOM 2878 C C . PRO B 1 70 ? 28.865 11.592 357.858 1.00 42.74 68 PRO B C 1
ATOM 2879 O O . PRO B 1 70 ? 27.769 12.132 357.851 1.00 43.70 68 PRO B O 1
ATOM 2883 N N . ARG B 1 71 ? 29.983 12.203 358.246 1.00 37.97 69 ARG B N 1
ATOM 2884 C CA . ARG B 1 71 ? 30.022 13.615 358.651 1.00 40.58 69 ARG B CA 1
ATOM 2885 C C . ARG B 1 71 ? 30.970 14.414 357.751 1.00 42.66 69 ARG B C 1
ATOM 2886 O O . ARG B 1 71 ? 31.973 13.886 357.268 1.00 41.63 69 ARG B O 1
ATOM 2894 N N . PHE B 1 72 ? 30.677 15.699 357.565 1.00 52.87 70 PHE B N 1
ATOM 2895 C CA . PHE B 1 72 ? 31.389 16.491 356.569 1.00 54.97 70 PHE B CA 1
ATOM 2896 C C . PHE B 1 72 ? 32.257 17.642 357.080 1.00 57.52 70 PHE B C 1
ATOM 2897 O O . PHE B 1 72 ? 33.145 18.097 356.359 1.00 58.43 70 PHE B O 1
ATOM 2905 N N . LYS B 1 73 ? 32.026 18.099 358.309 1.00 57.92 71 LYS B N 1
ATOM 2906 C CA . LYS B 1 73 ? 32.857 19.148 358.893 1.00 60.29 71 LYS B CA 1
ATOM 2907 C C . LYS B 1 73 ? 34.328 18.734 358.870 1.00 58.80 71 LYS B C 1
ATOM 2908 O O . LYS B 1 73 ? 34.636 17.552 358.742 1.00 55.95 71 LYS B O 1
ATOM 2910 N N . ARG B 1 74 ? 35.237 19.701 358.942 1.00 68.90 72 ARG B N 1
ATOM 2911 C CA . ARG B 1 74 ? 36.669 19.406 358.859 1.00 67.88 72 ARG B CA 1
ATOM 2912 C C . ARG B 1 74 ? 37.018 18.686 357.553 1.00 66.06 72 ARG B C 1
ATOM 2913 O O . ARG B 1 74 ? 36.597 19.107 356.476 1.00 66.85 72 ARG B O 1
ATOM 2915 N N . ALA B 1 75 ? 37.781 17.598 357.652 1.00 64.78 73 ALA B N 1
ATOM 2916 C CA . ALA B 1 75 ? 38.117 16.786 356.478 1.00 63.37 73 ALA B CA 1
ATOM 2917 C C . ALA B 1 75 ? 37.089 15.688 356.188 1.00 61.28 73 ALA B C 1
ATOM 2918 O O . ALA B 1 75 ? 37.157 15.013 355.158 1.00 60.20 73 ALA B O 1
ATOM 2920 N N . GLY B 1 76 ? 36.146 15.498 357.101 1.00 51.77 74 GLY B N 1
ATOM 2921 C CA . GLY B 1 76 ? 35.117 14.498 356.906 1.00 49.77 74 GLY B CA 1
ATOM 2922 C C . GLY B 1 76 ? 35.523 13.157 357.484 1.00 47.32 74 GLY B C 1
ATOM 2923 O O . GLY B 1 76 ? 36.705 12.935 357.764 1.00 47.23 74 GLY B O 1
ATOM 2924 N N . CYS B 1 77 ? 34.542 12.275 357.662 1.00 45.07 75 CYS B N 1
ATOM 2925 C CA . CYS B 1 77 ? 34.760 10.950 358.208 1.00 42.95 75 CYS B CA 1
ATOM 2926 C C . CYS B 1 77 ? 33.415 10.243 358.223 1.00 41.26 75 CYS B C 1
ATOM 2927 O O . CYS B 1 77 ? 32.392 10.857 357.912 1.00 41.81 75 CYS B O 1
ATOM 2930 N N . ILE B 1 78 ? 33.416 8.967 358.599 1.00 39.08 76 ILE B N 1
ATOM 2931 C CA . ILE B 1 78 ? 32.195 8.194 358.774 1.00 37.62 76 ILE B CA 1
ATOM 2932 C C . ILE B 1 78 ? 32.161 7.657 360.197 1.00 37.23 76 ILE B C 1
ATOM 2933 O O . ILE B 1 78 ? 33.068 6.940 360.598 1.00 37.36 76 ILE B O 1
ATOM 2938 N N . VAL B 1 79 ? 31.129 8.005 360.965 1.00 38.09 77 VAL B N 1
ATOM 2939 C CA . VAL B 1 79 ? 31.017 7.506 362.330 1.00 37.93 77 VAL B CA 1
ATOM 2940 C C . VAL B 1 79 ? 30.127 6.268 362.342 1.00 36.47 77 VAL B C 1
ATOM 2941 O O . VAL B 1 79 ? 29.032 6.270 361.730 1.00 35.76 77 VAL B O 1
ATOM 2945 N N . CYS B 1 80 ? 30.582 5.201 363.010 1.00 40.48 78 CYS B N 1
ATOM 2946 C CA . CYS B 1 80 ? 29.745 3.994 363.149 1.00 39.47 78 CYS B CA 1
ATOM 2947 C C . CYS B 1 80 ? 29.588 3.567 364.633 1.00 40.07 78 CYS B C 1
ATOM 2948 O O . CYS B 1 80 ? 30.542 3.639 365.451 1.00 41.09 78 CYS B O 1
ATOM 2951 N N . ASN B 1 81 ? 28.404 3.077 364.981 1.00 36.09 79 ASN B N 1
ATOM 2952 C CA . ASN B 1 81 ? 28.152 2.691 366.355 1.00 36.13 79 ASN B CA 1
ATOM 2953 C C . ASN B 1 81 ? 26.875 1.866 366.486 1.00 35.64 79 ASN B C 1
ATOM 2954 O O . ASN B 1 81 ? 26.170 1.626 365.505 1.00 34.69 79 ASN B O 1
ATOM 2959 N N . THR B 1 82 ? 26.589 1.420 367.703 1.00 39.20 80 THR B N 1
ATOM 2960 C CA . THR B 1 82 ? 25.417 0.621 367.963 1.00 39.13 80 THR B CA 1
ATOM 2961 C C . THR B 1 82 ? 24.755 1.236 369.187 1.00 39.69 80 THR B C 1
ATOM 2962 O O . THR B 1 82 ? 25.443 1.634 370.138 1.00 40.69 80 THR B O 1
ATOM 2966 N N . LEU B 1 83 ? 23.425 1.332 369.149 1.00 36.92 81 LEU B N 1
ATOM 2967 C CA . LEU B 1 83 ? 22.638 1.847 370.268 1.00 37.42 81 LEU B CA 1
ATOM 2968 C C . LEU B 1 83 ? 21.862 0.715 370.939 1.00 38.02 81 LEU B C 1
ATOM 2969 O O . LEU B 1 83 ? 21.051 0.040 370.297 1.00 37.57 81 LEU B O 1
ATOM 2974 N N . ILE B 1 84 ? 22.127 0.480 372.221 1.00 41.46 82 ILE B N 1
ATOM 2975 C CA . ILE B 1 84 ? 21.413 -0.559 372.943 1.00 42.40 82 ILE B CA 1
ATOM 2976 C C . ILE B 1 84 ? 20.810 -0.029 374.230 1.00 42.93 82 ILE B C 1
ATOM 2977 O O . ILE B 1 84 ? 21.537 0.416 375.128 1.00 43.77 82 ILE B O 1
ATOM 2982 N N . ASN B 1 85 ? 19.481 -0.101 374.320 1.00 44.23 83 ASN B N 1
ATOM 2983 C CA . ASN B 1 85 ? 18.755 0.368 375.495 1.00 44.71 83 ASN B CA 1
ATOM 2984 C C . ASN B 1 85 ? 19.024 1.846 375.744 1.00 44.59 83 ASN B C 1
ATOM 2985 O O . ASN B 1 85 ? 19.196 2.277 376.892 1.00 45.69 83 ASN B O 1
ATOM 2990 N N . GLU B 1 86 ? 19.077 2.599 374.646 1.00 46.46 84 GLU B N 1
ATOM 2991 C CA . GLU B 1 86 ? 19.350 4.039 374.647 1.00 46.65 84 GLU B CA 1
ATOM 2992 C C . GLU B 1 86 ? 20.786 4.439 375.014 1.00 47.56 84 GLU B C 1
ATOM 2993 O O . GLU B 1 86 ? 21.073 5.618 375.211 1.00 48.24 84 GLU B O 1
ATOM 2999 N N . LYS B 1 87 ? 21.690 3.465 375.063 1.00 52.35 85 LYS B N 1
ATOM 3000 C CA . LYS B 1 87 ? 23.109 3.752 375.248 1.00 53.22 85 LYS B CA 1
ATOM 3001 C C . LYS B 1 87 ? 23.930 3.469 373.982 1.00 52.34 85 LYS B C 1
ATOM 3002 O O . LYS B 1 87 ? 23.841 2.387 373.403 1.00 51.79 85 LYS B O 1
ATOM 3008 N N . TRP B 1 88 ? 24.731 4.442 373.556 1.00 44.88 86 TRP B N 1
ATOM 3009 C CA . TRP B 1 88 ? 25.674 4.215 372.460 1.00 44.30 86 TRP B CA 1
ATOM 3010 C C . TRP B 1 88 ? 26.886 3.451 372.975 1.00 45.28 86 TRP B C 1
ATOM 3011 O O . TRP B 1 88 ? 27.408 3.751 374.047 1.00 46.65 86 TRP B O 1
ATOM 3022 N N . GLY B 1 89 ? 27.336 2.457 372.221 1.00 41.79 87 GLY B N 1
ATOM 3023 C CA . GLY B 1 89 ? 28.528 1.711 372.607 1.00 42.96 87 GLY B CA 1
ATOM 3024 C C . GLY B 1 89 ? 29.766 2.455 372.163 1.00 43.06 87 GLY B C 1
ATOM 3025 O O . GLY B 1 89 ? 29.714 3.658 371.942 1.00 42.75 87 GLY B O 1
ATOM 3026 N N . ARG B 1 90 ? 30.876 1.746 372.013 1.00 53.69 88 ARG B N 1
ATOM 3027 C CA . ARG B 1 90 ? 32.102 2.373 371.542 1.00 53.85 88 ARG B CA 1
ATOM 3028 C C . ARG B 1 90 ? 32.011 2.772 370.063 1.00 52.33 88 ARG B C 1
ATOM 3029 O O . ARG B 1 90 ? 31.452 2.055 369.233 1.00 51.34 88 ARG B O 1
ATOM 3037 N N . GLU B 1 91 ? 32.562 3.935 369.752 1.00 38.88 89 GLU B N 1
ATOM 3038 C CA . GLU B 1 91 ? 32.378 4.576 368.460 1.00 37.95 89 GLU B CA 1
ATOM 3039 C C . GLU B 1 91 ? 33.517 4.226 367.504 1.00 37.85 89 GLU B C 1
ATOM 3040 O O . GLU B 1 91 ? 34.695 4.365 367.862 1.00 38.84 89 GLU B O 1
ATOM 3046 N N . GLU B 1 92 ? 33.173 3.764 366.300 1.00 44.48 90 GLU B N 1
ATOM 3047 C CA . GLU B 1 92 ? 34.186 3.387 365.304 1.00 44.43 90 GLU B CA 1
ATOM 3048 C C . GLU B 1 92 ? 34.186 4.363 364.137 1.00 44.13 90 GLU B C 1
ATOM 3049 O O . GLU B 1 92 ? 33.210 4.483 363.412 1.00 43.18 90 GLU B O 1
ATOM 3055 N N . ILE B 1 93 ? 35.294 5.068 363.975 1.00 40.67 91 ILE B N 1
ATOM 3056 C CA . ILE B 1 93 ? 35.404 6.123 362.976 1.00 41.04 91 ILE B CA 1
ATOM 3057 C C . ILE B 1 93 ? 36.390 5.765 361.872 1.00 41.09 91 ILE B C 1
ATOM 3058 O O . ILE B 1 93 ? 37.494 5.296 362.137 1.00 41.60 91 ILE B O 1
ATOM 3063 N N . THR B 1 94 ? 35.961 5.995 360.638 1.00 40.26 92 THR B N 1
ATOM 3064 C CA . THR B 1 94 ? 36.740 5.697 359.442 1.00 40.42 92 THR B CA 1
ATOM 3065 C C . THR B 1 94 ? 37.026 7.017 358.765 1.00 41.66 92 THR B C 1
ATOM 3066 O O . THR B 1 94 ? 36.104 7.757 358.453 1.00 41.64 92 THR B O 1
ATOM 3070 N N . TYR B 1 95 ? 38.299 7.325 358.552 1.00 43.25 93 TYR B N 1
ATOM 3071 C CA . TYR B 1 95 ? 38.686 8.633 358.002 1.00 44.63 93 TYR B CA 1
ATOM 3072 C C . TYR B 1 95 ? 38.886 8.654 356.489 1.00 44.91 93 TYR B C 1
ATOM 3073 O O . TYR B 1 95 ? 38.826 9.712 355.867 1.00 45.98 93 TYR B O 1
ATOM 3082 N N . ASP B 1 96 ? 39.126 7.494 355.897 1.00 70.80 94 ASP B N 1
ATOM 3083 C CA . ASP B 1 96 ? 39.146 7.408 354.448 1.00 71.13 94 ASP B CA 1
ATOM 3084 C C . ASP B 1 96 ? 37.692 7.389 353.966 1.00 70.48 94 ASP B C 1
ATOM 3085 O O . ASP B 1 96 ? 37.104 6.324 353.728 1.00 69.20 94 ASP B O 1
ATOM 3090 N N . THR B 1 97 ? 37.114 8.584 353.855 1.00 49.43 95 THR B N 1
ATOM 3091 C CA . THR B 1 97 ? 35.705 8.736 353.489 1.00 48.80 95 THR B CA 1
ATOM 3092 C C . THR B 1 97 ? 35.566 9.179 352.043 1.00 49.94 95 THR B C 1
ATOM 3093 O O . THR B 1 97 ? 36.264 10.076 351.576 1.00 51.68 95 THR B O 1
ATOM 3097 N N . PRO B 1 98 ? 34.675 8.520 351.314 1.00 48.76 96 PRO B N 1
ATOM 3098 C CA . PRO B 1 98 ? 34.498 8.883 349.909 1.00 50.04 96 PRO B CA 1
ATOM 3099 C C . PRO B 1 98 ? 33.387 9.931 349.705 1.00 51.16 96 PRO B C 1
ATOM 3100 O O . PRO B 1 98 ? 33.246 10.458 348.595 1.00 52.73 96 PRO B O 1
ATOM 3104 N N . PHE B 1 99 ? 32.644 10.256 350.764 1.00 44.26 97 PHE B N 1
ATOM 3105 C CA . PHE B 1 99 ? 31.531 11.196 350.650 1.00 45.63 97 PHE B CA 1
ATOM 3106 C C . PHE B 1 99 ? 31.998 12.639 350.538 1.00 48.36 97 PHE B C 1
ATOM 3107 O O . PHE B 1 99 ? 32.931 13.051 351.220 1.00 48.79 97 PHE B O 1
ATOM 3115 N N . LYS B 1 100 ? 31.337 13.407 349.680 1.00 56.56 98 LYS B N 1
ATOM 3116 C CA . LYS B 1 100 ? 31.633 14.821 349.539 1.00 59.45 98 LYS B CA 1
ATOM 3117 C C . LYS B 1 100 ? 30.339 15.582 349.324 1.00 61.46 98 LYS B C 1
ATOM 3118 O O . LYS B 1 100 ? 29.417 15.058 348.699 1.00 61.01 98 LYS B O 1
ATOM 3124 N N . ARG B 1 101 ? 30.263 16.803 349.861 1.00 47.65 99 ARG B N 1
ATOM 3125 C CA . ARG B 1 101 ? 29.113 17.674 349.619 1.00 50.22 99 ARG B CA 1
ATOM 3126 C C . ARG B 1 101 ? 28.997 17.894 348.115 1.00 51.45 99 ARG B C 1
ATOM 3127 O O . ARG B 1 101 ? 30.010 17.955 347.421 1.00 51.43 99 ARG B O 1
ATOM 3135 N N . GLU B 1 102 ? 27.766 17.991 347.619 1.00 65.66 100 GLU B N 1
ATOM 3136 C CA . GLU B 1 102 ? 27.496 18.147 346.182 1.00 66.78 100 GLU B CA 1
ATOM 3137 C C . GLU B 1 102 ? 27.928 16.977 345.303 1.00 64.75 100 GLU B C 1
ATOM 3138 O O . GLU B 1 102 ? 28.096 17.156 344.109 1.00 65.71 100 GLU B O 1
ATOM 3144 N N . LYS B 1 103 ? 28.114 15.795 345.880 1.00 57.13 101 LYS B N 1
ATOM 3145 C CA . LYS B 1 103 ? 28.456 14.614 345.087 1.00 55.26 101 LYS B CA 1
ATOM 3146 C C . LYS B 1 103 ? 27.500 13.456 345.362 1.00 53.19 101 LYS B C 1
ATOM 3147 O O . LYS B 1 103 ? 27.081 13.241 346.504 1.00 51.99 101 LYS B O 1
ATOM 3153 N N . SER B 1 104 ? 27.175 12.707 344.309 1.00 53.75 102 SER B N 1
ATOM 3154 C CA . SER B 1 104 ? 26.311 11.537 344.413 1.00 51.77 102 SER B CA 1
ATOM 3155 C C . SER B 1 104 ? 27.105 10.351 344.919 1.00 48.83 102 SER B C 1
ATOM 3156 O O . SER B 1 104 ? 28.328 10.321 344.783 1.00 48.65 102 SER B O 1
ATOM 3159 N N . PHE B 1 105 ? 26.407 9.375 345.497 1.00 47.65 103 PHE B N 1
ATOM 3160 C CA . PHE B 1 105 ? 27.056 8.187 346.033 1.00 44.97 103 PHE B CA 1
ATOM 3161 C C . PHE B 1 105 ? 26.200 6.950 345.880 1.00 43.50 103 PHE B C 1
ATOM 3162 O O . PHE B 1 105 ? 24.986 7.042 345.718 1.00 44.06 103 PHE B O 1
ATOM 3170 N N . GLU B 1 106 ? 26.839 5.793 345.971 1.00 55.97 104 GLU B N 1
ATOM 3171 C CA . GLU B 1 106 ? 26.121 4.555 346.179 1.00 54.44 104 GLU B CA 1
ATOM 3172 C C . GLU B 1 106 ? 26.724 3.764 347.348 1.00 52.40 104 GLU B C 1
ATOM 3173 O O . GLU B 1 106 ? 27.886 3.390 347.314 1.00 52.30 104 GLU B O 1
ATOM 3179 N N . ILE B 1 107 ? 25.923 3.517 348.378 1.00 41.23 105 ILE B N 1
ATOM 3180 C CA . ILE B 1 107 ? 26.334 2.683 349.489 1.00 39.62 105 ILE B CA 1
ATOM 3181 C C . ILE B 1 107 ? 25.841 1.255 349.273 1.00 39.10 105 ILE B C 1
ATOM 3182 O O . ILE B 1 107 ? 24.641 1.034 349.047 1.00 39.09 105 ILE B O 1
ATOM 3187 N N . VAL B 1 108 ? 26.757 0.292 349.346 1.00 37.81 106 VAL B N 1
ATOM 3188 C CA . VAL B 1 108 ? 26.377 -1.112 349.363 1.00 37.66 106 VAL B CA 1
ATOM 3189 C C . VAL B 1 108 ? 26.775 -1.728 350.704 1.00 36.92 106 VAL B C 1
ATOM 3190 O O . VAL B 1 108 ? 27.953 -1.713 351.088 1.00 37.07 106 VAL B O 1
ATOM 3194 N N . ILE B 1 109 ? 25.788 -2.236 351.431 1.00 40.16 107 ILE B N 1
ATOM 3195 C CA . ILE B 1 109 ? 26.026 -2.875 352.721 1.00 39.92 107 ILE B CA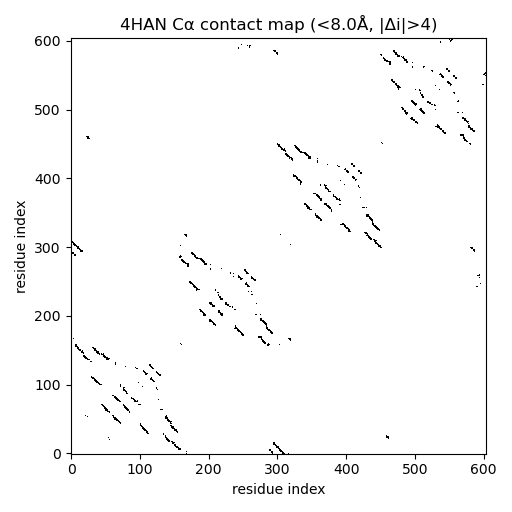 1
ATOM 3196 C C . ILE B 1 109 ? 25.789 -4.374 352.589 1.00 40.91 107 ILE B C 1
ATOM 3197 O O . ILE B 1 109 ? 24.658 -4.818 352.377 1.00 41.26 107 ILE B O 1
ATOM 3202 N N . MET B 1 110 ? 26.844 -5.162 352.697 1.00 47.22 108 MET B N 1
ATOM 3203 C CA . MET B 1 110 ? 26.669 -6.599 352.689 1.00 48.61 108 MET B CA 1
ATOM 3204 C C . MET B 1 110 ? 26.546 -7.108 354.116 1.00 49.06 108 MET B C 1
ATOM 3205 O O . MET B 1 110 ? 27.395 -6.823 354.967 1.00 48.89 108 MET B O 1
ATOM 3210 N N . VAL B 1 111 ? 25.489 -7.869 354.370 1.00 39.08 109 VAL B N 1
ATOM 3211 C CA . VAL B 1 111 ? 25.247 -8.403 355.704 1.00 40.05 109 VAL B CA 1
ATOM 3212 C C . VAL B 1 111 ? 25.879 -9.775 355.797 1.00 42.18 109 VAL B C 1
ATOM 3213 O O . VAL B 1 111 ? 25.389 -10.724 355.191 1.00 43.59 109 VAL B O 1
ATOM 3217 N N . LEU B 1 112 ? 26.989 -9.872 356.522 1.00 45.73 110 LEU B N 1
ATOM 3218 C CA . LEU B 1 112 ? 27.674 -11.139 356.657 1.00 47.83 110 LEU B CA 1
ATOM 3219 C C . LEU B 1 112 ? 27.279 -11.769 357.985 1.00 49.51 110 LEU B C 1
ATOM 3220 O O . LEU B 1 112 ? 26.555 -11.158 358.768 1.00 48.95 110 LEU B O 1
ATOM 3225 N N . LYS B 1 113 ? 27.741 -12.992 358.229 1.00 54.89 111 LYS B N 1
ATOM 3226 C CA . LYS B 1 113 ? 27.400 -13.713 359.454 1.00 56.87 111 LYS B CA 1
ATOM 3227 C C . LYS B 1 113 ? 27.901 -13.009 360.725 1.00 56.61 111 LYS B C 1
ATOM 3228 O O . LYS B 1 113 ? 27.204 -12.970 361.742 1.00 57.40 111 LYS B O 1
ATOM 3234 N N . ASP B 1 114 ? 29.099 -12.436 360.645 1.00 55.13 112 ASP B N 1
ATOM 3235 C CA . ASP B 1 114 ? 29.772 -11.876 361.813 1.00 55.25 112 ASP B CA 1
ATOM 3236 C C . ASP B 1 114 ? 29.933 -10.360 361.773 1.00 52.79 112 ASP B C 1
ATOM 3237 O O . ASP B 1 114 ? 30.280 -9.748 362.782 1.00 52.75 112 ASP B O 1
ATOM 3242 N N . LYS B 1 115 ? 29.677 -9.753 360.616 1.00 48.48 113 LYS B N 1
ATOM 3243 C CA . LYS B 1 115 ? 29.872 -8.315 360.461 1.00 46.22 113 LYS B CA 1
ATOM 3244 C C . LYS B 1 115 ? 29.085 -7.764 359.282 1.00 44.51 113 LYS B C 1
ATOM 3245 O O . LYS B 1 115 ? 28.507 -8.521 358.499 1.00 45.08 113 LYS B O 1
ATOM 3251 N N . PHE B 1 116 ? 29.052 -6.437 359.174 1.00 40.95 114 PHE B N 1
ATOM 3252 C CA . PHE B 1 116 ? 28.609 -5.773 357.964 1.00 39.50 114 PHE B CA 1
ATOM 3253 C C . PHE B 1 116 ? 29.849 -5.388 357.180 1.00 39.32 114 PHE B C 1
ATOM 3254 O O . PHE B 1 116 ? 30.850 -4.957 357.760 1.00 39.52 114 PHE B O 1
ATOM 3262 N N . GLN B 1 117 ? 29.777 -5.535 355.864 1.00 49.39 115 GLN B N 1
ATOM 3263 C CA . GLN B 1 117 ? 30.852 -5.129 354.978 1.00 49.46 115 GLN B CA 1
ATOM 3264 C C . GLN B 1 117 ? 30.269 -4.049 354.085 1.00 48.38 115 GLN B C 1
ATOM 3265 O O . GLN B 1 117 ? 29.271 -4.275 353.408 1.00 48.20 115 GLN B O 1
ATOM 3271 N N . VAL B 1 118 ? 30.872 -2.864 354.105 1.00 39.43 116 VAL B N 1
ATOM 3272 C CA . VAL B 1 118 ? 30.298 -1.721 353.410 1.00 38.83 116 VAL B CA 1
ATOM 3273 C C . VAL B 1 118 ? 31.239 -1.170 352.348 1.00 39.55 116 VAL B C 1
ATOM 3274 O O . VAL B 1 118 ? 32.404 -0.912 352.630 1.00 40.08 116 VAL B O 1
ATOM 3278 N N . ALA B 1 119 ? 30.720 -0.998 351.132 1.00 45.03 117 ALA B N 1
ATOM 3279 C CA . ALA B 1 119 ? 31.450 -0.348 350.053 1.00 46.02 117 ALA B CA 1
ATOM 3280 C C . ALA B 1 119 ? 30.707 0.901 349.570 1.00 46.12 117 ALA B C 1
ATOM 3281 O O . ALA B 1 119 ? 29.473 0.927 349.489 1.00 45.68 117 ALA B O 1
ATOM 3283 N N . VAL B 1 120 ? 31.458 1.946 349.262 1.00 42.37 118 VAL B N 1
ATOM 3284 C CA . VAL B 1 120 ? 30.877 3.148 348.690 1.00 43.15 118 VAL B CA 1
ATOM 3285 C C . VAL B 1 120 ? 31.483 3.466 347.327 1.00 44.86 118 VAL B C 1
ATOM 3286 O O . VAL B 1 120 ? 32.711 3.577 347.186 1.00 45.64 118 VAL B O 1
ATOM 3290 N N . ASN B 1 121 ? 30.618 3.608 346.329 1.00 51.67 119 ASN B N 1
ATOM 3291 C CA . ASN B 1 121 ? 31.040 3.924 344.969 1.00 53.50 119 ASN B CA 1
ATOM 3292 C C . ASN B 1 121 ? 31.953 2.861 344.384 1.00 53.79 119 ASN B C 1
ATOM 3293 O O . ASN B 1 121 ? 32.931 3.192 343.729 1.00 55.18 119 ASN B O 1
ATOM 3298 N N . GLY B 1 122 ? 31.639 1.593 344.647 1.00 45.93 120 GLY B N 1
ATOM 3299 C CA . GLY B 1 122 ? 32.370 0.463 344.086 1.00 46.49 120 GLY B CA 1
ATOM 3300 C C . GLY B 1 122 ? 33.682 0.104 344.776 1.00 46.36 120 GLY B C 1
ATOM 3301 O O . GLY B 1 122 ? 34.381 -0.820 344.369 1.00 47.04 120 GLY B O 1
ATOM 3302 N N . LYS B 1 123 ? 34.032 0.835 345.824 1.00 56.36 121 LYS B N 1
ATOM 3303 C CA . LYS B 1 123 ? 35.301 0.613 346.501 1.00 56.47 121 LYS B CA 1
ATOM 3304 C C . LYS B 1 123 ? 35.037 0.284 347.968 1.00 55.03 121 LYS B C 1
ATOM 3305 O O . LYS B 1 123 ? 34.142 0.847 348.582 1.00 54.09 121 LYS B O 1
ATOM 3311 N N . HIS B 1 124 ? 35.789 -0.660 348.516 1.00 50.02 122 HIS B N 1
ATOM 3312 C CA . HIS B 1 124 ? 35.600 -1.038 349.912 1.00 49.01 122 HIS B CA 1
ATOM 3313 C C . HIS B 1 124 ? 35.809 0.155 350.842 1.00 48.65 122 HIS B C 1
ATOM 3314 O O . HIS B 1 124 ? 36.694 0.988 350.623 1.00 49.58 122 HIS B O 1
ATOM 3321 N N . THR B 1 125 ? 34.964 0.258 351.852 1.00 50.77 123 THR B N 1
ATOM 3322 C CA . THR B 1 125 ? 35.059 1.319 352.834 1.00 50.58 123 THR B CA 1
ATOM 3323 C C . THR B 1 125 ? 35.287 0.918 354.273 1.00 50.29 123 THR B C 1
ATOM 3324 O O . THR B 1 125 ? 36.205 1.355 354.858 1.00 51.05 123 THR B O 1
ATOM 3328 N N . LEU B 1 126 ? 34.450 0.100 354.854 1.00 41.45 124 LEU B N 1
ATOM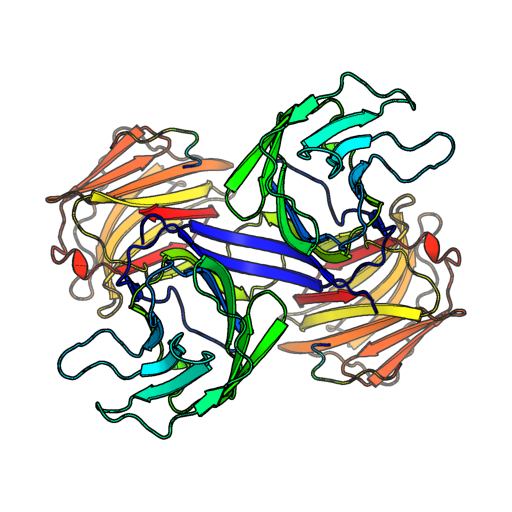 3329 C CA . LEU B 1 126 ? 34.674 -0.324 356.227 1.00 41.54 124 LEU B CA 1
ATOM 3330 C C . LEU B 1 126 ? 34.029 -1.666 356.556 1.00 41.43 124 LEU B C 1
ATOM 3331 O O . LEU B 1 126 ? 33.104 -2.108 355.889 1.00 40.94 124 LEU B O 1
ATOM 3336 N N . LEU B 1 127 ? 34.518 -2.312 357.601 1.00 40.72 125 LEU B N 1
ATOM 3337 C CA . LEU B 1 127 ? 33.793 -3.427 358.174 1.00 41.01 125 LEU B CA 1
ATOM 3338 C C . LEU B 1 127 ? 33.164 -2.976 359.495 1.00 40.69 125 LEU B C 1
ATOM 3339 O O . LEU B 1 127 ? 33.644 -2.014 360.129 1.00 40.66 125 LEU B O 1
ATOM 3344 N N . TYR B 1 128 ? 32.101 -3.661 359.919 1.00 38.53 126 TYR B N 1
ATOM 3345 C CA . TYR B 1 128 ? 31.535 -3.395 361.243 1.00 38.64 126 TYR B CA 1
ATOM 3346 C C . TYR B 1 128 ? 30.945 -4.655 361.871 1.00 39.89 126 TYR B C 1
ATOM 3347 O O . TYR B 1 128 ? 29.889 -5.154 361.431 1.00 39.65 126 TYR B O 1
ATOM 3356 N N . GLY B 1 129 ? 31.620 -5.151 362.909 1.00 36.01 127 GLY B N 1
ATOM 3357 C CA . GLY B 1 129 ? 31.199 -6.357 363.614 1.00 37.85 127 GLY B CA 1
ATOM 3358 C C . GLY B 1 129 ? 29.828 -6.243 364.255 1.00 37.72 127 GLY B C 1
ATOM 3359 O O . GLY B 1 129 ? 29.425 -5.161 364.706 1.00 36.51 127 GLY B O 1
ATOM 3360 N N . HIS B 1 130 ? 29.086 -7.347 364.287 1.00 37.61 128 HIS B N 1
ATOM 3361 C CA . HIS B 1 130 ? 27.750 -7.314 364.879 1.00 37.79 128 HIS B CA 1
ATOM 3362 C C . HIS B 1 130 ? 27.845 -7.181 366.389 1.00 39.09 128 HIS B C 1
ATOM 3363 O O . HIS B 1 130 ? 28.741 -7.748 367.024 1.00 40.96 128 HIS B O 1
ATOM 3370 N N . ARG B 1 131 ? 26.934 -6.399 366.955 1.00 40.24 129 ARG B N 1
ATOM 3371 C CA . ARG B 1 131 ? 26.813 -6.271 368.403 1.00 41.46 129 ARG B CA 1
ATOM 3372 C C . ARG B 1 131 ? 25.398 -6.731 368.793 1.00 42.18 129 ARG B C 1
ATOM 3373 O O . ARG B 1 131 ? 25.166 -7.295 369.867 1.00 44.12 129 ARG B O 1
ATOM 3381 N N . ILE B 1 132 ? 24.460 -6.507 367.884 1.00 41.32 130 ILE B N 1
ATOM 3382 C CA . ILE B 1 132 ? 23.113 -7.031 368.019 1.00 41.98 130 ILE B CA 1
ATOM 3383 C C . ILE B 1 132 ? 22.980 -8.097 366.947 1.00 43.14 130 ILE B C 1
ATOM 3384 O O . ILE B 1 132 ? 23.518 -7.929 365.859 1.00 42.00 130 ILE B O 1
ATOM 3389 N N . GLY B 1 133 ? 22.307 -9.204 367.242 1.00 42.38 131 GLY B N 1
ATOM 3390 C CA . GLY B 1 133 ? 22.079 -10.213 366.220 1.00 43.73 131 GLY B CA 1
ATOM 3391 C C . GLY B 1 133 ? 21.359 -9.577 365.042 1.00 41.33 131 GLY B C 1
ATOM 3392 O O . GLY B 1 133 ? 20.342 -8.906 365.220 1.00 39.89 131 GLY B O 1
ATOM 3393 N N . PRO B 1 134 ? 21.871 -9.786 363.824 1.00 43.69 132 PRO B N 1
ATOM 3394 C CA . PRO B 1 134 ? 21.306 -9.128 362.643 1.00 41.46 132 PRO B CA 1
ATOM 3395 C C . PRO B 1 134 ? 19.861 -9.539 362.400 1.00 42.39 132 PRO B C 1
ATOM 3396 O O . PRO B 1 134 ? 19.147 -8.846 361.691 1.00 40.54 132 PRO B O 1
ATOM 3400 N N . GLU B 1 135 ? 19.431 -10.649 362.985 1.00 53.59 133 GLU B N 1
ATOM 3401 C CA . GLU B 1 135 ? 18.094 -11.158 362.744 1.00 54.90 133 GLU B CA 1
ATOM 3402 C C . GLU B 1 135 ? 17.067 -10.299 363.461 1.00 53.22 133 GLU B C 1
ATOM 3403 O O . GLU B 1 135 ? 15.859 -10.444 363.235 1.00 53.57 133 GLU B O 1
ATOM 3409 N N . LYS B 1 136 ? 17.558 -9.406 364.320 1.00 50.94 134 LYS B N 1
ATOM 3410 C CA . LYS B 1 136 ? 16.721 -8.498 365.097 1.00 49.14 134 LYS B CA 1
ATOM 3411 C C . LYS B 1 136 ? 16.451 -7.196 364.363 1.00 46.24 134 LYS B C 1
ATOM 3412 O O . LYS B 1 136 ? 15.718 -6.333 364.864 1.00 44.93 134 LYS B O 1
ATOM 3418 N N . ILE B 1 137 ? 17.071 -7.041 363.194 1.00 40.81 135 ILE B N 1
ATOM 3419 C CA . ILE B 1 137 ? 16.909 -5.821 362.408 1.00 38.34 135 ILE B CA 1
ATOM 3420 C C . ILE B 1 137 ? 15.695 -5.920 361.499 1.00 38.50 135 ILE B C 1
ATOM 3421 O O . ILE B 1 137 ? 15.630 -6.799 360.647 1.00 39.91 135 ILE B O 1
ATOM 3426 N N . ASP B 1 138 ? 14.737 -5.019 361.662 1.00 39.62 136 ASP B N 1
ATOM 3427 C CA . ASP B 1 138 ? 13.566 -5.065 360.802 1.00 39.93 136 ASP B CA 1
ATOM 3428 C C . ASP B 1 138 ? 13.171 -3.701 360.248 1.00 38.18 136 ASP B C 1
ATOM 3429 O O . ASP B 1 138 ? 12.171 -3.574 359.539 1.00 38.44 136 ASP B O 1
ATOM 3434 N N . THR B 1 139 ? 13.985 -2.696 360.544 1.00 38.22 137 THR B N 1
ATOM 3435 C CA . THR B 1 139 ? 13.665 -1.324 360.171 1.00 37.15 137 THR B CA 1
ATOM 3436 C C . THR B 1 139 ? 14.898 -0.578 359.667 1.00 36.17 137 THR B C 1
ATOM 3437 O O . THR B 1 139 ? 15.992 -0.689 360.245 1.00 35.96 137 THR B O 1
ATOM 3441 N N . LEU B 1 140 ? 14.723 0.181 358.585 1.00 33.91 138 LEU B N 1
ATOM 3442 C CA . LEU B 1 140 ? 15.793 1.044 358.105 1.00 33.35 138 LEU B CA 1
ATOM 3443 C C . LEU B 1 140 ? 15.406 2.496 358.305 1.00 33.40 138 LEU B C 1
ATOM 3444 O O . LEU B 1 140 ? 14.306 2.907 357.962 1.00 33.90 138 LEU B O 1
ATOM 3449 N N . GLY B 1 141 ? 16.322 3.278 358.859 1.00 35.63 139 GLY B N 1
ATOM 3450 C CA . GLY B 1 141 ? 16.094 4.707 358.993 1.00 36.26 139 GLY B CA 1
ATOM 3451 C C . GLY B 1 141 ? 17.175 5.503 358.277 1.00 36.70 139 GLY B C 1
ATOM 3452 O O . GLY B 1 141 ? 18.346 5.141 358.283 1.00 36.33 139 GLY B O 1
ATOM 3453 N N . ILE B 1 142 ? 16.770 6.587 357.638 1.00 37.31 140 ILE B N 1
ATOM 3454 C CA . ILE B 1 142 ? 17.709 7.525 357.047 1.00 38.45 140 ILE B CA 1
ATOM 3455 C C . ILE B 1 142 ? 17.322 8.931 357.512 1.00 40.13 140 ILE B C 1
ATOM 3456 O O . ILE B 1 142 ? 16.168 9.358 357.354 1.00 40.77 140 ILE B O 1
ATOM 3461 N N . TYR B 1 143 ? 18.287 9.633 358.100 1.00 40.54 141 TYR B N 1
ATOM 3462 C CA . TYR B 1 143 ? 18.022 10.943 358.673 1.00 42.50 141 TYR B CA 1
ATOM 3463 C C . TYR B 1 143 ? 19.167 11.891 358.361 1.00 44.67 141 TYR B C 1
ATOM 3464 O O . TYR B 1 143 ? 20.301 11.460 358.170 1.00 44.18 141 TYR B O 1
ATOM 3473 N N . GLY B 1 144 ? 18.862 13.187 358.339 1.00 44.66 142 GLY B N 1
ATOM 3474 C CA . GLY B 1 144 ? 19.863 14.210 358.113 1.00 47.51 142 GLY B CA 1
ATOM 3475 C C . GLY B 1 144 ? 19.735 14.895 356.761 1.00 49.97 142 GLY B C 1
ATOM 3476 O O . GLY B 1 144 ? 18.745 14.707 356.037 1.00 49.51 142 GLY B O 1
ATOM 3477 N N . LYS B 1 145 ? 20.739 15.700 356.418 1.00 48.87 143 LYS B N 1
ATOM 3478 C CA . LYS B 1 145 ? 20.733 16.403 355.151 1.00 51.96 143 LYS B CA 1
ATOM 3479 C C . LYS B 1 145 ? 21.261 15.481 354.063 1.00 50.99 143 LYS B C 1
ATOM 3480 O O . LYS B 1 145 ? 22.467 15.422 353.829 1.00 51.68 143 LYS B O 1
ATOM 3486 N N . VAL B 1 146 ? 20.371 14.749 353.405 1.00 49.20 144 VAL B N 1
ATOM 3487 C CA . VAL B 1 146 ? 20.795 13.918 352.288 1.00 48.55 144 VAL B CA 1
ATOM 3488 C C . VAL B 1 146 ? 19.604 13.693 351.378 1.00 48.60 144 VAL B C 1
ATOM 3489 O O . VAL B 1 146 ? 18.478 13.687 351.846 1.00 47.32 144 VAL B O 1
ATOM 3493 N N . ASN B 1 147 ? 19.847 13.558 350.078 1.00 46.70 145 ASN B N 1
ATOM 3494 C CA . ASN B 1 147 ? 18.815 13.152 349.132 1.00 46.61 145 ASN B CA 1
ATOM 3495 C C . ASN B 1 147 ? 18.985 11.674 348.812 1.00 43.73 145 ASN B C 1
ATOM 3496 O O . ASN B 1 147 ? 20.068 11.247 348.449 1.00 43.48 145 ASN B O 1
ATOM 3501 N N . ILE B 1 148 ? 17.925 10.889 348.960 1.00 41.73 146 ILE B N 1
ATOM 3502 C CA . ILE B 1 148 ? 17.998 9.489 348.607 1.00 39.52 146 ILE B CA 1
ATOM 3503 C C . ILE B 1 148 ? 17.123 9.219 347.383 1.00 40.90 146 ILE B C 1
ATOM 3504 O O . ILE B 1 148 ? 15.921 9.495 347.385 1.00 41.11 146 ILE B O 1
ATOM 3509 N N . HIS B 1 149 ? 17.735 8.687 346.334 1.00 47.27 147 HIS B N 1
ATOM 3510 C CA . HIS B 1 149 ? 17.014 8.388 345.107 1.00 49.05 147 HIS B CA 1
ATOM 3511 C C . HIS B 1 149 ? 16.390 7.001 345.146 1.00 46.64 147 HIS B C 1
ATOM 3512 O O . HIS B 1 149 ? 15.303 6.793 344.614 1.00 47.33 147 HIS B O 1
ATOM 3519 N N . SER B 1 150 ? 17.072 6.056 345.786 1.00 39.84 148 SER B N 1
ATOM 3520 C CA . SER B 1 150 ? 16.530 4.715 345.950 1.00 38.01 148 SER B CA 1
ATOM 3521 C C . SER B 1 150 ? 17.155 3.992 347.132 1.00 35.24 148 SER B C 1
ATOM 3522 O O . SER B 1 150 ? 18.283 4.273 347.522 1.00 34.64 148 SER B O 1
ATOM 3525 N N . ILE B 1 151 ? 16.410 3.042 347.687 1.00 40.67 149 ILE B N 1
ATOM 3526 C CA . ILE B 1 151 ? 16.898 2.156 348.729 1.00 38.64 149 ILE B CA 1
ATOM 3527 C C . ILE B 1 151 ? 16.512 0.798 348.200 1.00 39.02 149 ILE B C 1
ATOM 3528 O O . ILE B 1 151 ? 15.334 0.562 347.936 1.00 39.79 149 ILE B O 1
ATOM 3533 N N . GLY B 1 152 ? 17.488 -0.085 347.999 1.00 44.15 150 GLY B N 1
ATOM 3534 C CA . GLY B 1 152 ? 17.216 -1.393 347.438 1.00 45.03 150 GLY B CA 1
ATOM 3535 C C . GLY B 1 152 ? 17.721 -2.523 348.305 1.00 44.24 150 GLY B C 1
ATOM 3536 O O . GLY B 1 152 ? 18.830 -2.451 348.821 1.00 43.28 150 GLY B O 1
ATOM 3537 N N . PHE B 1 153 ? 16.907 -3.564 348.467 1.00 39.79 151 PHE B N 1
ATOM 3538 C CA . PHE B 1 153 ? 17.319 -4.777 349.162 1.00 39.99 151 PHE B CA 1
ATOM 3539 C C . PHE B 1 153 ? 17.491 -5.907 348.141 1.00 41.92 151 PHE B C 1
ATOM 3540 O O . PHE B 1 153 ? 16.711 -6.016 347.192 1.00 43.37 151 PHE B O 1
ATOM 3548 N N . SER B 1 154 ? 18.517 -6.737 348.321 1.00 37.38 152 SER B N 1
ATOM 3549 C CA . SER B 1 154 ? 18.759 -7.876 347.440 1.00 39.31 152 SER B CA 1
ATOM 3550 C C . SER B 1 154 ? 18.834 -9.147 348.243 1.00 40.44 152 SER B C 1
ATOM 3551 O O . SER B 1 154 ? 19.690 -9.284 349.102 1.00 39.66 152 SER B O 1
ATOM 3554 N N . PHE B 1 155 ? 17.944 -10.085 347.959 1.00 40.98 153 PHE B N 1
ATOM 3555 C CA . PHE B 1 155 ? 17.957 -11.361 348.661 1.00 42.70 153 PHE B CA 1
ATOM 3556 C C . PHE B 1 155 ? 18.320 -12.503 347.719 1.00 44.93 153 PHE B C 1
ATOM 3557 O O . PHE B 1 155 ? 17.872 -12.546 346.568 1.00 46.05 153 PHE B O 1
ATOM 3565 N N . SER B 1 156 ? 19.131 -13.433 348.199 1.00 54.87 154 SER B N 1
ATOM 3566 C CA . SER B 1 156 ? 19.568 -14.497 347.322 1.00 56.90 154 SER B CA 1
ATOM 3567 C C . SER B 1 156 ? 18.428 -15.476 347.033 1.00 59.69 154 SER B C 1
ATOM 3568 O O . SER B 1 156 ? 17.455 -15.559 347.785 1.00 60.34 154 SER B O 1
ATOM 3571 N N . SER B 1 157 ? 18.554 -16.188 345.916 1.00 48.06 155 SER B N 1
ATOM 3572 C CA . SER B 1 157 ? 17.505 -17.060 345.429 1.00 40.12 155 SER B CA 1
ATOM 3573 C C . SER B 1 157 ? 18.088 -18.142 344.507 1.00 41.69 155 SER B C 1
ATOM 3574 O O . SER B 1 157 ? 19.158 -17.952 343.891 1.00 42.09 155 SER B O 1
ATOM 3577 N N . HIS B 1 158 ? 17.387 -19.267 344.418 1.00 55.23 156 HIS B N 1
ATOM 3578 C CA . HIS B 1 158 ? 17.802 -20.368 343.577 1.00 55.13 156 HIS B CA 1
ATOM 3579 C C . HIS B 1 158 ? 17.630 -19.983 342.113 1.00 54.33 156 HIS B C 1
ATOM 3580 O O . HIS B 1 158 ? 16.592 -19.458 341.727 1.00 55.05 156 HIS B O 1
ATOM 3587 N N . MET B 1 159 ? 18.646 -20.231 341.298 1.00 51.68 157 MET B N 1
ATOM 3588 C CA . MET B 1 159 ? 18.515 -19.976 339.873 1.00 51.28 157 MET B CA 1
ATOM 3589 C C . MET B 1 159 ? 17.550 -20.986 339.258 1.00 53.67 157 MET B C 1
ATOM 3590 O O . MET B 1 159 ? 17.470 -22.134 339.696 1.00 55.17 157 MET B O 1
ATOM 3595 N N . ARG B 1 160 ? 16.809 -20.549 338.249 1.00 48.18 184 ARG B N 1
ATOM 3596 C CA . ARG B 1 160 ? 15.857 -21.420 337.579 1.00 51.05 184 ARG B CA 1
ATOM 3597 C C . ARG B 1 160 ? 16.551 -22.485 336.739 1.00 51.64 184 ARG B C 1
ATOM 3598 O O . ARG B 1 160 ? 17.554 -22.217 336.083 1.00 49.71 184 ARG B O 1
ATOM 3606 N N . LEU B 1 161 ? 16.006 -23.697 336.772 1.00 51.35 185 LEU B N 1
ATOM 3607 C CA . LEU B 1 161 ? 16.485 -24.793 335.938 1.00 52.60 185 LEU B CA 1
ATOM 3608 C C . LEU B 1 161 ? 15.401 -25.191 334.925 1.00 55.91 185 LEU B C 1
ATOM 3609 O O . LEU B 1 161 ? 14.217 -25.118 335.224 1.00 57.47 185 LEU B O 1
ATOM 3614 N N . PRO B 1 162 ? 15.800 -25.599 333.712 1.00 57.45 186 PRO B N 1
ATOM 3615 C CA . PRO B 1 162 ? 17.188 -25.733 333.255 1.00 54.66 186 PRO B CA 1
ATOM 3616 C C . PRO B 1 162 ? 17.854 -24.375 333.042 1.00 51.65 186 PRO B C 1
ATOM 3617 O O . PRO B 1 162 ? 17.196 -23.396 332.670 1.00 52.39 186 PRO B O 1
ATOM 3621 N N . PHE B 1 163 ? 19.151 -24.330 333.328 1.00 53.42 187 PHE B N 1
ATOM 3622 C CA . PHE B 1 163 ? 19.954 -23.135 333.154 1.00 50.57 187 PHE B CA 1
ATOM 3623 C C . PHE B 1 163 ? 20.785 -23.301 331.880 1.00 49.88 187 PHE B C 1
ATOM 3624 O O . PHE B 1 163 ? 21.350 -24.371 331.635 1.00 49.72 187 PHE B O 1
ATOM 3632 N N . ALA B 1 164 ? 20.859 -22.244 331.075 1.00 46.94 188 ALA B N 1
ATOM 3633 C CA . ALA B 1 164 ? 21.577 -22.290 329.813 1.00 46.99 188 ALA B CA 1
ATOM 3634 C C . ALA B 1 164 ? 22.178 -20.932 329.530 1.00 45.56 188 ALA B C 1
ATOM 3635 O O . ALA B 1 164 ? 21.455 -19.936 329.486 1.00 46.30 188 ALA B O 1
ATOM 3637 N N . ALA B 1 165 ? 23.488 -20.872 329.316 1.00 49.94 189 ALA B N 1
ATOM 3638 C CA . ALA B 1 165 ? 24.124 -19.578 329.103 1.00 49.15 189 ALA B CA 1
ATOM 3639 C C . ALA B 1 165 ? 25.315 -19.619 328.153 1.00 49.13 189 ALA B C 1
ATOM 3640 O O . ALA B 1 165 ? 26.095 -20.570 328.153 1.00 48.21 189 ALA B O 1
ATOM 3642 N N . ARG B 1 166 ? 25.456 -18.574 327.348 1.00 45.70 190 ARG B N 1
ATOM 3643 C CA . ARG B 1 166 ? 26.687 -18.366 326.622 1.00 45.98 190 ARG B CA 1
ATOM 3644 C C . ARG B 1 166 ? 27.702 -17.737 327.577 1.00 44.20 190 ARG B C 1
ATOM 3645 O O . ARG B 1 166 ? 27.372 -16.830 328.341 1.00 43.65 190 ARG B O 1
ATOM 3653 N N . LEU B 1 167 ? 28.929 -18.246 327.560 1.00 46.18 191 LEU B N 1
ATOM 3654 C CA . LEU B 1 167 ? 30.013 -17.649 328.322 1.00 45.40 191 LEU B CA 1
ATOM 3655 C C . LEU B 1 167 ? 30.516 -16.430 327.550 1.00 47.66 191 LEU B C 1
ATOM 3656 O O . LEU B 1 167 ? 30.480 -16.438 326.318 1.00 49.60 191 LEU B O 1
ATOM 3661 N N . ASN B 1 168 ? 30.968 -15.383 328.245 1.00 60.29 192 ASN B N 1
ATOM 3662 C CA . ASN B 1 168 ? 31.429 -14.184 327.536 1.00 62.88 192 ASN B CA 1
ATOM 3663 C C . ASN B 1 168 ? 32.712 -14.420 326.769 1.00 64.60 192 ASN B C 1
ATOM 3664 O O . ASN B 1 168 ? 32.947 -13.808 325.736 1.00 67.47 192 ASN B O 1
ATOM 3669 N N . THR B 1 169 ? 33.543 -15.311 327.288 1.00 52.33 193 THR B N 1
ATOM 3670 C CA . THR B 1 169 ? 34.765 -15.717 326.609 1.00 53.39 193 THR B CA 1
ATOM 3671 C C . THR B 1 169 ? 34.757 -17.251 326.605 1.00 51.11 193 THR B C 1
ATOM 3672 O O . THR B 1 169 ? 34.225 -17.861 327.534 1.00 48.87 193 THR B O 1
ATOM 3676 N N . PRO B 1 170 ? 35.295 -17.874 325.537 1.00 48.79 194 PRO B N 1
ATOM 3677 C CA . PRO B 1 170 ? 35.227 -19.329 325.352 1.00 46.93 194 PRO B CA 1
ATOM 3678 C C . PRO B 1 170 ? 36.224 -20.066 326.238 1.00 45.26 194 PRO B C 1
ATOM 3679 O O . PRO B 1 170 ? 37.036 -19.414 326.903 1.00 45.87 194 PRO B O 1
ATOM 3683 N N . MET B 1 171 ? 36.180 -21.401 326.225 1.00 55.23 195 MET B N 1
ATOM 3684 C CA . MET B 1 171 ? 37.190 -22.194 326.916 1.00 54.09 195 MET B CA 1
ATOM 3685 C C . MET B 1 171 ? 38.539 -21.995 326.264 1.00 55.64 195 MET B C 1
ATOM 3686 O O . MET B 1 171 ? 38.640 -21.500 325.142 1.00 57.33 195 MET B O 1
ATOM 3691 N N . GLY B 1 172 ? 39.574 -22.396 326.984 1.00 47.04 196 GLY B N 1
ATOM 3692 C CA . GLY B 1 172 ? 40.946 -22.313 326.521 1.00 48.62 196 GLY B CA 1
ATOM 3693 C C . GLY B 1 172 ? 41.766 -22.645 327.740 1.00 48.18 196 GLY B C 1
ATOM 3694 O O . GLY B 1 172 ? 41.241 -22.610 328.853 1.00 47.10 196 GLY B O 1
ATOM 3695 N N . PRO B 1 173 ? 43.049 -22.967 327.551 1.00 45.90 197 PRO B N 1
ATOM 3696 C CA . PRO B 1 173 ? 43.886 -23.330 328.705 1.00 45.88 197 PRO B CA 1
ATOM 3697 C C . PRO B 1 173 ? 43.832 -22.279 329.833 1.00 46.68 197 PRO B C 1
ATOM 3698 O O . PRO B 1 173 ? 43.991 -21.092 329.574 1.00 48.56 197 PRO B O 1
ATOM 3702 N N . GLY B 1 174 ? 43.586 -22.718 331.063 1.00 48.45 198 GLY B N 1
ATOM 3703 C CA . GLY B 1 174 ? 43.582 -21.813 332.198 1.00 49.40 198 GLY B CA 1
ATOM 3704 C C . GLY B 1 174 ? 42.220 -21.228 332.537 1.00 48.40 198 GLY B C 1
ATOM 3705 O O . GLY B 1 174 ? 42.065 -20.583 333.566 1.00 49.01 198 GLY B O 1
ATOM 3706 N N . ARG B 1 175 ? 41.234 -21.439 331.668 1.00 48.30 199 ARG B N 1
ATOM 3707 C CA . ARG B 1 175 ? 39.873 -21.005 331.939 1.00 47.32 199 ARG B CA 1
ATOM 3708 C C . ARG B 1 175 ? 39.306 -21.909 333.015 1.00 45.73 199 ARG B C 1
ATOM 3709 O O . ARG B 1 175 ? 39.688 -23.070 333.106 1.00 45.11 199 ARG B O 1
ATOM 3717 N N . THR B 1 176 ? 38.410 -21.359 333.837 1.00 47.91 200 THR B N 1
ATOM 3718 C CA . THR B 1 176 ? 37.839 -22.061 334.984 1.00 47.03 200 THR B CA 1
ATOM 3719 C C . THR B 1 176 ? 36.354 -21.733 335.127 1.00 46.11 200 THR B C 1
ATOM 3720 O O . THR B 1 176 ? 35.952 -20.566 335.012 1.00 46.69 200 THR B O 1
ATOM 3724 N N . VAL B 1 177 ? 35.535 -22.751 335.371 1.00 40.30 201 VAL B N 1
ATOM 3725 C CA . VAL B 1 177 ? 34.100 -22.545 335.594 1.00 39.79 201 VAL B CA 1
ATOM 3726 C C . VAL B 1 177 ? 33.731 -23.127 336.952 1.00 40.17 201 VAL B C 1
ATOM 3727 O O . VAL B 1 177 ? 34.132 -24.250 337.271 1.00 40.48 201 VAL B O 1
ATOM 3731 N N . VAL B 1 178 ? 32.982 -22.379 337.758 1.00 42.74 202 VAL B N 1
ATOM 3732 C CA . VAL B 1 178 ? 32.551 -22.875 339.063 1.00 43.54 202 VAL B CA 1
ATOM 3733 C C . VAL B 1 178 ? 31.027 -22.968 339.165 1.00 43.49 202 VAL B C 1
ATOM 3734 O O . VAL B 1 178 ? 30.317 -22.031 338.842 1.00 43.17 202 VAL B O 1
ATOM 3738 N N . VAL B 1 179 ? 30.534 -24.122 339.589 1.00 41.69 203 VAL B N 1
ATOM 3739 C CA . VAL B 1 179 ? 29.111 -24.329 339.790 1.00 42.36 203 VAL B CA 1
ATOM 3740 C C . VAL B 1 179 ? 28.843 -24.527 341.283 1.00 44.02 203 VAL B C 1
ATOM 3741 O O . VAL B 1 179 ? 29.331 -25.491 341.881 1.00 45.26 203 VAL B O 1
ATOM 3745 N N . LYS B 1 180 ? 28.098 -23.606 341.888 1.00 51.75 204 LYS B N 1
ATOM 3746 C CA . LYS B 1 180 ? 27.758 -23.694 343.303 1.00 53.40 204 LYS B CA 1
ATOM 3747 C C . LYS B 1 180 ? 26.294 -24.027 343.447 1.00 54.55 204 LYS B C 1
ATOM 3748 O O . LYS B 1 180 ? 25.434 -23.393 342.849 1.00 54.01 204 LYS B O 1
ATOM 3754 N N . GLY B 1 181 ? 26.012 -25.042 344.241 1.00 46.08 205 GLY B N 1
ATOM 3755 C CA . GLY B 1 181 ? 24.658 -25.518 344.360 1.00 47.72 205 GLY B CA 1
ATOM 3756 C C . GLY B 1 181 ? 24.435 -26.424 345.547 1.00 50.15 205 GLY B C 1
ATOM 3757 O O . GLY B 1 181 ? 25.279 -26.567 346.445 1.00 50.62 205 GLY B O 1
ATOM 3758 N N . GLU B 1 182 ? 23.267 -27.040 345.549 1.00 63.74 206 GLU B N 1
ATOM 3759 C CA . GLU B 1 182 ? 22.879 -27.888 346.639 1.00 66.13 206 GLU B CA 1
ATOM 3760 C C . GLU B 1 182 ? 22.101 -29.038 346.040 1.00 68.02 206 GLU B C 1
ATOM 3761 O O . GLU B 1 182 ? 21.110 -28.824 345.349 1.00 68.41 206 GLU B O 1
ATOM 3767 N N . VAL B 1 183 ? 22.578 -30.257 346.271 1.00 61.04 207 VAL B N 1
ATOM 3768 C CA . VAL B 1 183 ? 21.898 -31.444 345.774 1.00 63.07 207 VAL B CA 1
ATOM 3769 C C . VAL B 1 183 ? 20.554 -31.562 346.494 1.00 64.83 207 VAL B C 1
ATOM 3770 O O . VAL B 1 183 ? 20.486 -31.349 347.705 1.00 65.34 207 VAL B O 1
ATOM 3774 N N . ASN B 1 184 ? 19.485 -31.860 345.752 1.00 65.25 208 ASN B N 1
ATOM 3775 C CA . ASN B 1 184 ? 18.165 -32.003 346.358 1.00 67.05 208 ASN B CA 1
ATOM 3776 C C . ASN B 1 184 ? 18.223 -33.080 347.412 1.00 68.72 208 ASN B C 1
ATOM 3777 O O . ASN B 1 184 ? 18.998 -34.024 347.285 1.00 68.83 208 ASN B O 1
ATOM 3782 N N . ALA B 1 185 ? 17.420 -32.941 348.462 1.00 67.74 209 ALA B N 1
ATOM 3783 C CA . ALA B 1 185 ? 17.286 -34.009 349.445 1.00 69.85 209 ALA B CA 1
ATOM 3784 C C . ALA B 1 185 ? 16.643 -35.231 348.780 1.00 71.24 209 ALA B C 1
ATOM 3785 O O . ALA B 1 185 ? 16.894 -36.371 349.168 1.00 72.48 209 ALA B O 1
ATOM 3787 N N . ASN B 1 186 ? 15.830 -34.974 347.757 1.00 88.01 210 ASN B N 1
ATOM 3788 C CA . ASN B 1 186 ? 15.108 -36.020 347.035 1.00 89.29 210 ASN B CA 1
ATOM 3789 C C . ASN B 1 186 ? 15.813 -36.522 345.759 1.00 88.22 210 ASN B C 1
ATOM 3790 O O . ASN B 1 186 ? 15.227 -37.274 344.983 1.00 89.27 210 ASN B O 1
ATOM 3795 N N . ALA B 1 187 ? 17.083 -36.143 345.585 1.00 73.22 211 ALA B N 1
ATOM 3796 C CA . ALA B 1 187 ? 17.769 -36.167 344.278 1.00 71.79 211 ALA B CA 1
ATOM 3797 C C . ALA B 1 187 ? 18.178 -37.521 343.665 1.00 72.01 211 ALA B C 1
ATOM 3798 O O . ALA B 1 187 ? 18.639 -38.434 344.353 1.00 72.66 211 ALA B O 1
ATOM 3800 N N . LYS B 1 188 ? 18.032 -37.613 342.346 1.00 69.39 212 LYS B N 1
ATOM 3801 C CA . LYS B 1 188 ? 18.455 -38.791 341.605 1.00 69.31 212 LYS B CA 1
ATOM 3802 C C . LYS B 1 188 ? 19.724 -38.500 340.798 1.00 66.98 212 LYS B C 1
ATOM 3803 O O . LYS B 1 188 ? 20.711 -39.227 340.900 1.00 66.35 212 LYS B O 1
ATOM 3805 N N . SER B 1 189 ? 19.703 -37.438 339.999 1.00 61.90 213 SER B N 1
ATOM 3806 C CA . SER B 1 189 ? 20.880 -37.070 339.225 1.00 59.61 213 SER B CA 1
ATOM 3807 C C . SER B 1 189 ? 20.797 -35.644 338.680 1.00 58.46 213 SER B C 1
ATOM 3808 O O . SER B 1 189 ? 19.716 -35.049 338.598 1.00 59.51 213 SER B O 1
ATOM 3811 N N . PHE B 1 190 ? 21.952 -35.094 338.318 1.00 54.63 214 PHE B N 1
ATOM 3812 C CA . PHE B 1 190 ? 21.991 -33.796 337.655 1.00 53.17 214 PHE B CA 1
ATOM 3813 C C . PHE B 1 190 ? 23.105 -33.719 336.613 1.00 50.50 214 PHE B C 1
ATOM 3814 O O . PHE B 1 190 ? 24.022 -34.543 336.593 1.00 49.73 214 PHE B O 1
ATOM 3822 N N . ASN B 1 191 ? 23.019 -32.742 335.730 1.00 56.89 215 ASN B N 1
ATOM 3823 C CA . ASN B 1 191 ? 23.993 -32.666 334.666 1.00 54.51 215 ASN B CA 1
ATOM 3824 C C . ASN B 1 191 ? 24.534 -31.255 334.489 1.00 52.26 215 ASN B C 1
ATOM 3825 O O . ASN B 1 191 ? 23.796 -30.273 334.615 1.00 52.62 215 ASN B O 1
ATOM 3830 N N . VAL B 1 192 ? 25.834 -31.172 334.226 1.00 51.09 216 VAL B N 1
ATOM 3831 C CA . VAL B 1 192 ? 26.487 -29.921 333.890 1.00 48.80 216 VAL B CA 1
ATOM 3832 C C . VAL B 1 192 ? 27.256 -30.124 332.589 1.00 47.67 216 VAL B C 1
ATOM 3833 O O . VAL B 1 192 ? 28.131 -30.990 332.504 1.00 47.21 216 VAL B O 1
ATOM 3837 N N . ASP B 1 193 ? 26.928 -29.322 331.582 1.00 52.41 217 ASP B N 1
ATOM 3838 C CA . ASP B 1 193 ? 27.461 -29.499 330.241 1.00 52.13 217 ASP B CA 1
ATOM 3839 C C . ASP B 1 193 ? 28.187 -28.250 329.713 1.00 50.80 217 ASP B C 1
ATOM 3840 O O . ASP B 1 193 ? 27.754 -27.117 329.949 1.00 50.82 217 ASP B O 1
ATOM 3845 N N . LEU B 1 194 ? 29.298 -28.479 329.010 1.00 38.92 218 LEU B N 1
ATOM 3846 C CA . LEU B 1 194 ? 30.003 -27.444 328.260 1.00 38.43 218 LEU B CA 1
ATOM 3847 C C . LEU B 1 194 ? 29.861 -27.778 326.786 1.00 40.00 218 LEU B C 1
ATOM 3848 O O . LEU B 1 194 ? 30.316 -28.841 326.349 1.00 40.19 218 LEU B O 1
ATOM 3853 N N . LEU B 1 195 ? 29.227 -26.889 326.023 1.00 43.24 219 LEU B N 1
ATOM 3854 C CA . LEU B 1 195 ? 28.904 -27.177 324.625 1.00 45.45 219 LEU B CA 1
ATOM 3855 C C . LEU B 1 195 ? 29.596 -26.227 323.679 1.00 46.19 219 LEU B C 1
ATOM 3856 O O . LEU B 1 195 ? 29.920 -25.097 324.042 1.00 45.64 219 LEU B O 1
ATOM 3861 N N . ALA B 1 196 ? 29.783 -26.678 322.445 1.00 45.56 220 ALA B N 1
ATOM 3862 C CA . ALA B 1 196 ? 29.993 -25.758 321.328 1.00 47.49 220 ALA B CA 1
ATOM 3863 C C . ALA B 1 196 ? 28.597 -25.317 320.916 1.00 50.23 220 ALA B C 1
ATOM 3864 O O . ALA B 1 196 ? 27.804 -26.129 320.430 1.00 51.82 220 ALA B O 1
ATOM 3866 N N . GLY B 1 197 ? 28.291 -24.042 321.149 1.00 63.61 221 GLY B N 1
ATOM 3867 C CA . GLY B 1 197 ? 26.944 -23.526 321.001 1.00 66.22 221 GLY B CA 1
ATOM 3868 C C . GLY B 1 197 ? 26.391 -23.660 319.603 1.00 69.37 221 GLY B C 1
ATOM 3869 O O . GLY B 1 197 ? 25.226 -24.009 319.426 1.00 71.46 221 GLY B O 1
ATOM 3870 N N . LYS B 1 198 ? 27.235 -23.394 318.612 1.00 63.61 222 LYS B N 1
ATOM 3871 C CA . LYS B 1 198 ? 26.812 -23.402 317.218 1.00 65.98 222 LYS B CA 1
ATOM 3872 C C . LYS B 1 198 ? 26.493 -24.802 316.705 1.00 66.51 222 LYS B C 1
ATOM 3873 O O . LYS B 1 198 ? 25.424 -25.029 316.136 1.00 68.82 222 LYS B O 1
ATOM 3879 N N . SER B 1 199 ? 27.416 -25.738 316.922 1.00 62.15 223 SER B N 1
ATOM 3880 C CA . SER B 1 199 ? 27.229 -27.126 316.484 1.00 62.45 223 SER B CA 1
ATOM 3881 C C . SER B 1 199 ? 26.410 -27.991 317.446 1.00 62.22 223 SER B C 1
ATOM 3882 O O . SER B 1 199 ? 26.015 -29.094 317.090 1.00 63.12 223 SER B O 1
ATOM 3885 N N . LYS B 1 200 ? 26.171 -27.495 318.657 1.00 69.51 224 LYS B N 1
ATOM 3886 C CA . LYS B 1 200 ? 25.437 -28.242 319.684 1.00 69.13 224 LYS B CA 1
ATOM 3887 C C . LYS B 1 200 ? 26.151 -29.532 320.131 1.00 66.91 224 LYS B C 1
ATOM 3888 O O . LYS B 1 200 ? 25.551 -30.394 320.774 1.00 67.05 224 LYS B O 1
ATOM 3890 N N . ASP B 1 201 ? 27.433 -29.652 319.786 1.00 61.26 225 ASP B N 1
ATOM 3891 C CA . ASP B 1 201 ? 28.291 -30.695 320.343 1.00 59.06 225 ASP B CA 1
ATOM 3892 C C . ASP B 1 201 ? 28.515 -30.428 321.821 1.00 56.73 225 ASP B C 1
ATOM 3893 O O . ASP B 1 201 ? 28.646 -29.267 322.243 1.00 55.94 225 ASP B O 1
ATOM 3898 N N . ILE B 1 202 ? 28.557 -31.500 322.609 1.00 49.11 226 ILE B N 1
ATOM 3899 C CA . ILE B 1 202 ? 28.841 -31.384 324.032 1.00 46.96 226 ILE B CA 1
ATOM 3900 C C . ILE B 1 202 ? 30.269 -31.837 324.260 1.00 45.04 226 ILE B C 1
ATOM 3901 O O . ILE B 1 202 ? 30.587 -33.012 324.079 1.00 45.32 226 ILE B O 1
ATOM 3906 N N . ALA B 1 203 ? 31.137 -30.906 324.642 1.00 49.70 227 ALA B N 1
ATOM 3907 C CA . ALA B 1 203 ? 32.547 -31.233 324.790 1.00 48.32 227 ALA B CA 1
ATOM 3908 C C . ALA B 1 203 ? 32.760 -32.032 326.061 1.00 47.34 227 ALA B C 1
ATOM 3909 O O . ALA B 1 203 ? 33.477 -33.031 326.052 1.00 47.31 227 ALA B O 1
ATOM 3911 N N . LEU B 1 204 ? 32.121 -31.592 327.145 1.00 40.61 228 LEU B N 1
ATOM 3912 C CA . LEU B 1 204 ? 32.193 -32.266 328.441 1.00 40.24 228 LEU B CA 1
ATOM 3913 C C . LEU B 1 204 ? 30.802 -32.394 329.018 1.00 41.32 228 LEU B C 1
ATOM 3914 O O . LEU B 1 204 ? 30.128 -31.400 329.254 1.00 41.28 228 LEU B O 1
ATOM 3919 N N . HIS B 1 205 ? 30.372 -33.624 329.252 1.00 41.50 229 HIS B N 1
ATOM 3920 C CA . HIS B 1 205 ? 29.090 -33.887 329.894 1.00 42.96 229 HIS B CA 1
ATOM 3921 C C . HIS B 1 205 ? 29.362 -34.403 331.312 1.00 43.03 229 HIS B C 1
ATOM 3922 O O . HIS B 1 205 ? 29.836 -35.527 331.477 1.00 43.55 229 HIS B O 1
ATOM 3929 N N . LEU B 1 206 ? 29.102 -33.574 332.326 1.00 45.24 230 LEU B N 1
ATOM 3930 C CA . LEU B 1 206 ? 29.267 -33.987 333.728 1.00 45.94 230 LEU B CA 1
ATOM 3931 C C . LEU B 1 206 ? 27.926 -34.437 334.272 1.00 48.18 230 LEU B C 1
ATOM 3932 O O . LEU B 1 206 ? 26.948 -33.686 334.202 1.00 48.67 230 LEU B O 1
ATOM 3937 N N . ASN B 1 207 ? 27.875 -35.643 334.824 1.00 51.61 231 ASN B N 1
ATOM 3938 C CA . ASN B 1 207 ? 26.602 -36.229 335.206 1.00 53.90 231 ASN B CA 1
ATOM 3939 C C . ASN B 1 207 ? 26.689 -37.119 336.440 1.00 55.51 231 ASN B C 1
ATOM 3940 O O . ASN B 1 207 ? 26.764 -38.349 336.329 1.00 56.41 231 ASN B O 1
ATOM 3945 N N . PRO B 1 208 ? 26.688 -36.503 337.631 1.00 53.38 232 PRO B N 1
ATOM 3946 C CA . PRO B 1 208 ? 26.655 -37.294 338.865 1.00 55.28 232 PRO B CA 1
ATOM 3947 C C . PRO B 1 208 ? 25.293 -37.953 339.012 1.00 57.32 232 PRO B C 1
ATOM 3948 O O . PRO B 1 208 ? 24.276 -37.254 338.988 1.00 57.93 232 PRO B O 1
ATOM 3952 N N . ARG B 1 209 ? 25.270 -39.274 339.134 1.00 68.35 233 ARG B N 1
ATOM 3953 C CA . ARG B 1 209 ? 24.026 -39.982 339.366 1.00 72.15 233 ARG B CA 1
ATOM 3954 C C . ARG B 1 209 ? 24.034 -40.472 340.799 1.00 73.78 233 ARG B C 1
ATOM 3955 O O . ARG B 1 209 ? 24.722 -41.439 341.136 1.00 74.19 233 ARG B O 1
ATOM 3963 N N . LEU B 1 210 ? 23.277 -39.789 341.648 1.00 57.20 234 LEU B N 1
ATOM 3964 C CA . LEU B 1 210 ? 23.309 -40.064 343.075 1.00 59.19 234 LEU B CA 1
ATOM 3965 C C . LEU B 1 210 ? 22.664 -41.384 343.406 1.00 63.20 234 LEU B C 1
ATOM 3966 O O . LEU B 1 210 ? 23.116 -42.070 344.316 1.00 65.89 234 LEU B O 1
ATOM 3971 N N . ASN B 1 211 ? 21.621 -41.742 342.662 1.00 90.34 235 ASN B N 1
ATOM 3972 C CA . ASN B 1 211 ? 20.904 -42.993 342.904 1.00 92.48 235 ASN B CA 1
ATOM 3973 C C . ASN B 1 211 ? 21.818 -44.218 342.889 1.00 92.89 235 ASN B C 1
ATOM 3974 O O . ASN B 1 211 ? 21.584 -45.183 343.618 1.00 96.26 235 ASN B O 1
ATOM 3979 N N . ILE B 1 212 ? 22.864 -44.173 342.067 1.00 73.71 236 ILE B N 1
ATOM 3980 C CA . ILE B 1 212 ? 23.802 -45.289 341.979 1.00 74.77 236 ILE B CA 1
ATOM 3981 C C . ILE B 1 212 ? 25.236 -44.879 342.319 1.00 73.02 236 ILE B C 1
ATOM 3982 O O . ILE B 1 212 ? 26.165 -45.662 342.152 1.00 74.05 236 ILE B O 1
ATOM 3987 N N . LYS B 1 213 ? 25.399 -43.653 342.803 1.00 72.89 237 LYS B N 1
ATOM 3988 C CA . LYS B 1 213 ? 26.705 -43.124 343.195 1.00 71.67 237 LYS B CA 1
ATOM 3989 C C . LYS B 1 213 ? 27.758 -43.233 342.091 1.00 69.89 237 LYS B C 1
ATOM 3990 O O . LYS B 1 213 ? 28.895 -43.604 342.353 1.00 69.73 237 LYS B O 1
ATOM 3996 N N . ALA B 1 214 ? 27.377 -42.902 340.859 1.00 72.58 238 ALA B N 1
ATOM 3997 C CA . ALA B 1 214 ? 28.315 -42.908 339.742 1.00 70.83 238 ALA B CA 1
ATOM 3998 C C . ALA B 1 214 ? 28.457 -41.502 339.168 1.00 68.83 238 ALA B C 1
ATOM 3999 O O . ALA B 1 214 ? 27.461 -40.837 338.882 1.00 68.81 238 ALA B O 1
ATOM 4001 N N . PHE B 1 215 ? 29.700 -41.050 339.021 1.00 58.58 239 PHE B N 1
ATOM 4002 C CA . PHE B 1 215 ? 29.999 -39.789 338.351 1.00 56.60 239 PHE B CA 1
ATOM 4003 C C . PHE B 1 215 ? 30.353 -40.122 336.883 1.00 55.37 239 PHE B C 1
ATOM 4004 O O . PHE B 1 215 ? 31.438 -40.637 336.588 1.00 54.95 239 PHE B O 1
ATOM 4012 N N . VAL B 1 216 ? 29.421 -39.831 335.977 1.00 56.13 240 VAL B N 1
ATOM 4013 C CA . VAL B 1 216 ? 29.545 -40.188 334.571 1.00 55.55 240 VAL B CA 1
ATOM 4014 C C . VAL B 1 216 ? 30.002 -39.001 333.731 1.00 53.48 240 VAL B C 1
ATOM 4015 O O . VAL B 1 216 ? 29.453 -37.905 333.840 1.00 52.87 240 VAL B O 1
ATOM 4019 N N . ARG B 1 217 ? 31.001 -39.212 332.881 1.00 52.86 241 ARG B N 1
ATOM 4020 C CA . ARG B 1 217 ? 31.414 -38.163 331.957 1.00 51.10 241 ARG B CA 1
ATOM 4021 C C . ARG B 1 217 ? 31.483 -38.708 330.544 1.00 51.38 241 ARG B C 1
ATOM 4022 O O . ARG B 1 217 ? 31.775 -39.871 330.335 1.00 52.39 241 ARG B O 1
ATOM 4030 N N . ASN B 1 218 ? 31.197 -37.855 329.573 1.00 50.41 242 ASN B N 1
ATOM 4031 C CA . ASN B 1 218 ? 31.157 -38.277 328.190 1.00 51.07 242 ASN B CA 1
ATOM 4032 C C . ASN B 1 218 ? 31.209 -37.043 327.303 1.00 50.08 242 ASN B C 1
ATOM 4033 O O . ASN B 1 218 ? 31.201 -35.911 327.798 1.00 48.80 242 ASN B O 1
ATOM 4038 N N . SER B 1 219 ? 31.268 -37.274 325.994 1.00 51.87 243 SER B N 1
ATOM 4039 C CA . SER B 1 219 ? 31.142 -36.219 325.006 1.00 51.75 243 SER B CA 1
ATOM 4040 C C . SER B 1 219 ? 30.084 -36.637 323.994 1.00 53.98 243 SER B C 1
ATOM 4041 O O . SER B 1 219 ? 29.902 -37.826 323.722 1.00 55.35 243 SER B O 1
ATOM 4044 N N . PHE B 1 220 ? 29.382 -35.655 323.445 1.00 45.89 244 PHE B N 1
ATOM 4045 C CA . PHE B 1 220 ? 28.365 -35.909 322.436 1.00 48.38 244 PHE B CA 1
ATOM 4046 C C . PHE B 1 220 ? 28.834 -35.271 321.131 1.00 48.81 244 PHE B C 1
ATOM 4047 O O . PHE B 1 220 ? 28.644 -34.072 320.907 1.00 48.74 244 PHE B O 1
ATOM 4055 N N . LEU B 1 221 ? 29.461 -36.078 320.278 1.00 52.17 245 LEU B N 1
ATOM 4056 C CA . LEU B 1 221 ? 30.133 -35.552 319.100 1.00 52.44 245 LEU B CA 1
ATOM 4057 C C . LEU B 1 221 ? 29.635 -36.246 317.865 1.00 55.07 245 LEU B C 1
ATOM 4058 O O . LEU B 1 221 ? 29.353 -37.445 317.910 1.00 56.12 245 LEU B O 1
ATOM 4063 N N . GLN B 1 222 ? 29.565 -35.511 316.756 1.00 68.44 246 GLN B N 1
ATOM 4064 C CA . GLN B 1 222 ? 29.036 -36.046 315.510 1.00 71.09 246 GLN B CA 1
ATOM 4065 C C . GLN B 1 222 ? 27.627 -36.618 315.759 1.00 73.09 246 GLN B C 1
ATOM 4066 O O . GLN B 1 222 ? 27.258 -37.638 315.187 1.00 75.01 246 GLN B O 1
ATOM 4072 N N . GLU B 1 223 ? 26.863 -35.973 316.640 1.00 81.84 247 GLU B N 1
ATOM 4073 C CA . GLU B 1 223 ? 25.508 -36.417 317.010 1.00 83.76 247 GLU B CA 1
ATOM 4074 C C . GLU B 1 223 ? 25.414 -37.818 317.641 1.00 83.89 247 GLU B C 1
ATOM 4075 O O . GLU B 1 223 ? 24.449 -38.541 317.391 1.00 86.32 247 GLU B O 1
ATOM 4081 N N . SER B 1 224 ? 26.396 -38.191 318.460 1.00 70.66 248 SER B N 1
ATOM 4082 C CA . SER B 1 224 ? 26.364 -39.476 319.170 1.00 70.78 248 SER B CA 1
ATOM 4083 C C . SER B 1 224 ? 27.297 -39.505 320.389 1.00 67.98 248 SER B C 1
ATOM 4084 O O . SER B 1 224 ? 28.399 -38.939 320.368 1.00 65.94 248 SER B O 1
ATOM 4087 N N . TRP B 1 225 ? 26.846 -40.161 321.456 1.00 56.13 249 TRP B N 1
ATOM 4088 C CA . TRP B 1 225 ? 27.634 -40.260 322.684 1.00 53.92 249 TRP B CA 1
ATOM 4089 C C . TRP B 1 225 ? 28.848 -41.147 322.467 1.00 53.53 249 TRP B C 1
ATOM 4090 O O . TRP B 1 225 ? 28.786 -42.095 321.696 1.00 55.34 249 TRP B O 1
ATOM 4101 N N . GLY B 1 226 ? 29.952 -40.835 323.136 1.00 56.77 250 GLY B N 1
ATOM 4102 C CA . GLY B 1 226 ? 31.163 -41.625 322.998 1.00 56.40 250 GLY B CA 1
ATOM 4103 C C . GLY B 1 226 ? 31.316 -42.664 324.096 1.00 56.77 250 GLY B C 1
ATOM 4104 O O . GLY B 1 226 ? 30.329 -43.145 324.662 1.00 58.05 250 GLY B O 1
ATOM 4105 N N . GLU B 1 227 ? 32.562 -43.021 324.394 1.00 70.37 251 GLU B N 1
ATOM 4106 C CA . GLU B 1 227 ? 32.865 -43.917 325.502 1.00 70.66 251 GLU B CA 1
ATOM 4107 C C . GLU B 1 227 ? 32.757 -43.165 326.825 1.00 69.21 251 GLU B C 1
ATOM 4108 O O . GLU B 1 227 ? 33.344 -42.091 326.994 1.00 67.27 251 GLU B O 1
ATOM 4114 N N . GLU B 1 228 ? 31.989 -43.728 327.753 1.00 58.34 252 GLU B N 1
ATOM 4115 C CA . GLU B 1 228 ? 31.818 -43.144 329.079 1.00 57.47 252 GLU B CA 1
ATOM 4116 C C . GLU B 1 228 ? 33.044 -43.366 329.941 1.00 56.88 252 GLU B C 1
ATOM 4117 O O . GLU B 1 228 ? 33.749 -44.374 329.806 1.00 58.17 252 GLU B O 1
ATOM 4123 N N . GLU B 1 229 ? 33.277 -42.414 330.834 1.00 57.96 253 GLU B N 1
ATOM 4124 C CA . GLU B 1 229 ? 34.353 -42.474 331.804 1.00 57.69 253 GLU B CA 1
ATOM 4125 C C . GLU B 1 229 ? 33.723 -42.334 333.192 1.00 58.37 253 GLU B C 1
ATOM 4126 O O . GLU B 1 229 ? 33.044 -41.354 333.467 1.00 57.71 253 GLU B O 1
ATOM 4132 N N . ARG B 1 230 ? 33.924 -43.331 334.051 1.00 64.13 254 ARG B N 1
ATOM 4133 C CA . ARG B 1 230 ? 33.276 -43.370 335.363 1.00 65.20 254 ARG B CA 1
ATOM 4134 C C . ARG B 1 230 ? 34.276 -43.555 336.493 1.00 66.11 254 ARG B C 1
ATOM 4135 O O . ARG B 1 230 ? 33.923 -43.409 337.668 1.00 66.93 254 ARG B O 1
ATOM 4143 N N . ASN B 1 231 ? 35.512 -43.897 336.136 1.00 60.96 255 ASN B N 1
ATOM 4144 C CA . ASN B 1 231 ? 36.586 -44.064 337.118 1.00 62.64 255 ASN B CA 1
ATOM 4145 C C . ASN B 1 231 ? 36.672 -42.950 338.170 1.00 61.23 255 ASN B C 1
ATOM 4146 O O . ASN B 1 231 ? 36.878 -41.778 337.846 1.00 58.65 255 ASN B O 1
ATOM 4151 N N . ILE B 1 232 ? 36.487 -43.318 339.430 1.00 67.64 256 ILE B N 1
ATOM 4152 C CA . ILE B 1 232 ? 36.563 -42.333 340.490 1.00 66.91 256 ILE B CA 1
ATOM 4153 C C . ILE B 1 232 ? 37.014 -42.960 341.799 1.00 70.43 256 ILE B C 1
ATOM 4154 O O . ILE B 1 232 ? 36.724 -44.120 342.071 1.00 73.40 256 ILE B O 1
ATOM 4159 N N . THR B 1 233 ? 37.756 -42.196 342.592 1.00 80.33 257 THR B N 1
ATOM 4160 C CA . THR B 1 233 ? 38.221 -42.674 343.886 1.00 83.91 257 THR B CA 1
ATOM 4161 C C . THR B 1 233 ? 37.046 -42.824 344.850 1.00 85.32 257 THR B C 1
ATOM 4162 O O . THR B 1 233 ? 36.889 -43.851 345.519 1.00 88.87 257 THR B O 1
ATOM 4166 N N . SER B 1 234 ? 36.216 -41.788 344.904 1.00 78.83 258 SER B N 1
ATOM 4167 C CA . SER B 1 234 ? 35.037 -41.791 345.752 1.00 79.96 258 SER B CA 1
ATOM 4168 C C . SER B 1 234 ? 33.981 -40.904 345.106 1.00 77.43 258 SER B C 1
ATOM 4169 O O . SER B 1 234 ? 34.295 -40.101 344.231 1.00 75.68 258 SER B O 1
ATOM 4172 N N . PHE B 1 235 ? 32.733 -41.067 345.529 1.00 77.88 259 PHE B N 1
ATOM 4173 C CA . PHE B 1 235 ? 31.621 -40.279 345.008 1.00 77.04 259 PHE B CA 1
ATOM 4174 C C . PHE B 1 235 ? 31.389 -39.071 345.913 1.00 77.46 259 PHE B C 1
ATOM 4175 O O . PHE B 1 235 ? 30.902 -39.218 347.038 1.00 79.05 259 PHE B O 1
ATOM 4183 N N . PRO B 1 236 ? 31.742 -37.872 345.425 1.00 67.88 260 PRO B N 1
ATOM 4184 C CA . PRO B 1 236 ? 31.796 -36.673 346.265 1.00 68.31 260 PRO B CA 1
ATOM 4185 C C . PRO B 1 236 ? 30.457 -35.949 346.447 1.00 68.47 260 PRO B C 1
ATOM 4186 O O . PRO B 1 236 ? 30.465 -34.794 346.865 1.00 68.31 260 PRO B O 1
ATOM 4190 N N . PHE B 1 237 ? 29.338 -36.601 346.144 1.00 71.43 261 PHE B N 1
ATOM 4191 C CA . PHE B 1 237 ? 28.031 -35.975 346.329 1.00 71.76 261 PHE B CA 1
ATOM 4192 C C . PHE B 1 237 ? 27.119 -36.785 347.242 1.00 73.54 261 PHE B C 1
ATOM 4193 O O . PHE B 1 237 ? 27.252 -38.005 347.359 1.00 74.43 261 PHE B O 1
ATOM 4201 N N . SER B 1 238 ? 26.188 -36.094 347.889 1.00 80.87 262 SER B N 1
ATOM 4202 C CA . SER B 1 238 ? 25.137 -36.755 348.652 1.00 82.64 262 SER B CA 1
ATOM 4203 C C . SER B 1 238 ? 23.911 -35.849 348.699 1.00 82.64 262 SER B C 1
ATOM 4204 O O . SER B 1 238 ? 24.039 -34.632 348.549 1.00 81.38 262 SER B O 1
ATOM 4207 N N . PRO B 1 239 ? 22.715 -36.447 348.861 1.00 69.23 263 PRO B N 1
ATOM 4208 C CA . PRO B 1 239 ? 21.481 -35.656 348.934 1.00 69.54 263 PRO B CA 1
ATOM 4209 C C . PRO B 1 239 ? 21.549 -34.612 350.042 1.00 69.40 263 PRO B C 1
ATOM 4210 O O . PRO B 1 239 ? 22.127 -34.860 351.104 1.00 70.20 263 PRO B O 1
ATOM 4214 N N . GLY B 1 240 ? 20.977 -33.443 349.773 1.00 73.92 264 GLY B N 1
ATOM 4215 C CA . GLY B 1 240 ? 20.941 -32.362 350.738 1.00 73.60 264 GLY B CA 1
ATOM 4216 C C . GLY B 1 240 ? 22.267 -31.648 350.924 1.00 71.99 264 GLY B C 1
ATOM 4217 O O . GLY B 1 240 ? 22.351 -30.697 351.705 1.00 71.59 264 GLY B O 1
ATOM 4218 N N . MET B 1 241 ? 23.300 -32.098 350.211 1.00 67.04 265 MET B N 1
ATOM 4219 C CA . MET B 1 241 ? 24.644 -31.561 350.412 1.00 65.84 265 MET B CA 1
ATOM 4220 C C . MET B 1 241 ? 24.986 -30.378 349.506 1.00 63.43 265 MET B C 1
ATOM 4221 O O . MET B 1 241 ? 24.773 -30.411 348.289 1.00 62.52 265 MET B O 1
ATOM 4223 N N . TYR B 1 242 ? 25.496 -29.326 350.138 1.00 62.80 266 TYR B N 1
ATOM 4224 C CA . TYR B 1 242 ? 26.062 -28.183 349.453 1.00 60.46 266 TYR B CA 1
ATOM 4225 C C . TYR B 1 242 ? 27.313 -28.661 348.721 1.00 59.85 266 TYR B C 1
ATOM 4226 O O . TYR B 1 242 ? 28.013 -29.550 349.202 1.00 61.27 266 TYR B O 1
ATOM 4235 N N . PHE B 1 243 ? 27.589 -28.082 347.559 1.00 54.17 267 PHE B N 1
ATOM 4236 C CA . PHE B 1 243 ? 28.773 -28.470 346.813 1.00 53.61 267 PHE B CA 1
ATOM 4237 C C . PHE B 1 243 ? 29.335 -27.341 345.944 1.00 51.02 267 PHE B C 1
ATOM 4238 O O . PHE B 1 243 ? 28.588 -26.484 345.436 1.00 49.45 267 PHE B O 1
ATOM 4246 N N . GLU B 1 244 ? 30.658 -27.346 345.778 1.00 55.30 268 GLU B N 1
ATOM 4247 C CA . GLU B 1 244 ? 31.322 -26.447 344.839 1.00 53.05 268 GLU B CA 1
ATOM 4248 C C . GLU B 1 244 ? 32.063 -27.306 343.843 1.00 52.83 268 GLU B C 1
ATOM 4249 O O . GLU B 1 244 ? 33.025 -27.978 344.196 1.00 54.48 268 GLU B O 1
ATOM 4255 N N . MET B 1 245 ? 31.598 -27.314 342.599 1.00 49.27 269 MET B N 1
ATOM 4256 C CA . MET B 1 245 ? 32.278 -28.049 341.542 1.00 48.60 269 MET B CA 1
ATOM 4257 C C . MET B 1 245 ? 33.078 -27.111 340.666 1.00 46.44 269 MET B C 1
ATOM 4258 O O . MET B 1 245 ? 32.518 -26.216 340.045 1.00 44.91 269 MET B O 1
ATOM 4263 N N . ILE B 1 246 ? 34.391 -27.326 340.633 1.00 44.66 270 ILE B N 1
ATOM 4264 C CA . ILE B 1 246 ? 35.306 -26.526 339.826 1.00 43.32 270 ILE B CA 1
ATOM 4265 C C . ILE B 1 246 ? 35.724 -27.288 338.573 1.00 42.38 270 ILE B C 1
ATOM 4266 O O . ILE B 1 246 ? 36.234 -28.404 338.671 1.00 43.31 270 ILE B O 1
ATOM 4271 N N . ILE B 1 247 ? 35.517 -26.685 337.403 1.00 38.51 271 ILE B N 1
ATOM 4272 C CA . ILE B 1 247 ? 35.946 -27.279 336.151 1.00 37.81 271 ILE B CA 1
ATOM 4273 C C . ILE B 1 247 ? 37.051 -26.406 335.589 1.00 37.67 271 ILE B C 1
ATOM 4274 O O . ILE B 1 247 ? 36.806 -25.258 335.221 1.00 37.29 271 ILE B O 1
ATOM 4279 N N . TYR B 1 248 ? 38.263 -26.946 335.535 1.00 42.15 272 TYR B N 1
ATOM 4280 C CA . TYR B 1 248 ? 39.433 -26.204 335.080 1.00 42.62 272 TYR B CA 1
ATOM 4281 C C . TYR B 1 248 ? 39.836 -26.694 333.689 1.00 42.18 272 TYR B C 1
ATOM 4282 O O . TYR B 1 248 ? 40.026 -27.902 333.469 1.00 42.18 272 TYR B O 1
ATOM 4291 N N . CYS B 1 249 ? 39.986 -25.768 332.752 1.00 43.69 273 CYS B N 1
ATOM 4292 C CA . CYS B 1 249 ? 40.414 -26.150 331.420 1.00 43.73 273 CYS B CA 1
ATOM 4293 C C . CYS B 1 249 ? 41.936 -26.142 331.300 1.00 45.06 273 CYS B C 1
ATOM 4294 O O . CYS B 1 249 ? 42.559 -25.075 331.293 1.00 46.21 273 CYS B O 1
ATOM 4297 N N . ASP B 1 250 ? 42.533 -27.326 331.213 1.00 46.74 274 ASP B N 1
ATOM 4298 C CA . ASP B 1 250 ? 43.965 -27.428 330.939 1.00 48.11 274 ASP B CA 1
ATOM 4299 C C . ASP B 1 250 ? 44.207 -27.655 329.428 1.00 48.30 274 ASP B C 1
ATOM 4300 O O . ASP B 1 250 ? 43.259 -27.793 328.646 1.00 47.44 274 ASP B O 1
ATOM 4305 N N . VAL B 1 251 ? 45.463 -27.680 329.005 1.00 46.45 275 VAL B N 1
ATOM 4306 C CA . VAL B 1 251 ? 45.760 -27.851 327.584 1.00 46.98 275 VAL B CA 1
ATOM 4307 C C . VAL B 1 251 ? 45.293 -29.219 327.068 1.00 46.11 275 VAL B C 1
ATOM 4308 O O . VAL B 1 251 ? 44.654 -29.319 326.012 1.00 45.84 275 VAL B O 1
ATOM 4312 N N . ARG B 1 252 ? 45.596 -30.260 327.839 1.00 58.40 276 ARG B N 1
ATOM 4313 C CA . ARG B 1 252 ? 45.374 -31.641 327.425 1.00 58.21 276 ARG B CA 1
ATOM 4314 C C . ARG B 1 252 ? 44.030 -32.193 327.904 1.00 57.01 276 ARG B C 1
ATOM 4315 O O . ARG B 1 252 ? 43.435 -33.061 327.260 1.00 56.88 276 ARG B O 1
ATOM 4323 N N . GLU B 1 253 ? 43.562 -31.686 329.044 1.00 52.32 277 GLU B N 1
ATOM 4324 C CA . GLU B 1 253 ? 42.368 -32.219 329.700 1.00 51.60 277 GLU B CA 1
ATOM 4325 C C . GLU B 1 253 ? 41.618 -31.182 330.537 1.00 50.92 277 GLU B C 1
ATOM 4326 O O . GLU B 1 253 ? 42.173 -30.162 330.927 1.00 51.16 277 GLU B O 1
ATOM 4332 N N . PHE B 1 254 ? 40.344 -31.455 330.796 1.00 45.64 278 PHE B N 1
ATOM 4333 C CA . PHE B 1 254 ? 39.618 -30.775 331.856 1.00 45.28 278 PHE B CA 1
ATOM 4334 C C . PHE B 1 254 ? 39.996 -31.448 333.166 1.00 46.29 278 PHE B C 1
ATOM 4335 O O . PHE B 1 254 ? 40.309 -32.644 333.200 1.00 47.03 278 PHE B O 1
ATOM 4343 N N . LYS B 1 255 ? 39.982 -30.686 334.246 1.00 45.49 279 LYS B N 1
ATOM 4344 C CA . LYS B 1 255 ? 40.120 -31.253 335.573 1.00 46.87 279 LYS B CA 1
ATOM 4345 C C . LYS B 1 255 ? 38.936 -30.774 336.392 1.00 46.85 279 LYS B C 1
ATOM 4346 O O . LYS B 1 255 ? 38.596 -29.599 336.358 1.00 46.09 279 LYS B O 1
ATOM 4352 N N . VAL B 1 256 ? 38.303 -31.689 337.116 1.00 47.54 280 VAL B N 1
ATOM 4353 C CA . VAL B 1 256 ? 37.152 -31.346 337.929 1.00 48.04 280 VAL B CA 1
ATOM 4354 C C . VAL B 1 256 ? 37.447 -31.614 339.401 1.00 50.45 280 VAL B C 1
ATOM 4355 O O . VAL B 1 256 ? 38.024 -32.645 339.758 1.00 51.85 280 VAL B O 1
ATOM 4359 N N . ALA B 1 257 ? 37.074 -30.662 340.247 1.00 48.70 281 ALA B N 1
ATOM 4360 C CA . ALA B 1 257 ? 37.243 -30.812 341.681 1.00 51.48 281 ALA B CA 1
ATOM 4361 C C . ALA B 1 257 ? 35.916 -30.547 342.371 1.00 52.40 281 ALA B C 1
ATOM 4362 O O . ALA B 1 257 ? 35.146 -29.676 341.956 1.00 50.52 281 ALA B O 1
ATOM 4364 N N . VAL B 1 258 ? 35.638 -31.317 343.412 1.00 51.05 282 VAL B N 1
ATOM 4365 C CA . VAL B 1 258 ? 34.395 -31.152 344.145 1.00 52.55 282 VAL B CA 1
ATOM 4366 C C . VAL B 1 258 ? 34.746 -30.859 345.588 1.00 54.29 282 VAL B C 1
ATOM 4367 O O . VAL B 1 258 ? 35.367 -31.678 346.268 1.00 56.03 282 VAL B O 1
ATOM 4371 N N . ASN B 1 259 ? 34.382 -29.661 346.027 1.00 62.90 283 ASN B N 1
ATOM 4372 C CA . ASN B 1 259 ? 34.672 -29.194 347.378 1.00 64.14 283 ASN B CA 1
ATOM 4373 C C . ASN B 1 259 ? 36.164 -29.099 347.699 1.00 65.66 283 ASN B C 1
ATOM 4374 O O . ASN B 1 259 ? 36.602 -29.473 348.779 1.00 67.64 283 ASN B O 1
ATOM 4379 N N . GLY B 1 260 ? 36.935 -28.572 346.758 1.00 60.00 284 GLY B N 1
ATOM 4380 C CA . GLY B 1 260 ? 38.336 -28.289 347.002 1.00 61.77 284 GLY B CA 1
ATOM 4381 C C . GLY B 1 260 ? 39.230 -29.490 346.794 1.00 63.28 284 GLY B C 1
ATOM 4382 O O . GLY B 1 260 ? 40.454 -29.395 346.919 1.00 64.16 284 GLY B O 1
ATOM 4383 N N . VAL B 1 261 ? 38.623 -30.629 346.484 1.00 57.63 285 VAL B N 1
ATOM 4384 C CA . VAL B 1 261 ? 39.382 -31.851 346.248 1.00 57.62 285 VAL B CA 1
ATOM 4385 C C . VAL B 1 261 ? 39.359 -32.239 344.779 1.00 54.96 285 VAL B C 1
ATOM 4386 O O . VAL B 1 261 ? 38.280 -32.328 344.193 1.00 53.58 285 VAL B O 1
ATOM 4390 N N . HIS B 1 262 ? 40.530 -32.476 344.191 1.00 66.77 286 HIS B N 1
ATOM 4391 C CA . HIS B 1 262 ? 40.584 -32.957 342.818 1.00 64.28 286 HIS B CA 1
ATOM 4392 C C . HIS B 1 262 ? 39.895 -34.310 342.721 1.00 64.38 286 HIS B C 1
ATOM 4393 O O . HIS B 1 262 ? 40.193 -35.222 343.494 1.00 66.23 286 HIS B O 1
ATOM 4400 N N . SER B 1 263 ? 38.961 -34.425 341.786 1.00 58.07 287 SER B N 1
ATOM 4401 C CA . SER B 1 263 ? 38.130 -35.612 341.680 1.00 58.42 287 SER B CA 1
ATOM 4402 C C . SER B 1 263 ? 38.394 -36.441 340.412 1.00 57.01 287 SER B C 1
ATOM 4403 O O . SER B 1 263 ? 38.438 -37.673 340.471 1.00 57.91 287 SER B O 1
ATOM 4406 N N . LEU B 1 264 ? 38.576 -35.772 339.272 1.00 55.81 288 LEU B N 1
ATOM 4407 C CA . LEU B 1 264 ? 38.792 -36.476 338.008 1.00 54.67 288 LEU B CA 1
ATOM 4408 C C . LEU B 1 264 ? 39.452 -35.597 336.957 1.00 52.88 288 LEU B C 1
ATOM 4409 O O . LEU B 1 264 ? 39.370 -34.366 337.015 1.00 52.02 288 LEU B O 1
ATOM 4414 N N . GLU B 1 265 ? 40.088 -36.226 335.980 1.00 67.52 289 GLU B N 1
ATOM 4415 C CA . GLU B 1 265 ? 40.476 -35.515 334.777 1.00 65.96 289 GLU B CA 1
ATOM 4416 C C . GLU B 1 265 ? 39.818 -36.161 333.545 1.00 65.44 289 GLU B C 1
ATOM 4417 O O . GLU B 1 265 ? 39.470 -37.348 333.549 1.00 66.34 289 GLU B O 1
ATOM 4423 N N . TYR B 1 266 ? 39.621 -35.356 332.508 1.00 47.45 290 TYR B N 1
ATOM 4424 C CA . TYR B 1 266 ? 38.934 -35.798 331.299 1.00 47.18 290 TYR B CA 1
ATOM 4425 C C . TYR B 1 266 ? 39.660 -35.224 330.086 1.00 46.61 290 TYR B C 1
ATOM 4426 O O . TYR B 1 266 ? 39.539 -34.026 329.800 1.00 45.76 290 TYR B O 1
ATOM 4435 N N . LYS B 1 267 ? 40.421 -36.076 329.393 1.00 55.73 291 LYS B N 1
ATOM 4436 C CA . LYS B 1 267 ? 41.141 -35.685 328.179 1.00 55.64 291 LYS B CA 1
ATOM 4437 C C . LYS B 1 267 ? 40.199 -35.080 327.159 1.00 55.12 291 LYS B C 1
ATOM 4438 O O . LYS B 1 267 ? 39.123 -35.620 326.913 1.00 55.34 291 LYS B O 1
ATOM 4444 N N . HIS B 1 268 ? 40.612 -33.975 326.550 1.00 42.55 292 HIS B N 1
ATOM 4445 C CA . HIS B 1 268 ? 39.815 -33.338 325.502 1.00 42.07 292 HIS B CA 1
ATOM 4446 C C . HIS B 1 268 ? 39.596 -34.239 324.272 1.00 43.05 292 HIS B C 1
ATOM 4447 O O . HIS B 1 268 ? 40.560 -34.737 323.658 1.00 44.23 292 HIS B O 1
ATOM 4454 N N . ARG B 1 269 ? 38.328 -34.425 323.908 1.00 45.36 293 ARG B N 1
ATOM 4455 C CA . ARG B 1 269 ? 37.971 -35.135 322.679 1.00 46.51 293 ARG B CA 1
ATOM 4456 C C . ARG B 1 269 ? 37.637 -34.109 321.600 1.00 46.96 293 ARG B C 1
ATOM 4457 O O . ARG B 1 269 ? 38.115 -34.186 320.464 1.00 47.92 293 ARG B O 1
ATOM 4465 N N . PHE B 1 270 ? 36.803 -33.151 321.980 1.00 45.22 294 PHE B N 1
ATOM 4466 C CA . PHE B 1 270 ? 36.542 -31.949 321.205 1.00 45.73 294 PHE B CA 1
ATOM 4467 C C . PHE B 1 270 ? 37.689 -31.002 321.511 1.00 45.08 294 PHE B C 1
ATOM 4468 O O . PHE B 1 270 ? 37.715 -30.383 322.569 1.00 44.00 294 PHE B O 1
ATOM 4476 N N . LYS B 1 271 ? 38.645 -30.884 320.605 1.00 43.63 295 LYS B N 1
ATOM 4477 C CA . LYS B 1 271 ? 39.873 -30.166 320.929 1.00 43.59 295 LYS B CA 1
ATOM 4478 C C . LYS B 1 271 ? 39.909 -28.681 320.532 1.00 44.11 295 LYS B C 1
ATOM 4479 O O . LYS B 1 271 ? 40.839 -27.966 320.912 1.00 44.35 295 LYS B O 1
ATOM 4485 N N . GLU B 1 272 ? 38.919 -28.208 319.776 1.00 44.46 296 GLU B N 1
ATOM 4486 C CA . GLU B 1 272 ? 38.822 -26.767 319.502 1.00 45.49 296 GLU B CA 1
ATOM 4487 C C . GLU B 1 272 ? 38.216 -26.059 320.713 1.00 44.37 296 GLU B C 1
ATOM 4488 O O . GLU B 1 272 ? 37.024 -25.746 320.731 1.00 44.53 296 GLU B O 1
ATOM 4494 N N . LEU B 1 273 ? 39.044 -25.821 321.724 1.00 44.24 297 LEU B N 1
ATOM 4495 C CA . LEU B 1 273 ? 38.574 -25.287 323.006 1.00 43.10 297 LEU B CA 1
ATOM 4496 C C . LEU B 1 273 ? 37.847 -23.951 322.885 1.00 44.10 297 LEU B C 1
ATOM 4497 O O . LEU B 1 273 ? 36.844 -23.707 323.564 1.00 43.34 297 LEU B O 1
ATOM 4502 N N . SER B 1 274 ? 38.354 -23.103 322.000 1.00 40.10 298 SER B N 1
ATOM 4503 C CA . SER B 1 274 ? 37.791 -21.784 321.794 1.00 41.51 298 SER B CA 1
ATOM 4504 C C . SER B 1 274 ? 36.421 -21.837 321.094 1.00 42.13 298 SER B C 1
ATOM 4505 O O . SER B 1 274 ? 35.778 -20.799 320.912 1.00 43.58 298 SER B O 1
ATOM 4508 N N . SER B 1 275 ? 35.970 -23.036 320.720 1.00 41.66 299 SER B N 1
ATOM 4509 C CA . SER B 1 275 ? 34.592 -23.227 320.255 1.00 42.52 299 SER B CA 1
ATOM 4510 C C . SER B 1 275 ? 33.674 -23.710 321.374 1.00 40.95 299 SER B C 1
ATOM 4511 O O . SER B 1 275 ? 32.472 -23.851 321.172 1.00 41.91 299 SER B O 1
ATOM 4514 N N . ILE B 1 276 ? 34.231 -23.962 322.556 1.00 44.57 300 ILE B N 1
ATOM 4515 C CA . ILE B 1 276 ? 33.404 -24.308 323.710 1.00 43.07 300 ILE B CA 1
ATOM 4516 C C . ILE B 1 276 ? 32.989 -23.015 324.389 1.00 43.18 300 ILE B C 1
ATOM 4517 O O . ILE B 1 276 ? 33.809 -22.350 325.027 1.00 42.59 300 ILE B O 1
ATOM 4522 N N . ASP B 1 277 ? 31.709 -22.672 324.235 1.00 43.92 301 ASP B N 1
ATOM 4523 C CA . ASP B 1 277 ? 31.199 -21.340 324.555 1.00 44.74 301 ASP B CA 1
ATOM 4524 C C . ASP B 1 277 ? 29.827 -21.323 325.245 1.00 44.41 301 ASP B C 1
ATOM 4525 O O . ASP B 1 277 ? 29.208 -20.268 325.365 1.00 45.21 301 ASP B O 1
ATOM 4530 N N . THR B 1 278 ? 29.341 -22.484 325.669 1.00 35.97 302 THR B N 1
ATOM 4531 C CA . THR B 1 278 ? 28.013 -22.578 326.257 1.00 36.24 302 THR B CA 1
ATOM 4532 C C . THR B 1 278 ? 28.010 -23.486 327.478 1.00 34.39 302 THR B C 1
ATOM 4533 O O . THR B 1 278 ? 28.652 -24.550 327.493 1.00 33.73 302 THR B O 1
ATOM 4537 N N . LEU B 1 279 ? 27.282 -23.058 328.501 1.00 43.05 303 LEU B N 1
ATOM 4538 C CA . LEU B 1 279 ? 27.129 -23.840 329.705 1.00 42.01 303 LEU B CA 1
ATOM 4539 C C . LEU B 1 279 ? 25.653 -24.207 329.916 1.00 43.69 303 LEU B C 1
ATOM 4540 O O . LEU B 1 279 ? 24.767 -23.353 329.803 1.00 44.77 303 LEU B O 1
ATOM 4545 N N . GLU B 1 280 ? 25.387 -25.485 330.193 1.00 43.08 304 GLU B N 1
ATOM 4546 C CA . GLU B 1 280 ? 24.036 -25.929 330.536 1.00 45.11 304 GLU B CA 1
ATOM 4547 C C . GLU B 1 280 ? 24.046 -26.701 331.837 1.00 44.87 304 GLU B C 1
ATOM 4548 O O . GLU B 1 280 ? 24.992 -27.421 332.132 1.00 43.83 304 GLU B O 1
ATOM 4554 N N . ILE B 1 281 ? 23.010 -26.503 332.639 1.00 39.96 305 ILE B N 1
ATOM 4555 C CA . ILE B 1 281 ? 22.905 -27.115 333.957 1.00 40.49 305 ILE B CA 1
ATOM 4556 C C . ILE B 1 281 ? 21.443 -27.420 334.221 1.00 43.50 305 ILE B C 1
ATOM 4557 O O . ILE B 1 281 ? 20.592 -26.552 334.036 1.00 44.46 305 ILE B O 1
ATOM 4562 N N . ASN B 1 282 ? 21.154 -28.640 334.656 1.00 50.37 306 ASN B N 1
ATOM 4563 C CA . ASN B 1 282 ? 19.787 -29.076 334.894 1.00 53.46 306 ASN B CA 1
ATOM 4564 C C . ASN B 1 282 ? 19.797 -30.278 335.833 1.00 54.73 306 ASN B C 1
ATOM 4565 O O . ASN B 1 282 ? 20.855 -30.838 336.122 1.00 53.49 306 ASN B O 1
ATOM 4570 N N . GLY B 1 283 ? 18.628 -30.673 336.323 1.00 52.81 307 GLY B N 1
ATOM 4571 C CA . GLY B 1 283 ? 18.537 -31.874 337.135 1.00 53.91 307 GLY B CA 1
ATOM 4572 C C . GLY B 1 283 ? 18.194 -31.573 338.575 1.00 55.10 307 GLY B C 1
ATOM 4573 O O . GLY B 1 283 ? 17.776 -30.467 338.897 1.00 55.36 307 GLY B O 1
ATOM 4574 N N . ASP B 1 284 ? 18.396 -32.559 339.442 1.00 59.46 308 ASP B N 1
ATOM 4575 C CA . ASP B 1 284 ? 17.916 -32.491 340.823 1.00 60.64 308 ASP B CA 1
ATOM 4576 C C . ASP B 1 284 ? 18.886 -31.787 341.781 1.00 59.69 308 ASP B C 1
ATOM 4577 O O . ASP B 1 284 ? 19.391 -32.387 342.731 1.00 59.93 308 ASP B O 1
ATOM 4582 N N . ILE B 1 285 ? 19.144 -30.511 341.514 1.00 57.07 309 ILE B N 1
ATOM 4583 C CA . ILE B 1 285 ? 19.887 -29.663 342.435 1.00 55.34 309 ILE B CA 1
ATOM 4584 C C . ILE B 1 285 ? 19.196 -28.321 342.556 1.00 54.28 309 ILE B C 1
ATOM 4585 O O . ILE B 1 285 ? 18.310 -27.989 341.760 1.00 54.79 309 ILE B O 1
ATOM 4590 N N . HIS B 1 286 ? 19.621 -27.553 343.556 1.00 66.57 310 HIS B N 1
ATOM 4591 C CA . HIS B 1 286 ? 19.312 -26.138 343.644 1.00 64.98 310 HIS B CA 1
ATOM 4592 C C . HIS B 1 286 ? 20.545 -25.368 343.222 1.00 62.14 310 HIS B C 1
ATOM 4593 O O . HIS B 1 286 ? 21.533 -25.341 343.953 1.00 61.28 310 HIS B O 1
ATOM 4600 N N . LEU B 1 287 ? 20.487 -24.748 342.048 1.00 47.78 311 LEU B N 1
ATOM 4601 C CA . LEU B 1 287 ? 21.604 -23.951 341.545 1.00 45.13 311 LEU B CA 1
ATOM 4602 C C . LEU B 1 287 ? 21.698 -22.642 342.309 1.00 44.07 311 LEU B C 1
ATOM 4603 O O . LEU B 1 287 ? 20.735 -21.895 342.373 1.00 44.58 311 LEU B O 1
ATOM 4608 N N . LEU B 1 288 ? 22.847 -22.373 342.912 1.00 46.11 312 LEU B N 1
ATOM 4609 C CA . LEU B 1 288 ? 23.008 -21.165 343.706 1.00 45.70 312 LEU B CA 1
ATOM 4610 C C . LEU B 1 288 ? 23.786 -20.109 342.948 1.00 44.03 312 LEU B C 1
ATOM 4611 O O . LEU B 1 288 ? 23.474 -18.926 343.010 1.00 43.92 312 LEU B O 1
ATOM 4616 N N . GLU B 1 289 ? 24.800 -20.541 342.221 1.00 51.75 313 GLU B N 1
ATOM 4617 C CA . GLU B 1 289 ? 25.740 -19.598 341.670 1.00 50.58 313 GLU B CA 1
ATOM 4618 C C . GLU B 1 289 ? 26.631 -20.258 340.611 1.00 49.57 313 GLU B C 1
ATOM 4619 O O . GLU B 1 289 ? 26.950 -21.445 340.689 1.00 49.79 313 GLU B O 1
ATOM 4625 N N . VAL B 1 290 ? 26.996 -19.473 339.606 1.00 41.63 314 VAL B N 1
ATOM 4626 C CA . VAL B 1 290 ? 27.892 -19.910 338.558 1.00 40.83 314 VAL B CA 1
ATOM 4627 C C . VAL B 1 290 ? 28.952 -18.818 338.431 1.00 40.77 314 VAL B C 1
ATOM 4628 O O . VAL B 1 290 ? 28.610 -17.628 338.364 1.00 41.18 314 VAL B O 1
ATOM 4632 N N . ARG B 1 291 ? 30.224 -19.211 338.456 1.00 45.66 315 ARG B N 1
ATOM 4633 C CA . ARG B 1 291 ? 31.332 -18.275 338.281 1.00 46.21 315 ARG B CA 1
ATOM 4634 C C . ARG B 1 291 ? 32.307 -18.813 337.232 1.00 45.91 315 ARG B C 1
ATOM 4635 O O . ARG B 1 291 ? 32.495 -20.029 337.097 1.00 45.30 315 ARG B O 1
ATOM 4643 N N . SER B 1 292 ? 32.926 -17.900 336.493 1.00 49.26 316 SER B N 1
ATOM 4644 C CA . SER B 1 292 ? 33.879 -18.289 335.484 1.00 49.45 316 SER B CA 1
ATOM 4645 C C . SER B 1 292 ? 34.947 -17.233 335.336 1.00 51.14 316 SER B C 1
ATOM 4646 O O . SER B 1 292 ? 34.648 -16.047 335.266 1.00 52.06 316 SER B O 1
ATOM 4649 N N . TRP B 1 293 ? 36.202 -17.662 335.301 1.00 41.46 317 TRP B N 1
ATOM 4650 C CA . TRP B 1 293 ? 37.289 -16.728 335.031 1.00 37.39 317 TRP B CA 1
ATOM 4651 C C . TRP B 1 293 ? 38.401 -17.340 334.180 1.00 38.00 317 TRP B C 1
ATOM 4652 O O . TRP B 1 293 ? 39.412 -16.683 333.946 1.00 38.24 317 TRP B O 1
ATOM 4664 N N . PRO C 2 1 ? 3.024 3.379 336.090 1.00 77.52 372 PRO C N 1
ATOM 4665 C CA . PRO C 2 1 ? 4.361 2.784 336.159 1.00 77.64 372 PRO C CA 1
ATOM 4666 C C . PRO C 2 1 ? 4.365 1.342 335.653 0.50 76.14 372 PRO C C 1
ATOM 4667 O O . PRO C 2 1 ? 4.267 0.412 336.447 0.92 75.10 372 PRO C O 1
ATOM 4671 N N . GLY C 2 2 ? 4.481 1.155 334.344 0.92 66.16 373 GLY C N 1
ATOM 4672 C CA . GLY C 2 2 ? 4.462 -0.184 333.791 0.79 64.82 373 GLY C CA 1
ATOM 4673 C C . GLY C 2 2 ? 3.136 -0.854 334.076 0.88 63.22 373 GLY C C 1
ATOM 4674 O O . GLY C 2 2 ? 3.082 -1.984 334.555 0.58 62.20 373 GLY C O 1
ATOM 4675 N N . LEU C 2 3 ? 2.069 -0.086 333.913 0.81 62.25 374 LEU C N 1
ATOM 4676 C CA . LEU C 2 3 ? 0.746 -0.658 333.901 1.00 61.43 374 LEU C CA 1
ATOM 4677 C C . LEU C 2 3 ? 0.336 -0.687 332.453 0.51 61.98 374 LEU C C 1
ATOM 4678 O O . LEU C 2 3 ? 0.207 0.351 331.804 0.68 63.42 374 LEU C O 1
ATOM 4683 N N . ALA C 2 4 ? 0.131 -1.892 331.949 1.00 48.15 375 ALA C N 1
ATOM 4684 C CA . ALA C 2 4 ? -0.372 -2.057 330.593 1.00 48.65 375 ALA C CA 1
ATOM 4685 C C . ALA C 2 4 ? -1.851 -1.685 330.482 0.77 49.32 375 ALA C C 1
ATOM 4686 O O . ALA C 2 4 ? -2.296 -1.193 329.449 0.81 50.64 375 ALA C O 1
ATOM 4688 N N . TYR C 2 5 ? -2.612 -1.898 331.547 0.60 54.21 376 TYR C N 1
ATOM 4689 C CA . TYR C 2 5 ? -4.054 -1.712 331.454 0.98 55.19 376 TYR C CA 1
ATOM 4690 C C . TYR C 2 5 ? -4.582 -0.443 332.138 1.00 56.08 376 TYR C C 1
ATOM 4691 O O . TYR C 2 5 ? -5.786 -0.185 332.129 0.31 57.20 376 TYR C O 1
ATOM 4700 N N . GLY C 2 6 ? -3.691 0.347 332.728 1.00 56.26 377 GLY C N 1
ATOM 4701 C CA . GLY C 2 6 ? -4.111 1.584 333.360 1.00 57.17 377 GLY C CA 1
ATOM 4702 C C . GLY C 2 6 ? -4.596 1.356 334.776 1.00 56.39 377 GLY C C 1
ATOM 4703 O O . GLY C 2 6 ? -4.437 0.267 335.327 0.80 55.22 377 GLY C O 1
ATOM 4704 N N . ASN C 2 7 ? -5.206 2.387 335.358 0.82 50.26 378 ASN C N 1
ATOM 4705 C CA . ASN C 2 7 ? -5.639 2.352 336.752 1.00 50.01 378 ASN C CA 1
ATOM 4706 C C . ASN C 2 7 ? -6.964 3.100 336.888 0.82 51.22 378 ASN C C 1
ATOM 4707 O O . ASN C 2 7 ? -7.050 4.300 336.612 0.79 52.18 378 ASN C O 1
ATOM 4712 N N . PRO C 2 8 ? -8.018 2.389 337.302 0.80 60.22 379 PRO C N 1
ATOM 4713 C CA . PRO C 2 8 ? -9.348 3.010 337.399 1.00 61.82 379 PRO C CA 1
ATOM 4714 C C . PRO C 2 8 ? -9.416 3.974 338.577 1.00 61.87 379 PRO C C 1
ATOM 4715 O O . PRO C 2 8 ? -10.286 4.845 338.641 0.61 63.09 379 PRO C O 1
ATOM 4719 N N . TYR C 2 9 ? -8.481 3.807 339.503 1.00 60.85 380 TYR C N 1
ATOM 4720 C CA . TYR C 2 9 ? -8.497 4.523 340.775 1.00 56.51 380 TYR C CA 1
ATOM 4721 C C . TYR C 2 9 ? -7.553 5.707 340.740 1.00 57.51 380 TYR C C 1
ATOM 4722 O O . TYR C 2 9 ? -7.454 6.440 341.716 1.00 56.32 380 TYR C O 1
ATOM 4731 N N . PRO D 2 1 ? 37.362 -16.648 344.737 1.00 96.09 372 PRO D N 1
ATOM 4732 C CA . PRO D 2 1 ? 36.305 -15.721 345.153 1.00 96.29 372 PRO D CA 1
ATOM 4733 C C . PRO D 2 1 ? 35.015 -16.455 345.511 0.80 95.55 372 PRO D C 1
ATOM 4734 O O . PRO D 2 1 ? 34.419 -17.091 344.641 1.00 95.47 372 PRO D O 1
ATOM 4738 N N . GLY D 2 2 ? 34.595 -16.369 346.771 0.85 59.20 373 GLY D N 1
ATOM 4739 C CA . GLY D 2 2 ? 33.361 -17.005 347.199 0.85 58.70 373 GLY D CA 1
ATOM 4740 C C . GLY D 2 2 ? 33.442 -18.517 347.102 1.00 57.95 373 GLY D C 1
ATOM 4741 O O . GLY D 2 2 ? 32.588 -19.157 346.490 0.44 57.91 373 GLY D O 1
ATOM 4742 N N . LEU D 2 3 ? 34.486 -19.083 347.703 0.83 59.45 374 LEU D N 1
ATOM 4743 C CA . LEU D 2 3 ? 34.696 -20.526 347.697 1.00 58.93 374 LEU D CA 1
ATOM 4744 C C . LEU D 2 3 ? 34.929 -21.030 349.114 0.64 58.45 374 LEU D C 1
ATOM 4745 O O . LEU D 2 3 ? 36.004 -20.841 349.676 0.98 58.55 374 LEU D O 1
ATOM 4750 N N . ALA D 2 4 ? 33.918 -21.662 349.696 0.77 51.96 375 ALA D N 1
ATOM 4751 C CA . ALA D 2 4 ? 34.050 -22.204 351.037 0.63 51.58 375 ALA D CA 1
ATOM 4752 C C . ALA D 2 4 ? 35.226 -23.175 351.031 1.00 51.53 375 ALA D C 1
ATOM 4753 O O . ALA D 2 4 ? 36.152 -23.080 351.837 0.80 51.58 375 ALA D O 1
ATOM 4755 N N . TYR D 2 5 ? 35.196 -24.104 350.092 0.56 56.59 376 TYR D N 1
ATOM 4756 C CA . TYR D 2 5 ? 36.311 -25.004 349.926 0.85 56.78 376 TYR D CA 1
ATOM 4757 C C . TYR D 2 5 ? 37.221 -24.355 348.898 1.00 57.26 376 TYR D C 1
ATOM 4758 O O . TYR D 2 5 ? 36.741 -23.703 347.974 0.23 57.40 376 TYR D O 1
ATOM 4767 N N . GLY D 2 6 ? 38.525 -24.514 349.067 1.00 48.97 377 GLY D N 1
ATOM 4768 C CA . GLY D 2 6 ? 39.487 -23.806 348.241 0.93 49.61 377 GLY D CA 1
ATOM 4769 C C . GLY D 2 6 ? 39.494 -24.230 346.782 1.00 49.90 377 GLY D C 1
ATOM 4770 O O . GLY D 2 6 ? 38.468 -24.648 346.242 0.99 49.55 377 GLY D O 1
ATOM 4771 N N . ASN D 2 7 ? 40.664 -24.140 346.152 0.69 49.35 378 ASN D N 1
ATOM 4772 C CA . ASN D 2 7 ? 40.819 -24.473 344.740 1.00 49.77 378 ASN D CA 1
ATOM 4773 C C . ASN D 2 7 ? 42.123 -25.228 344.532 0.85 50.47 378 ASN D C 1
ATOM 4774 O O . ASN D 2 7 ? 43.204 -24.691 344.789 0.94 51.14 378 ASN D O 1
ATOM 4779 N N . PRO D 2 8 ? 42.036 -26.485 344.079 0.66 61.27 379 PRO D N 1
ATOM 4780 C CA . PRO D 2 8 ? 43.232 -27.323 343.928 1.00 62.21 379 PRO D CA 1
ATOM 4781 C C . PRO D 2 8 ? 44.105 -26.863 342.766 1.00 63.15 379 PRO D C 1
ATOM 4782 O O . PRO D 2 8 ? 45.260 -27.272 342.654 0.62 64.20 379 PRO D O 1
ATOM 4786 N N . TYR D 2 9 ? 43.549 -26.015 341.912 1.00 58.97 380 TYR D N 1
ATOM 4787 C CA . TYR D 2 9 ? 44.133 -25.757 340.595 1.00 47.68 380 TYR D CA 1
ATOM 4788 C C . TYR D 2 9 ? 44.751 -24.378 340.501 1.00 47.55 380 TYR D C 1
ATOM 4789 O O . TYR D 2 9 ? 45.303 -24.031 339.459 0.93 46.89 380 TYR D O 1
#

CATH classification: 2.60.120.200 (+1 more: 2.60.120.200)

InterPro domains:
  IPR001079 Galectin, carbohydrate recognition domain [PF00337] (18-150)
  IPR001079 Galectin, carbohydrate recognition domain [PF00337] (186-314)
  IPR001079 Galectin, carbohydrate recognition domain [PS51304] (19-152)
  IPR001079 Galectin, carbohydrate recognition domain [PS51304] (187-317)
  IPR001079 Galectin, carbohydrate recognition domain [SM00276] (17-152)
  IPR001079 Galectin, carbohydrate recognition domain [SM00276] (185-317)
  IPR001079 Galectin, carbohydrate recognition domain [SM00908] (23-151)
  IPR001079 Galectin, carbohydrate recognition domain [SM00908] (191-316)
  IPR001079 Galectin, carbohydrate recognition domain [cd00070] (18-149)
  IPR001079 Galectin, carbohydrate recognition domain [cd00070] (186-314)
  IPR013320 Concanavalin A-like lectin/glucanase domain superfamily [SSF49899] (12-151)
  IPR013320 Concanavalin A-like lectin/glucanase domain superfamily [SSF49899] (183-315)
  IPR044156 Galectin-like [PTHR11346] (173-315)

Foldseek 3Di:
DPKDKDFDKDKDKDFFDDPQDKDFDPDFQDAFKKKKWKWAAAQVFFKKWKFQFLDQDVVVGTWTQWIWMWGAPDQTWIKIFTADSNDTDDIDIFRPDPDDHGDIKMWMWGDHQFWIWIDMPPHGGDIGGTPDHSRSGTMMTMHGRITIRMIMMIHGDFDDPFDKDWAPFFFDAFKKKKWKWWFALPFQKKWKFFALVPVRKTFWIWMQGANVLWTWIWTQPPNHTDDIDTDWPGRLDDHGGIWMWMWGDHQQWIWIAIRPHTIDTGGTPPNPRRSRTMMTIHGRIGTGMMMMD/DDKDKDFDKDKDKDFFDDPQDKDWDPDAQDAFKKKKWKWAAAQVFFKKWKFQFLDCDVVVGTKTQWIWMWGPPDQTWIWIFTADSNDTDDIDIFRPDPDDHGGIKMWMWGDHQFWIWIDMPPHTGDIGGTPDGSRSGTMMTMHGRITIGMIMMIDGDFDDPFDKDFAPFFFDAFKKKKWWWWFALPFAKKWKFFALVPVRKTFWIWMQGANVLWTWIWTQPPNHTDDIDGDWPGRQDDHRDIWMWMWGDHQQWIWIAIPPHTIDIGGTPPNPRRSRTMMTIHGRIGTGMMMMD/DPDPVDDPD/DPDPDDDPD

Radius of gyration: 26.32 Å; Cα contacts (8 Å, |Δi|>4): 1663; chains: 4; bounding box: 66×68×70 Å

Nearest PDB structures (foldseek):
  4han-assembly1_B  TM=1.003E+00  e=4.984E-59  Homo sapiens
  3vkm-assembly1_A  TM=6.691E-01  e=4.899E-49  Homo sapiens
  3ap7-assembly1_A  TM=9.713E-01  e=8.070E-26  Homo sapiens
  2yxs-assembly1_A  TM=9.932E-01  e=3.338E-25  Homo sapiens
  3vko-assembly1_A  TM=9.859E-01  e=5.446E-25  Homo sapiens